Protein AF-A0A836D4Y5-F1 (afdb_monomer)

Mean predicted aligned error: 21.39 Å

Foldseek 3Di:
DDDDDDDDDDDDDDDPPPPDPVPPPVPPDPDPPDPVVPPPPPDDDDDDDDDDDDDDDDDDDDAEEDEQQDFQVVPPDQKGKHKYAADSLPVVQAWEAAQKTFSNGGPVLNCQQNVLDARHITMKMKGKDAWDQKGDWDGGNSHTYDIGGTHGIIMGIHHPPDDDDDDDDDDDDDDDDDDDDDDDDDDDDDDDDDDDDDDDDDDDDDDDDDDDDDDDDDDDDDDDDDDDDDDDDDDDDDDDDDDDPPPPPPDDADQWDLLAAAEEEEEAELAPPCDDVLLVLVLVLQLLLLVVRFAANNHYFYWYWYDAPAIDTLAARPPDGGSVVSNVSSVPDDRDHHFQAQLNHLLCCQPPRCDVVRPNPVPHQAEYEYEDEAAHPDQNLVSLLSNLLSRYAAAYEYECYDDPVCQVVHPDPPRRCSNGQHPPCLRYHYHNHSVCSNVCSVSVSVSSSPRVVSPSHDFLQWFAAEEEEAELAPVCDDPLLQLVLVLVLVLLVSHAFALRTYFYWYWYDAPHIGTLGESPGDGHNVVVSVSSNPDDRDYHHAAVLVSLVCCVPPHVVPPDPRGQAEYEYEDAEDHPDDNQVSLVVCVVVRYAYAYEYEQHYDQVSQCRNGDPPSVLRRYYDNHSNCSNVCSVSVSVSSRVVVPPDDSD

Secondary structure (DSSP, 8-state):
-----------------SSSSTTSSTTSSSSSSSGGGGSTTSS-------------PPPP--PPB--TT-BGGG---SEEEEEEPS-TT-TTS-EEEESEEETTSBHHHHHHHTTSS-TT-EEEEEEEEEPPSEE---EETTEEEE-EE--SEEEEEE-S--------------------------------------------------------------------------------PPP--------------TT---EEEEEEE-STTTHHHHHHHHHHHHHHHHHHHT--SSS-EEEEEEESSS-EEEE-TTT--SHHHHHHHHHHPPP--S---HHHHHHHIIIIISSGGGT--SSS-EEEEEEEES--SS--HHHHHHHHHHTEEEEEEEES---TTTGGG-SSTTHHHHHSS-TTTTSEEEESSGGGGGGGHHHHHHHHS-GGG-TTS--TTTSEEEEEEEE--TTTHHHHHHHHHHHHHHHHHHS-BSSSSBEEEEEEESSSEEEEE-TTT--SHHHHHHHHHHPPP------HHHHHHHIIIIIGGG--TTSEEEEEEEESS--SS--HHHHHHHHHTTEEEEEEEETT--HHHHHHHSPSSGGGTEEEESSGGGGGGTHHHHHHHHHHHHHHS---

Organism: Ovis aries (NCBI:txid9940)

Nearest PDB structures (foldseek):
  8d3d-assembly1_A  TM=9.058E-01  e=1.137E-12  Homo sapiens
  8d3c-assembly1_A  TM=9.084E-01  e=4.626E-12  Homo sapiens
  1ijb-assembly1_A  TM=9.094E-01  e=8.302E-12  Homo sapiens
  7zwh-assembly1_H  TM=9.115E-01  e=6.197E-12  Homo sapiens
  4c2b-assembly3_E  TM=9.103E-01  e=2.244E-11  Homo sapiens

Radius of gyration: 40.13 Å; Cα contacts (8 Å, |Δi|>4): 1132; chains: 1; bounding box: 109×110×126 Å

pLDDT: mean 77.37, std 25.91, range [22.25, 98.69]

Structure (mmCIF, N/CA/C/O backbone):
data_AF-A0A836D4Y5-F1
#
_entry.id   AF-A0A836D4Y5-F1
#
loop_
_atom_site.group_PDB
_atom_site.id
_atom_site.type_symbol
_atom_site.label_atom_id
_atom_site.label_alt_id
_atom_site.label_comp_id
_atom_site.label_asym_id
_atom_site.label_entity_id
_atom_site.label_seq_id
_atom_site.pdbx_PDB_ins_code
_atom_site.Cartn_x
_atom_site.Cartn_y
_atom_site.Cartn_z
_atom_site.occupancy
_atom_site.B_iso_or_equiv
_atom_site.auth_seq_id
_atom_site.auth_comp_id
_atom_site.auth_asym_id
_atom_site.auth_atom_id
_atom_site.pdbx_PDB_model_num
ATOM 1 N N . MET A 1 1 ? -29.805 15.931 -63.572 1.00 36.69 1 MET A N 1
ATOM 2 C CA . MET A 1 1 ? -29.921 16.588 -64.883 1.00 36.69 1 MET A CA 1
ATOM 3 C C . MET A 1 1 ? -29.365 17.998 -64.804 1.00 36.69 1 MET A C 1
ATOM 5 O O . MET A 1 1 ? -29.850 18.760 -63.984 1.00 36.69 1 MET A O 1
ATOM 9 N N . ASP A 1 2 ? -28.369 18.379 -65.598 1.00 37.59 2 ASP A N 1
ATOM 10 C CA . ASP A 1 2 ? -27.195 17.574 -65.951 1.00 37.59 2 ASP A CA 1
ATOM 11 C C . ASP A 1 2 ? -26.020 18.454 -66.399 1.00 37.59 2 ASP A C 1
ATOM 13 O O . ASP A 1 2 ? -26.158 19.647 -66.636 1.00 37.59 2 ASP A O 1
ATOM 17 N N . LYS A 1 3 ? -24.858 17.814 -66.461 1.00 35.12 3 LYS A N 1
ATOM 18 C CA . LYS A 1 3 ? -23.545 18.319 -66.875 1.00 35.12 3 LYS A CA 1
ATOM 19 C C . LYS A 1 3 ? -23.491 19.166 -68.166 1.00 35.12 3 LYS A C 1
ATOM 21 O O . LYS A 1 3 ? -24.110 18.810 -69.161 1.00 35.12 3 LYS A O 1
ATOM 26 N N . LYS A 1 4 ? -22.471 20.046 -68.173 1.00 37.91 4 LYS A N 1
ATOM 27 C CA . LYS A 1 4 ? -21.776 20.718 -69.305 1.00 37.91 4 LYS A CA 1
ATOM 28 C C . LYS A 1 4 ? -22.493 21.920 -69.955 1.00 37.91 4 LYS A C 1
ATOM 30 O O . LYS A 1 4 ? -23.702 21.894 -70.112 1.00 37.91 4 LYS A O 1
ATOM 35 N N . GLY A 1 5 ? -21.777 22.961 -70.399 1.00 34.06 5 GLY A N 1
ATOM 36 C CA . GLY A 1 5 ? -20.350 23.287 -70.188 1.00 34.06 5 GLY A CA 1
ATOM 37 C C . GLY A 1 5 ? -19.617 23.779 -71.440 1.00 34.06 5 GLY A C 1
ATOM 38 O O . GLY A 1 5 ? -19.926 23.322 -72.535 1.00 34.06 5 GLY A O 1
ATOM 39 N N . GLY A 1 6 ? -18.612 24.635 -71.223 1.00 31.86 6 GLY A N 1
ATOM 40 C CA . GLY A 1 6 ? -17.859 25.351 -72.261 1.00 31.86 6 GLY A CA 1
ATOM 41 C C . GLY A 1 6 ? -18.628 26.562 -72.812 1.00 31.86 6 GLY A C 1
ATOM 42 O O . GLY A 1 6 ? -19.857 26.542 -72.838 1.00 31.86 6 GLY A O 1
ATOM 43 N N . ASP A 1 7 ? -17.990 27.661 -73.209 1.00 32.09 7 ASP A N 1
ATOM 44 C CA . ASP A 1 7 ? -16.595 28.097 -73.023 1.00 32.09 7 ASP A CA 1
ATOM 45 C C . ASP A 1 7 ? -16.585 29.637 -72.972 1.00 32.09 7 ASP A C 1
ATOM 47 O O . ASP A 1 7 ? -17.503 30.256 -73.502 1.00 32.09 7 ASP A O 1
ATOM 51 N N . ASP A 1 8 ? -15.581 30.248 -72.332 1.00 32.91 8 ASP A N 1
ATOM 52 C CA . ASP A 1 8 ? -14.785 31.343 -72.922 1.00 32.91 8 ASP A CA 1
ATOM 53 C C . ASP A 1 8 ? -13.675 31.820 -71.965 1.00 32.91 8 ASP A C 1
ATOM 55 O O . ASP A 1 8 ? -13.704 31.552 -70.760 1.00 32.91 8 ASP A O 1
ATOM 59 N N . ILE A 1 9 ? -12.648 32.479 -72.515 1.00 37.06 9 ILE A N 1
ATOM 60 C CA . ILE A 1 9 ? -11.389 32.785 -71.816 1.00 37.06 9 ILE A CA 1
ATOM 61 C C . ILE A 1 9 ? -10.997 34.256 -72.006 1.00 37.06 9 ILE A C 1
ATOM 63 O O . ILE A 1 9 ? -10.555 34.612 -73.095 1.00 37.06 9 ILE A O 1
ATOM 67 N N . GLN A 1 10 ? -10.990 35.055 -70.927 1.00 29.80 10 GLN A N 1
ATOM 68 C CA . GLN A 1 10 ? -9.791 35.824 -70.541 1.00 29.80 10 GLN A CA 1
ATOM 69 C C . GLN A 1 10 ? -9.845 36.473 -69.143 1.00 29.80 10 GLN A C 1
ATOM 71 O O . GLN A 1 10 ? -10.898 36.836 -68.636 1.00 29.80 10 GLN A O 1
ATOM 76 N N . GLU A 1 11 ? -8.641 36.616 -68.576 1.00 35.91 11 GLU A N 1
ATOM 77 C CA . GLU A 1 11 ? -8.213 37.614 -67.582 1.00 35.91 11 GLU A CA 1
ATOM 78 C C . GLU A 1 11 ? -8.919 37.690 -66.208 1.00 35.91 11 GLU A C 1
ATOM 80 O O . GLU A 1 11 ? -9.664 38.619 -65.911 1.00 35.91 11 GLU A O 1
ATOM 85 N N . GLU A 1 12 ? -8.525 36.804 -65.280 1.00 33.56 12 GLU A N 1
ATOM 86 C CA . GLU A 1 12 ? -8.446 37.173 -63.856 1.00 33.56 12 GLU A CA 1
ATOM 87 C C . GLU A 1 12 ? -7.451 36.299 -63.058 1.00 33.56 12 GLU A C 1
ATOM 89 O O . GLU A 1 12 ? -7.277 35.117 -63.353 1.00 33.56 12 GLU A O 1
ATOM 94 N N . LYS A 1 13 ? -6.911 36.874 -61.970 1.00 31.75 13 LYS A N 1
ATOM 95 C CA . LYS A 1 13 ? -6.221 36.232 -60.822 1.00 31.75 13 LYS A CA 1
ATOM 96 C C . LYS A 1 13 ? -4.837 35.570 -61.057 1.00 31.75 13 LYS A C 1
ATOM 98 O O . LYS A 1 13 ? -4.543 34.996 -62.093 1.00 31.75 13 LYS A O 1
ATOM 103 N N . GLY A 1 14 ? -3.937 35.587 -60.064 1.00 29.92 14 GLY A N 1
ATOM 104 C CA . GLY A 1 14 ? -4.039 36.334 -58.804 1.00 29.92 14 GLY A CA 1
ATOM 105 C C . GLY A 1 14 ? -3.012 36.003 -57.713 1.00 29.92 14 GLY A C 1
ATOM 106 O O . GLY A 1 14 ? -2.310 34.997 -57.750 1.00 29.92 14 GLY A O 1
ATOM 107 N N . GLU A 1 15 ? -2.978 36.893 -56.721 1.00 44.75 15 GLU A N 1
ATOM 108 C CA . GLU A 1 15 ? -2.874 36.610 -55.281 1.00 44.75 15 GLU A CA 1
ATOM 109 C C . GLU A 1 15 ? -2.082 35.361 -54.825 1.00 44.75 15 GLU A C 1
ATOM 111 O O . GLU A 1 15 ? -2.621 34.430 -54.229 1.00 44.75 15 GLU A O 1
ATOM 116 N N . LYS A 1 16 ? -0.754 35.382 -55.003 1.00 36.19 16 LYS A N 1
ATOM 117 C CA . LYS A 1 16 ? 0.193 34.565 -54.210 1.00 36.19 16 LYS A CA 1
ATOM 118 C C . LYS A 1 16 ? 1.402 35.384 -53.742 1.00 36.19 16 LYS A C 1
ATOM 120 O O . LYS A 1 16 ? 2.548 35.016 -53.970 1.00 36.19 16 LYS A O 1
ATOM 125 N N . GLY A 1 17 ? 1.126 36.516 -53.086 1.00 36.44 17 GLY A N 1
ATOM 126 C CA . GLY A 1 17 ? 2.136 37.504 -52.672 1.00 36.44 17 GLY A CA 1
ATOM 127 C C . GLY A 1 17 ? 2.002 38.037 -51.239 1.00 36.44 17 GLY A C 1
ATOM 128 O O . GLY A 1 17 ? 2.507 39.118 -50.964 1.00 36.44 17 GLY A O 1
ATOM 129 N N . ALA A 1 18 ? 1.309 37.327 -50.336 1.00 42.00 18 ALA A N 1
ATOM 130 C CA . ALA A 1 18 ? 0.901 37.872 -49.028 1.00 42.00 18 ALA A CA 1
ATOM 131 C C . ALA A 1 18 ? 1.252 37.012 -47.788 1.00 42.00 18 ALA A C 1
ATOM 133 O O . ALA A 1 18 ? 0.811 37.331 -46.688 1.00 42.00 18 ALA A O 1
ATOM 134 N N . VAL A 1 19 ? 2.056 35.944 -47.918 1.00 39.91 19 VAL A N 1
ATOM 135 C CA . VAL A 1 19 ? 2.420 35.055 -46.782 1.00 39.91 19 VAL A CA 1
ATOM 136 C C . VAL A 1 19 ? 3.934 34.781 -46.708 1.00 39.91 19 VAL A C 1
ATOM 138 O O . VAL A 1 19 ? 4.362 33.661 -46.453 1.00 39.91 19 VAL A O 1
ATOM 141 N N . LEU A 1 20 ? 4.772 35.799 -46.953 1.00 38.53 20 LEU A N 1
ATOM 142 C CA . LEU A 1 20 ? 6.239 35.662 -46.834 1.00 38.53 20 LEU A CA 1
ATOM 143 C C . LEU A 1 20 ? 6.978 36.903 -46.285 1.00 38.53 20 LEU A C 1
ATOM 145 O O . LEU A 1 20 ? 8.174 37.055 -46.507 1.00 38.53 20 LEU A O 1
ATOM 149 N N . ILE A 1 21 ? 6.286 37.797 -45.567 1.00 40.94 21 ILE A N 1
ATOM 150 C CA . ILE A 1 21 ? 6.894 39.014 -44.974 1.00 40.94 21 ILE A CA 1
ATOM 151 C C . ILE A 1 21 ? 6.745 39.061 -43.435 1.00 40.94 21 ILE A C 1
ATOM 153 O O . ILE A 1 21 ? 7.559 39.672 -42.746 1.00 40.94 21 ILE A O 1
ATOM 157 N N . PHE A 1 22 ? 5.793 38.323 -42.850 1.00 36.09 22 PHE A N 1
ATOM 158 C CA . PHE A 1 22 ? 5.520 38.348 -41.401 1.00 36.09 22 PHE A CA 1
ATOM 159 C C . PHE A 1 22 ? 6.456 37.502 -40.509 1.00 36.09 22 PHE A C 1
ATOM 161 O O . PHE A 1 22 ? 6.238 37.422 -39.304 1.00 36.09 22 PHE A O 1
ATOM 168 N N . MET A 1 23 ? 7.530 36.918 -41.056 1.00 36.41 23 MET A N 1
ATOM 169 C CA . MET A 1 23 ? 8.544 36.178 -40.276 1.00 36.41 23 MET A CA 1
ATOM 170 C C . MET A 1 23 ? 9.833 36.977 -39.990 1.00 36.41 23 MET A C 1
ATOM 172 O O . MET A 1 23 ? 10.741 36.451 -39.355 1.00 36.41 23 MET A O 1
ATOM 176 N N . GLY A 1 24 ? 9.930 38.242 -40.423 1.00 39.84 24 GLY A N 1
ATOM 177 C CA . GLY A 1 24 ? 11.158 39.042 -40.279 1.00 39.84 24 GLY A CA 1
ATOM 178 C C . GLY A 1 24 ? 11.306 39.853 -38.982 1.00 39.84 24 GLY A C 1
ATOM 179 O O . GLY A 1 24 ? 12.422 40.219 -38.627 1.00 39.84 24 GLY A O 1
ATOM 180 N N . ILE A 1 25 ? 10.209 40.171 -38.280 1.00 37.72 25 ILE A N 1
ATOM 181 C CA . ILE A 1 25 ? 10.194 41.271 -37.287 1.00 37.72 25 ILE A CA 1
ATOM 182 C C . ILE A 1 25 ? 10.060 40.795 -35.824 1.00 37.72 25 ILE A C 1
ATOM 184 O O . ILE A 1 25 ? 10.450 41.514 -34.909 1.00 37.72 25 ILE A O 1
ATOM 188 N N . VAL A 1 26 ? 9.640 39.550 -35.567 1.00 32.06 26 VAL A N 1
ATOM 189 C CA . VAL A 1 26 ? 9.472 38.999 -34.195 1.00 32.06 26 VAL A CA 1
ATOM 190 C C . VAL A 1 26 ? 10.741 38.283 -33.680 1.00 32.06 26 VAL A C 1
ATOM 192 O O . VAL A 1 26 ? 10.680 37.364 -32.871 1.00 32.06 26 VAL A O 1
ATOM 195 N N . VAL A 1 27 ? 11.922 38.692 -34.160 1.00 36.91 27 VAL A N 1
ATOM 196 C CA . VAL A 1 27 ? 13.235 38.155 -33.727 1.00 36.91 27 VAL A CA 1
ATOM 197 C C . VAL A 1 27 ? 14.035 39.178 -32.899 1.00 36.91 27 VAL A C 1
ATOM 199 O O . VAL A 1 27 ? 14.903 38.795 -32.114 1.00 36.91 27 VAL A O 1
ATOM 202 N N . LEU A 1 28 ? 13.702 40.473 -32.984 1.00 37.22 28 LEU A N 1
ATOM 203 C CA . LEU A 1 28 ? 14.262 41.532 -32.135 1.00 37.22 28 LEU A CA 1
ATOM 204 C C . LEU A 1 28 ? 13.230 41.980 -31.089 1.00 37.22 28 LEU A C 1
ATOM 206 O O . LEU A 1 28 ? 12.404 42.841 -31.372 1.00 37.22 28 LEU A O 1
ATOM 210 N N . THR A 1 29 ? 13.289 41.410 -29.877 1.00 38.81 29 THR A N 1
ATOM 211 C CA . THR A 1 29 ? 12.824 42.064 -28.620 1.00 38.81 29 THR A CA 1
ATOM 212 C C . THR A 1 29 ? 13.114 41.255 -27.347 1.00 38.81 29 THR A C 1
ATOM 214 O O . THR A 1 29 ? 13.273 41.853 -26.290 1.00 38.81 29 THR A O 1
ATOM 217 N N . MET A 1 30 ? 13.231 39.920 -27.404 1.00 33.53 30 MET A N 1
ATOM 218 C CA . MET A 1 30 ? 13.331 39.066 -26.197 1.00 33.53 30 MET A CA 1
ATOM 219 C C . MET A 1 30 ? 14.703 38.395 -25.973 1.00 33.53 30 MET A C 1
ATOM 221 O O . MET A 1 30 ? 14.787 37.214 -25.643 1.00 33.53 30 MET A O 1
ATOM 225 N N . LYS A 1 31 ? 15.801 39.154 -26.111 1.00 43.81 31 LYS A N 1
ATOM 226 C CA . LYS A 1 31 ? 17.163 38.737 -25.700 1.00 43.81 31 LYS A CA 1
ATOM 227 C C . LYS A 1 31 ? 17.926 39.859 -24.973 1.00 43.81 31 LYS A C 1
ATOM 229 O O . LYS A 1 31 ? 19.020 40.230 -25.381 1.00 43.81 31 LYS A O 1
ATOM 234 N N . ALA A 1 32 ? 17.339 40.414 -23.907 1.00 41.19 32 ALA A N 1
ATOM 235 C CA . ALA A 1 32 ? 17.926 41.554 -23.187 1.00 41.19 32 ALA A CA 1
ATOM 236 C C . ALA A 1 32 ? 17.586 41.639 -21.676 1.00 41.19 32 ALA A C 1
ATOM 238 O O . ALA A 1 32 ? 17.410 42.739 -21.170 1.00 41.19 32 ALA A O 1
ATOM 239 N N . SER A 1 33 ? 17.461 40.520 -20.937 1.00 45.25 33 SER A N 1
ATOM 240 C CA . SER A 1 33 ? 17.220 40.594 -19.474 1.00 45.25 33 SER A CA 1
ATOM 241 C C . SER A 1 33 ? 17.580 39.329 -18.663 1.00 45.25 33 SER A C 1
ATOM 243 O O . SER A 1 33 ? 16.728 38.779 -17.970 1.00 45.25 33 SER A O 1
ATOM 245 N N . VAL A 1 34 ? 18.834 38.851 -18.736 1.00 40.38 34 VAL A N 1
ATOM 246 C CA . VAL A 1 34 ? 19.358 37.800 -17.814 1.00 40.38 34 VAL A CA 1
ATOM 247 C C . VAL A 1 34 ? 20.837 38.009 -17.430 1.00 40.38 34 VAL A C 1
ATOM 249 O O . VAL A 1 34 ? 21.232 37.706 -16.309 1.00 40.38 34 VAL A O 1
ATOM 252 N N . ILE A 1 35 ? 21.667 38.539 -18.338 1.00 40.59 35 ILE A N 1
ATOM 253 C CA . ILE A 1 35 ? 23.141 38.526 -18.203 1.00 40.59 35 ILE A CA 1
ATOM 254 C C . ILE A 1 35 ? 23.686 39.515 -17.146 1.00 40.59 35 ILE A C 1
ATOM 256 O O . ILE A 1 35 ? 24.722 39.244 -16.545 1.00 40.59 35 ILE A O 1
ATOM 260 N N . GLU A 1 36 ? 22.971 40.604 -16.846 1.00 38.50 36 GLU A N 1
ATOM 261 C CA . GLU A 1 36 ? 23.373 41.608 -15.838 1.00 38.50 36 GLU A CA 1
ATOM 262 C C . GLU A 1 36 ? 23.526 41.030 -14.415 1.00 38.50 36 GLU A C 1
ATOM 264 O O . GLU A 1 36 ? 24.376 41.475 -13.644 1.00 38.50 36 GLU A O 1
ATOM 269 N N . MET A 1 37 ? 22.747 40.003 -14.046 1.00 37.44 37 MET A N 1
ATOM 270 C CA . MET A 1 37 ? 22.671 39.537 -12.650 1.00 37.44 37 MET A CA 1
ATOM 271 C C . MET A 1 37 ? 23.842 38.637 -12.203 1.00 37.44 37 MET A C 1
ATOM 273 O O . MET A 1 37 ? 23.819 38.112 -11.092 1.00 37.44 37 MET A O 1
ATOM 277 N N . PHE A 1 38 ? 24.871 38.458 -13.041 1.00 37.31 38 PHE A N 1
ATOM 278 C CA . PHE A 1 38 ? 26.056 37.644 -12.729 1.00 37.31 38 PHE A CA 1
ATOM 279 C C . PHE A 1 38 ? 27.341 38.443 -12.451 1.00 37.31 38 PHE A C 1
ATOM 281 O O . PHE A 1 38 ? 28.316 37.856 -11.983 1.00 37.31 38 PHE A O 1
ATOM 288 N N . LEU A 1 39 ? 27.369 39.763 -12.679 1.00 32.81 39 LEU A N 1
ATOM 289 C CA . LEU A 1 39 ? 28.604 40.556 -12.533 1.00 32.81 39 LEU A CA 1
ATOM 290 C C . LEU A 1 39 ? 28.881 41.066 -11.103 1.00 32.81 39 LEU A C 1
ATOM 292 O O . LEU A 1 39 ? 29.994 41.489 -10.804 1.00 32.81 39 LEU A O 1
ATOM 296 N N . VAL A 1 40 ? 27.890 41.017 -10.206 1.00 34.56 40 VAL A N 1
ATOM 297 C CA . VAL A 1 40 ? 27.946 41.659 -8.873 1.00 34.56 40 VAL A CA 1
ATOM 298 C C . VAL A 1 40 ? 28.675 40.813 -7.812 1.00 34.56 40 VAL A C 1
ATOM 300 O O . VAL A 1 40 ? 29.119 41.345 -6.799 1.00 34.56 40 VAL A O 1
ATOM 303 N N . LEU A 1 41 ? 28.856 39.505 -8.037 1.00 32.28 41 LEU A N 1
ATOM 304 C CA . LEU A 1 41 ? 29.431 38.568 -7.052 1.00 32.28 41 LEU A CA 1
ATOM 305 C C . LEU A 1 41 ? 30.923 38.234 -7.255 1.00 32.28 41 LEU A C 1
ATOM 307 O O . LEU A 1 41 ? 31.440 37.339 -6.592 1.00 32.28 41 LEU A O 1
ATOM 311 N N . LEU A 1 42 ? 31.626 38.942 -8.149 1.00 31.73 42 LEU A N 1
ATOM 312 C CA . LEU A 1 42 ? 33.030 38.656 -8.493 1.00 31.73 42 LEU A CA 1
ATOM 313 C C . LEU A 1 42 ? 34.069 39.645 -7.934 1.00 31.73 42 LEU A C 1
ATOM 315 O O . LEU A 1 42 ? 35.261 39.451 -8.167 1.00 31.73 42 LEU A O 1
ATOM 319 N N . VAL A 1 43 ? 33.662 40.685 -7.192 1.00 36.41 43 VAL A N 1
ATOM 320 C CA . VAL A 1 43 ? 34.594 41.696 -6.648 1.00 36.41 43 VAL A CA 1
ATOM 321 C C . VAL A 1 43 ? 34.289 42.048 -5.188 1.00 36.41 43 VAL A C 1
ATOM 323 O O . VAL A 1 43 ? 33.673 43.068 -4.893 1.00 36.41 43 VAL A O 1
ATOM 326 N N . THR A 1 44 ? 34.752 41.216 -4.252 1.00 31.59 44 THR A N 1
ATOM 327 C CA . THR A 1 44 ? 35.188 41.606 -2.889 1.00 31.59 44 THR A CA 1
ATOM 328 C C . THR A 1 44 ? 35.779 40.394 -2.154 1.00 31.59 44 THR A C 1
ATOM 330 O O . THR A 1 44 ? 35.336 39.272 -2.368 1.00 31.59 44 THR A O 1
ATOM 333 N N . GLY A 1 45 ? 36.750 40.613 -1.255 1.00 26.64 45 GLY A N 1
ATOM 334 C CA . GLY A 1 45 ? 37.205 39.589 -0.296 1.00 26.64 45 GLY A CA 1
ATOM 335 C C . GLY A 1 45 ? 38.431 38.758 -0.704 1.00 26.64 45 GLY A C 1
ATOM 336 O O . GLY A 1 45 ? 38.323 37.561 -0.949 1.00 26.64 45 GLY A O 1
ATOM 337 N N . ILE A 1 46 ? 39.621 39.367 -0.698 1.00 36.94 46 ILE A N 1
ATOM 338 C CA . ILE A 1 46 ? 40.897 38.628 -0.707 1.00 36.94 46 ILE A CA 1
ATOM 339 C C . ILE A 1 46 ? 41.196 38.127 0.712 1.00 36.94 46 ILE A C 1
ATOM 341 O O . ILE A 1 46 ? 41.282 38.954 1.619 1.00 36.94 46 ILE A O 1
ATOM 345 N N . GLN A 1 47 ? 41.485 36.831 0.891 1.00 28.94 47 GLN A N 1
ATOM 346 C CA . GLN A 1 47 ? 42.480 36.399 1.883 1.00 28.94 47 GLN A CA 1
ATOM 347 C C . GLN A 1 47 ? 43.108 35.025 1.578 1.00 28.94 47 GLN A C 1
ATOM 349 O O . GLN A 1 47 ? 42.441 34.055 1.236 1.00 28.94 47 GLN A O 1
ATOM 354 N N . SER A 1 48 ? 44.432 35.019 1.690 1.00 33.34 48 SER A N 1
ATOM 355 C CA . SER A 1 48 ? 45.447 34.014 1.365 1.00 33.34 48 SER A CA 1
ATOM 356 C C . SER A 1 48 ? 45.179 32.548 1.739 1.00 33.34 48 SER A C 1
ATOM 358 O O . SER A 1 48 ? 44.805 32.257 2.872 1.00 33.34 48 SER A O 1
ATOM 360 N N . ASN A 1 49 ? 45.625 31.622 0.875 1.00 27.73 49 ASN A N 1
ATOM 361 C CA . ASN A 1 49 ? 46.712 30.706 1.261 1.00 27.73 49 ASN A CA 1
ATOM 362 C C . ASN A 1 49 ? 47.500 30.169 0.043 1.00 27.73 49 ASN A C 1
ATOM 364 O O . ASN A 1 49 ? 47.019 30.250 -1.087 1.00 27.73 49 ASN A O 1
ATOM 368 N N . GLU A 1 50 ? 48.714 29.661 0.271 1.00 32.84 50 GLU A N 1
ATOM 369 C CA . GLU A 1 50 ? 49.710 29.349 -0.773 1.00 32.84 50 GLU A CA 1
ATOM 370 C C . GLU A 1 50 ? 49.766 27.872 -1.239 1.00 32.84 50 GLU A C 1
ATOM 372 O O . GLU A 1 50 ? 49.173 26.978 -0.644 1.00 32.84 50 GLU A O 1
ATOM 377 N N . GLU A 1 51 ? 50.521 27.660 -2.328 1.00 32.56 51 GLU A N 1
ATOM 378 C CA . GLU A 1 51 ? 51.178 26.427 -2.811 1.00 32.56 51 GLU A CA 1
ATOM 379 C C . GLU A 1 51 ? 50.492 25.040 -2.706 1.00 32.56 51 GLU A C 1
ATOM 381 O O . GLU A 1 51 ? 50.371 24.426 -1.649 1.00 32.56 51 GLU A O 1
ATOM 386 N N . MET A 1 52 ? 50.334 24.379 -3.864 1.00 25.91 52 MET A N 1
ATOM 387 C CA . MET A 1 52 ? 51.340 23.398 -4.334 1.00 25.91 52 MET A CA 1
ATOM 388 C C . MET A 1 52 ? 50.917 22.732 -5.655 1.00 25.91 52 MET A C 1
ATOM 390 O O . MET A 1 52 ? 49.905 22.033 -5.724 1.00 25.91 52 MET A O 1
ATOM 394 N N . THR A 1 53 ? 51.770 22.787 -6.680 1.00 41.69 53 THR A N 1
ATOM 395 C CA . THR A 1 53 ? 51.644 21.903 -7.850 1.00 41.69 53 THR A CA 1
ATOM 396 C C . THR A 1 53 ? 52.075 20.476 -7.482 1.00 41.69 53 THR A C 1
ATOM 398 O O . THR A 1 53 ? 53.252 20.184 -7.270 1.00 41.69 53 THR A O 1
ATOM 401 N N . LYS A 1 54 ? 51.121 19.538 -7.393 1.00 30.45 54 LYS A N 1
ATOM 402 C CA . LYS A 1 54 ? 51.400 18.137 -7.024 1.00 30.45 54 LYS A CA 1
ATOM 403 C C . LYS A 1 54 ? 50.816 17.157 -8.039 1.00 30.45 54 LYS A C 1
ATOM 405 O O . LYS A 1 54 ? 49.604 17.017 -8.164 1.00 30.45 54 LYS A O 1
ATOM 410 N N . LYS A 1 55 ? 51.704 16.444 -8.745 1.00 31.48 55 LYS A N 1
ATOM 411 C CA . LYS A 1 55 ? 51.355 15.371 -9.695 1.00 31.48 55 LYS A CA 1
ATOM 412 C C . LYS A 1 55 ? 50.399 14.368 -9.035 1.00 31.48 55 LYS A C 1
ATOM 414 O O . LYS A 1 55 ? 50.733 13.815 -7.984 1.00 31.48 55 LYS A O 1
ATOM 419 N N . MET A 1 56 ? 49.259 14.093 -9.672 1.00 31.73 56 MET A N 1
ATOM 420 C CA . MET A 1 56 ? 48.292 13.088 -9.217 1.00 31.73 56 MET A CA 1
ATOM 421 C C . MET A 1 56 ? 48.950 11.703 -9.133 1.00 31.73 56 MET A C 1
ATOM 423 O O . MET A 1 56 ? 49.152 11.021 -10.137 1.00 31.73 56 MET A O 1
ATOM 427 N N . LYS A 1 57 ? 49.279 11.267 -7.912 1.00 36.25 57 LYS A N 1
ATOM 428 C CA . LYS A 1 57 ? 49.586 9.860 -7.638 1.00 36.25 57 LYS A CA 1
ATOM 429 C C . LYS A 1 57 ? 48.288 9.057 -7.737 1.00 36.25 57 LYS A C 1
ATOM 431 O O . LYS A 1 57 ? 47.246 9.526 -7.284 1.00 36.25 57 LYS A O 1
ATOM 436 N N . ARG A 1 58 ? 48.362 7.839 -8.291 1.00 30.88 58 ARG A N 1
ATOM 437 C CA . ARG A 1 58 ? 47.234 6.888 -8.311 1.00 30.88 58 ARG A CA 1
ATOM 438 C C . ARG A 1 58 ? 46.634 6.761 -6.897 1.00 30.88 58 ARG A C 1
ATOM 440 O O . ARG A 1 58 ? 47.417 6.683 -5.942 1.00 30.88 58 ARG A O 1
ATOM 447 N N . PRO A 1 59 ? 45.298 6.725 -6.742 1.00 32.09 59 PRO A N 1
ATOM 448 C CA . PRO A 1 59 ? 44.676 6.597 -5.429 1.00 32.09 59 PRO A CA 1
ATOM 449 C C . PRO A 1 59 ? 45.135 5.299 -4.757 1.00 32.09 59 PRO A C 1
ATOM 451 O O . PRO A 1 59 ? 45.074 4.221 -5.351 1.00 32.09 59 PRO A O 1
ATOM 454 N N . LYS A 1 60 ? 45.612 5.394 -3.510 1.00 38.56 60 LYS A N 1
ATOM 455 C CA . LYS A 1 60 ? 45.916 4.209 -2.702 1.00 38.56 60 LYS A CA 1
ATOM 456 C C . LYS A 1 60 ? 44.598 3.544 -2.314 1.00 38.56 60 LYS A C 1
ATOM 458 O O . LYS A 1 60 ? 43.797 4.143 -1.603 1.00 38.56 60 LYS A O 1
ATOM 463 N N . PHE A 1 61 ? 44.391 2.312 -2.766 1.00 46.22 61 PHE A N 1
ATOM 464 C CA . PHE A 1 61 ? 43.211 1.526 -2.420 1.00 46.22 61 PHE A CA 1
ATOM 465 C C . PHE A 1 61 ? 43.331 1.045 -0.963 1.00 46.22 61 PHE A C 1
ATOM 467 O O . PHE A 1 61 ? 44.097 0.131 -0.658 1.00 46.22 61 PHE A O 1
ATOM 474 N N . THR A 1 62 ? 42.635 1.710 -0.040 1.00 66.94 62 THR A N 1
ATOM 475 C CA . THR A 1 62 ? 42.692 1.386 1.393 1.00 66.94 62 THR A CA 1
ATOM 476 C C . THR A 1 62 ? 41.850 0.147 1.687 1.00 66.94 62 THR A C 1
ATOM 478 O O . THR A 1 62 ? 40.629 0.181 1.559 1.00 66.94 62 THR A O 1
ATOM 481 N N . VAL A 1 63 ? 42.496 -0.941 2.116 1.00 79.62 63 VAL A N 1
ATOM 482 C CA . VAL A 1 63 ? 41.809 -2.175 2.530 1.00 79.62 63 VAL A CA 1
ATOM 483 C C . VAL A 1 63 ? 40.960 -1.906 3.787 1.00 79.62 63 VAL A C 1
ATOM 485 O O . VAL A 1 63 ? 41.522 -1.493 4.811 1.00 79.62 63 VAL A O 1
ATOM 488 N N . PRO A 1 64 ? 39.634 -2.141 3.755 1.00 86.75 64 PRO A N 1
ATOM 489 C CA . PRO A 1 64 ? 38.759 -1.886 4.895 1.00 86.75 64 PRO A CA 1
ATOM 490 C C . PRO A 1 64 ? 39.093 -2.796 6.084 1.00 86.75 64 PRO A C 1
ATOM 492 O O . PRO A 1 64 ? 39.363 -3.989 5.921 1.00 86.75 64 PRO A O 1
ATOM 495 N N . GLN A 1 65 ? 39.051 -2.227 7.292 1.00 89.19 65 GLN A N 1
ATOM 496 C CA . GLN A 1 65 ? 39.016 -3.017 8.526 1.00 89.19 65 GLN A CA 1
ATOM 497 C C . GLN A 1 65 ? 37.578 -3.510 8.753 1.00 89.19 65 GLN A C 1
ATOM 499 O O . GLN A 1 65 ? 36.637 -2.761 8.492 1.00 89.19 65 GLN A O 1
ATOM 504 N N . ILE A 1 66 ? 37.402 -4.729 9.261 1.00 92.81 66 ILE A N 1
ATOM 505 C CA . ILE A 1 66 ? 36.089 -5.284 9.639 1.00 92.81 66 ILE A CA 1
ATOM 506 C C . ILE A 1 66 ? 36.125 -5.845 11.063 1.00 92.81 66 ILE A C 1
ATOM 508 O O . ILE A 1 66 ? 37.163 -6.321 11.505 1.00 92.81 66 ILE A O 1
ATOM 512 N N . SER A 1 67 ? 35.010 -5.812 11.792 1.00 93.75 67 SER A N 1
ATOM 513 C CA . SER A 1 67 ? 34.900 -6.436 13.118 1.00 93.75 67 SER A CA 1
ATOM 514 C C . SER A 1 67 ? 34.665 -7.952 13.024 1.00 93.75 67 SER A C 1
ATOM 516 O O . SER A 1 67 ? 34.165 -8.461 12.019 1.00 93.75 67 SER A O 1
ATOM 518 N N . CYS A 1 68 ? 34.995 -8.695 14.088 1.00 93.88 68 CYS A N 1
ATOM 519 C CA . CYS A 1 68 ? 34.866 -10.159 14.117 1.00 93.88 68 CYS A CA 1
ATOM 520 C C . CYS A 1 68 ? 33.417 -10.673 13.939 1.00 93.88 68 CYS A C 1
ATOM 522 O O . CYS A 1 68 ? 33.227 -11.839 13.597 1.00 93.88 68 CYS A O 1
ATOM 524 N N . ASP A 1 69 ? 32.385 -9.845 14.142 1.00 91.00 69 ASP A N 1
ATOM 525 C CA . ASP A 1 69 ? 30.977 -10.207 13.907 1.00 91.00 69 ASP A CA 1
ATOM 526 C C . ASP A 1 69 ? 30.540 -10.094 12.431 1.00 91.00 69 ASP A C 1
ATOM 528 O O . ASP A 1 69 ? 29.441 -10.534 12.077 1.00 91.00 69 ASP A O 1
ATOM 532 N N . VAL A 1 70 ? 31.368 -9.504 11.557 1.00 92.81 70 VAL A N 1
ATOM 533 C CA . VAL A 1 70 ? 31.020 -9.302 10.147 1.00 92.81 70 VAL A CA 1
ATOM 534 C C . VAL A 1 70 ? 30.906 -10.649 9.436 1.00 92.81 70 VAL A C 1
ATOM 536 O O . VAL A 1 70 ? 31.859 -11.423 9.343 1.00 92.81 70 VAL A O 1
ATOM 539 N N . ARG A 1 71 ? 29.704 -10.913 8.915 1.00 95.12 71 ARG A N 1
ATOM 540 C CA . ARG A 1 71 ? 29.354 -12.117 8.154 1.00 95.12 71 ARG A CA 1
ATOM 541 C C . ARG A 1 71 ? 29.510 -11.869 6.660 1.00 95.12 71 ARG A C 1
ATOM 543 O O . ARG A 1 71 ? 29.135 -10.795 6.194 1.00 95.12 71 ARG A O 1
ATOM 550 N N . ALA A 1 72 ? 29.981 -12.856 5.899 1.00 88.88 72 ALA A N 1
ATOM 551 C CA . ALA A 1 72 ? 30.234 -12.685 4.462 1.00 88.88 72 ALA A CA 1
ATOM 552 C C . ALA A 1 72 ? 28.972 -12.285 3.671 1.00 88.88 72 ALA A C 1
ATOM 554 O O . ALA A 1 72 ? 29.055 -11.510 2.723 1.00 88.88 72 ALA A O 1
ATOM 555 N N . GLY A 1 73 ? 27.790 -12.736 4.103 1.00 83.75 73 GLY A N 1
ATOM 556 C CA . GLY A 1 73 ? 26.502 -12.352 3.518 1.00 83.75 73 GLY A CA 1
ATOM 557 C C . GLY A 1 73 ? 26.118 -10.876 3.709 1.00 83.75 73 GLY A C 1
ATOM 558 O O . GLY A 1 73 ? 25.225 -10.404 3.016 1.00 83.75 73 GLY A O 1
ATOM 559 N N . LYS A 1 74 ? 26.787 -10.123 4.604 1.00 84.06 74 LYS A N 1
ATOM 560 C CA . LYS A 1 74 ? 26.624 -8.658 4.726 1.00 84.06 74 LYS A CA 1
ATOM 561 C C . LYS A 1 74 ? 27.441 -7.873 3.685 1.00 84.06 74 LYS A C 1
ATOM 563 O O . LYS A 1 74 ? 27.198 -6.684 3.515 1.00 84.06 74 LYS A O 1
ATOM 568 N N . ILE A 1 75 ? 28.423 -8.496 3.028 1.00 84.81 75 ILE A N 1
ATOM 569 C CA . ILE A 1 75 ? 29.302 -7.848 2.043 1.00 84.81 75 ILE A CA 1
ATOM 570 C C . ILE A 1 75 ? 28.806 -8.235 0.648 1.00 84.81 75 ILE A C 1
ATOM 572 O O . ILE A 1 75 ? 28.665 -9.418 0.359 1.00 84.81 75 ILE A O 1
ATOM 576 N N . THR A 1 76 ? 28.506 -7.269 -0.217 1.00 79.25 76 THR A N 1
ATOM 577 C CA . THR A 1 76 ? 27.892 -7.529 -1.534 1.00 79.25 76 THR A CA 1
ATOM 578 C C . THR A 1 76 ? 28.884 -8.037 -2.582 1.00 79.25 76 THR A C 1
ATOM 580 O O . THR A 1 76 ? 28.504 -8.840 -3.430 1.00 79.25 76 THR A O 1
ATOM 583 N N . ASN A 1 77 ? 30.151 -7.619 -2.514 1.00 83.44 77 ASN A N 1
ATOM 584 C CA . ASN A 1 77 ? 31.193 -7.993 -3.472 1.00 83.44 77 ASN A CA 1
ATOM 585 C C . ASN A 1 77 ? 31.406 -9.518 -3.559 1.00 83.44 77 ASN A C 1
ATOM 587 O O . ASN A 1 77 ? 31.480 -10.207 -2.541 1.00 83.44 77 ASN A O 1
ATOM 591 N N . VAL A 1 78 ? 31.586 -10.028 -4.783 1.00 83.81 78 VAL A N 1
ATOM 592 C CA . VAL A 1 78 ? 31.887 -11.450 -5.046 1.00 83.81 78 VAL A CA 1
ATOM 593 C C . VAL A 1 78 ? 33.320 -11.813 -4.642 1.00 83.81 78 VAL A C 1
ATOM 595 O O . VAL A 1 78 ? 33.559 -12.904 -4.137 1.00 83.81 78 VAL A O 1
ATOM 598 N N . GLU A 1 79 ? 34.270 -10.895 -4.805 1.00 91.94 79 GLU A N 1
ATOM 599 C CA . GLU A 1 79 ? 35.648 -11.037 -4.330 1.00 91.94 79 GLU A CA 1
ATOM 600 C C . GLU A 1 79 ? 36.103 -9.717 -3.694 1.00 91.94 79 GLU A C 1
ATOM 602 O O . GLU A 1 79 ? 35.824 -8.637 -4.223 1.00 91.94 79 GLU A O 1
ATOM 607 N N . PHE A 1 80 ? 36.741 -9.787 -2.523 1.00 91.69 80 PHE A N 1
ATOM 608 C CA . PHE A 1 80 ? 37.161 -8.607 -1.764 1.00 91.69 80 PHE A CA 1
ATOM 609 C C . PHE A 1 80 ? 38.322 -8.899 -0.807 1.00 91.69 80 PHE A C 1
ATOM 611 O O . PHE A 1 80 ? 38.441 -9.994 -0.260 1.00 91.69 80 PHE A O 1
ATOM 618 N N . ILE A 1 81 ? 39.157 -7.885 -0.564 1.00 92.19 81 ILE A N 1
ATOM 619 C CA . ILE A 1 81 ? 40.199 -7.914 0.471 1.00 92.19 81 ILE A CA 1
ATOM 620 C C . ILE A 1 81 ? 39.690 -7.140 1.688 1.00 92.19 81 ILE A C 1
ATOM 622 O O . ILE A 1 81 ? 39.207 -6.015 1.556 1.00 92.19 81 ILE A O 1
ATOM 626 N N . VAL A 1 82 ? 39.828 -7.727 2.872 1.00 94.31 82 VAL A N 1
ATOM 627 C CA . VAL A 1 82 ? 39.504 -7.120 4.174 1.00 94.31 82 VAL A CA 1
ATOM 628 C C . VAL A 1 82 ? 40.650 -7.354 5.150 1.00 94.31 82 VAL A C 1
ATOM 630 O O . VAL A 1 82 ? 41.428 -8.294 4.982 1.00 94.31 82 VAL A O 1
ATOM 633 N N . LYS A 1 83 ? 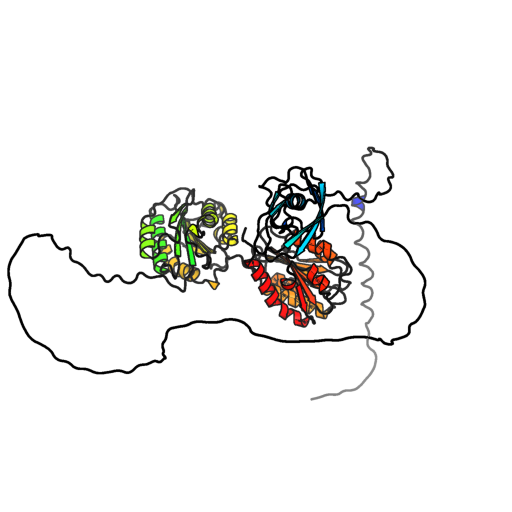40.757 -6.518 6.187 1.00 95.38 83 LYS A N 1
ATOM 634 C CA . LYS A 1 83 ? 41.650 -6.758 7.325 1.00 95.38 83 LYS A CA 1
ATOM 635 C C . LYS A 1 83 ? 40.852 -7.008 8.605 1.00 95.38 83 LYS A C 1
ATOM 637 O O . LYS A 1 83 ? 40.003 -6.206 8.990 1.00 95.38 83 LYS A O 1
ATOM 642 N N . CYS A 1 84 ? 41.174 -8.115 9.258 1.00 96.38 84 CYS A N 1
ATOM 643 C CA . CYS A 1 84 ? 40.621 -8.553 10.529 1.00 96.38 84 CYS A CA 1
ATOM 644 C C . CYS A 1 84 ? 41.484 -8.073 11.714 1.00 96.38 84 CYS A C 1
ATOM 646 O O . CYS A 1 84 ? 42.713 -8.033 11.586 1.00 96.38 84 CYS A O 1
ATOM 648 N N . PRO A 1 85 ? 40.877 -7.726 12.863 1.00 95.56 85 PRO A N 1
ATOM 649 C CA . PRO A 1 85 ? 41.572 -7.479 14.122 1.00 95.56 85 PRO A CA 1
ATOM 650 C C . PRO A 1 85 ? 42.010 -8.796 14.794 1.00 95.56 85 PRO A C 1
ATOM 652 O O . PRO A 1 85 ? 41.544 -9.869 14.398 1.00 95.56 85 PRO A O 1
ATOM 655 N N . PRO A 1 86 ? 42.867 -8.727 15.829 1.00 93.06 86 PRO A N 1
ATOM 656 C CA . PRO A 1 86 ? 43.106 -9.848 16.734 1.00 93.06 86 PRO A CA 1
ATOM 657 C C . PRO A 1 86 ? 41.841 -10.268 17.500 1.00 93.06 86 PRO A C 1
ATOM 659 O O . PRO A 1 86 ? 40.904 -9.484 17.666 1.00 93.06 86 PRO A O 1
ATOM 662 N N . GLY A 1 87 ? 41.849 -11.487 18.046 1.00 91.25 87 GLY A N 1
ATOM 663 C CA . GLY A 1 87 ? 40.863 -11.939 19.038 1.00 91.25 87 GLY A CA 1
ATOM 664 C C . GLY A 1 87 ? 39.568 -12.550 18.487 1.00 91.25 87 GLY A C 1
ATOM 665 O O . GLY A 1 87 ? 38.623 -12.757 19.248 1.00 91.25 87 GLY A O 1
ATOM 666 N N . CYS A 1 88 ? 39.490 -12.879 17.194 1.00 93.25 88 CYS A N 1
ATOM 667 C CA . CYS A 1 88 ? 38.268 -13.418 16.577 1.00 93.25 88 CYS A CA 1
ATOM 668 C C . CYS A 1 88 ? 37.975 -14.911 16.879 1.00 93.25 88 CYS A C 1
ATOM 670 O O . CYS A 1 88 ? 37.137 -15.506 16.204 1.00 93.25 88 CYS A O 1
ATOM 672 N N . GLN A 1 89 ? 38.623 -15.513 17.885 1.00 93.12 89 GLN A N 1
ATOM 673 C CA . GLN A 1 89 ? 38.378 -16.896 18.342 1.00 93.12 89 GLN A CA 1
ATOM 674 C C . GLN A 1 89 ? 37.189 -17.054 19.318 1.00 93.12 89 GLN A C 1
ATOM 676 O O . GLN A 1 89 ? 36.822 -18.180 19.652 1.00 93.12 89 GLN A O 1
ATOM 681 N N . ASP A 1 90 ? 36.580 -15.961 19.792 1.00 87.69 90 ASP A N 1
ATOM 682 C CA . ASP A 1 90 ? 35.450 -16.008 20.736 1.00 87.69 90 ASP A CA 1
ATOM 683 C C . ASP A 1 90 ? 34.250 -16.811 20.167 1.00 87.69 90 ASP A C 1
ATOM 685 O O . ASP A 1 90 ? 33.785 -16.492 19.067 1.00 87.69 90 ASP A O 1
ATOM 689 N N . PRO A 1 91 ? 33.687 -17.798 20.900 1.00 83.56 91 PRO A N 1
ATOM 690 C CA . PRO A 1 91 ? 32.557 -18.616 20.440 1.00 83.56 91 PRO A CA 1
ATOM 691 C C . PRO A 1 91 ? 31.297 -17.845 20.014 1.00 83.56 91 PRO A C 1
ATOM 693 O O . PRO A 1 91 ? 30.444 -18.399 19.319 1.00 83.56 91 PRO A O 1
ATOM 696 N N . ARG A 1 92 ? 31.155 -16.567 20.392 1.00 86.19 92 ARG A N 1
ATOM 697 C CA . ARG A 1 92 ? 30.078 -15.685 19.912 1.00 86.19 92 ARG A CA 1
ATOM 698 C C . ARG A 1 92 ? 30.194 -15.393 18.409 1.00 86.19 92 ARG A C 1
ATOM 700 O O . ARG A 1 92 ? 29.169 -15.177 17.753 1.00 86.19 92 ARG A O 1
ATOM 707 N N . TYR A 1 93 ? 31.393 -15.450 17.826 1.00 91.19 93 TYR A N 1
ATOM 708 C CA . TYR A 1 93 ? 31.636 -15.275 16.390 1.00 91.19 93 TYR A CA 1
ATOM 709 C C . TYR A 1 93 ? 31.429 -16.590 15.628 1.00 91.19 93 TYR A C 1
ATOM 711 O O . TYR A 1 93 ? 32.366 -17.248 15.187 1.00 91.19 93 TYR A O 1
ATOM 719 N N . HIS A 1 94 ? 30.162 -16.974 15.472 1.00 93.12 94 HIS A N 1
ATOM 720 C CA . HIS A 1 94 ? 29.764 -18.254 14.889 1.00 93.12 94 HIS A CA 1
ATOM 721 C C . HIS A 1 94 ? 30.348 -18.478 13.477 1.00 93.12 94 HIS A C 1
ATOM 723 O O . HIS A 1 94 ? 30.211 -17.630 12.588 1.00 93.12 94 HIS A O 1
ATOM 729 N N . VAL A 1 95 ? 30.932 -19.660 13.261 1.00 97.00 95 VAL A N 1
ATOM 730 C CA . VAL A 1 95 ? 31.451 -20.147 11.972 1.00 97.00 95 VAL A CA 1
ATOM 731 C C . VAL A 1 95 ? 30.702 -21.420 11.585 1.00 97.00 95 VAL A C 1
ATOM 733 O O . VAL A 1 95 ? 30.450 -22.264 12.443 1.00 97.00 95 VAL A O 1
ATOM 736 N N . TYR A 1 96 ? 30.348 -21.575 10.309 1.00 97.25 96 TYR A N 1
ATOM 737 C CA . TYR A 1 96 ? 29.585 -22.713 9.797 1.00 97.25 96 TYR A CA 1
ATOM 738 C C . TYR A 1 96 ? 30.258 -23.315 8.561 1.00 97.25 96 TYR A C 1
ATOM 740 O O . TYR A 1 96 ? 30.375 -22.650 7.530 1.00 97.25 96 TYR A O 1
ATOM 748 N N . GLY A 1 97 ? 30.655 -24.584 8.659 1.00 96.69 97 GLY A N 1
ATOM 749 C CA . GLY A 1 97 ? 31.443 -25.282 7.638 1.00 96.69 97 GLY A CA 1
ATOM 750 C C . GLY A 1 97 ? 32.950 -25.301 7.894 1.00 96.69 97 GLY A C 1
ATOM 751 O O . GLY A 1 97 ? 33.442 -24.732 8.864 1.00 96.69 97 GLY A O 1
ATOM 752 N N . THR A 1 98 ? 33.655 -25.994 7.004 1.00 95.81 98 THR A N 1
ATOM 753 C CA . THR A 1 98 ? 35.108 -26.212 7.004 1.00 95.81 98 THR A CA 1
ATOM 754 C C . THR A 1 98 ? 35.585 -26.010 5.568 1.00 95.81 98 THR A C 1
ATOM 756 O O . THR A 1 98 ? 34.942 -26.531 4.656 1.00 95.81 98 THR A O 1
ATOM 759 N N . ASP A 1 99 ? 36.660 -25.241 5.378 1.00 92.19 99 ASP A N 1
ATOM 760 C CA . ASP A 1 99 ? 37.256 -24.788 4.102 1.00 92.19 99 ASP A CA 1
ATOM 761 C C . ASP A 1 99 ? 36.339 -23.923 3.218 1.00 92.19 99 ASP A C 1
ATOM 763 O O . ASP A 1 99 ? 36.686 -22.792 2.872 1.00 92.19 99 ASP A O 1
ATOM 767 N N . VAL A 1 100 ? 35.138 -24.417 2.914 1.00 95.62 100 VAL A N 1
ATOM 768 C CA . VAL A 1 100 ? 34.025 -23.651 2.351 1.00 95.62 100 VAL A CA 1
ATOM 769 C C . VAL A 1 100 ? 33.035 -23.333 3.471 1.00 95.62 100 VAL A C 1
ATOM 771 O O . VAL A 1 100 ? 32.440 -24.224 4.081 1.00 95.62 100 VAL A O 1
ATOM 774 N N . TYR A 1 101 ? 32.834 -22.044 3.724 1.00 97.69 101 TYR A N 1
ATOM 775 C CA . TYR A 1 101 ? 32.029 -21.545 4.835 1.00 97.69 101 TYR A CA 1
ATOM 776 C C . TYR A 1 101 ? 30.693 -21.001 4.333 1.00 97.69 101 TYR A C 1
ATOM 778 O O . TYR A 1 101 ? 30.639 -20.296 3.324 1.00 97.69 101 TYR A O 1
ATOM 786 N N . ALA A 1 102 ? 29.594 -21.285 5.033 1.00 96.44 102 ALA A N 1
ATOM 787 C CA . ALA A 1 102 ? 28.301 -20.678 4.712 1.00 96.44 102 ALA A CA 1
ATOM 788 C C . ALA A 1 102 ? 28.376 -19.163 4.950 1.00 96.44 102 ALA A C 1
ATOM 790 O O . ALA A 1 102 ? 28.947 -18.738 5.956 1.00 96.44 102 ALA A O 1
ATOM 791 N N . SER A 1 103 ? 27.769 -18.330 4.096 1.00 95.31 103 SER A N 1
ATOM 792 C CA . SER A 1 103 ? 27.916 -16.864 4.191 1.00 95.31 103 SER A CA 1
ATOM 793 C C . SER A 1 103 ? 27.335 -16.222 5.461 1.00 95.31 103 SER A C 1
ATOM 795 O O . SER A 1 103 ? 27.608 -15.059 5.763 1.00 95.31 103 SER A O 1
ATOM 797 N N . TYR A 1 104 ? 26.596 -17.001 6.253 1.00 92.75 104 TYR A N 1
ATOM 798 C CA . TYR A 1 104 ? 26.155 -16.670 7.608 1.00 92.75 104 TYR A CA 1
ATOM 799 C C . TYR A 1 104 ? 27.290 -16.687 8.664 1.00 92.75 104 TYR A C 1
ATOM 801 O O . TYR A 1 104 ? 27.098 -16.207 9.780 1.00 92.75 104 TYR A O 1
ATOM 809 N N . SER A 1 105 ? 28.470 -17.215 8.326 1.00 96.19 105 SER A N 1
ATOM 810 C CA . SER A 1 105 ? 29.653 -17.293 9.199 1.00 96.19 105 SER A CA 1
ATOM 811 C C . SER A 1 105 ? 30.370 -15.954 9.355 1.00 96.19 105 SER A C 1
ATOM 813 O O . SER A 1 105 ? 30.410 -15.166 8.409 1.00 96.19 105 SER A O 1
ATOM 815 N N . SER A 1 106 ? 31.019 -15.743 10.505 1.00 97.06 106 SER A N 1
ATOM 816 C CA . SER A 1 106 ? 32.049 -14.707 10.673 1.00 97.06 106 SER A CA 1
ATOM 817 C C . SER A 1 106 ? 33.153 -14.861 9.621 1.00 97.06 106 SER A C 1
ATOM 819 O O . SER A 1 106 ? 33.714 -15.945 9.465 1.00 97.06 106 SER A O 1
ATOM 821 N N . VAL A 1 107 ? 33.491 -13.771 8.929 1.00 96.81 107 VAL A N 1
ATOM 822 C CA . VAL A 1 107 ? 34.588 -13.724 7.947 1.00 96.81 107 VAL A CA 1
ATOM 823 C C . VAL A 1 107 ? 35.937 -13.959 8.630 1.00 96.81 107 VAL A C 1
ATOM 825 O O . VAL A 1 107 ? 36.720 -14.798 8.191 1.00 96.81 107 VAL A O 1
ATOM 828 N N . CYS A 1 108 ? 36.191 -13.260 9.737 1.00 96.69 108 CYS A N 1
ATOM 829 C CA . CYS A 1 108 ? 37.453 -13.361 10.466 1.00 96.69 108 CYS A CA 1
ATOM 830 C C . CYS A 1 108 ? 37.563 -14.666 11.265 1.00 96.69 108 CYS A C 1
ATOM 832 O O . CYS A 1 108 ? 38.622 -15.286 11.267 1.00 96.69 108 CYS A O 1
ATOM 834 N N . GLY A 1 109 ? 36.468 -15.135 11.874 1.00 96.38 109 GLY A N 1
ATOM 835 C CA . GLY A 1 109 ? 36.434 -16.439 12.541 1.00 96.38 109 GLY A CA 1
ATOM 836 C C . GLY A 1 109 ? 36.695 -17.592 11.566 1.00 96.38 109 GLY A C 1
ATOM 837 O O . GLY A 1 109 ? 37.452 -18.504 11.889 1.00 96.38 109 GLY A O 1
ATOM 838 N N . ALA A 1 110 ? 36.141 -17.533 10.348 1.00 97.19 110 ALA A N 1
ATOM 839 C CA . ALA A 1 110 ? 36.419 -18.509 9.291 1.00 97.19 110 ALA A CA 1
ATOM 840 C C . ALA A 1 110 ? 37.881 -18.458 8.808 1.00 97.19 110 ALA A C 1
ATOM 842 O O . ALA A 1 110 ? 38.487 -19.502 8.571 1.00 97.19 110 ALA A O 1
ATOM 843 N N . ALA A 1 111 ? 38.471 -17.262 8.713 1.00 96.88 111 ALA A N 1
ATOM 844 C CA . ALA A 1 111 ? 39.880 -17.094 8.363 1.00 96.88 111 ALA A CA 1
ATOM 845 C C . ALA A 1 111 ? 40.827 -17.697 9.410 1.00 96.88 111 ALA A C 1
ATOM 847 O O . ALA A 1 111 ? 41.741 -18.430 9.032 1.00 96.88 111 ALA A O 1
ATOM 848 N N . VAL A 1 112 ? 40.561 -17.483 10.704 1.00 96.56 112 VAL A N 1
ATOM 849 C CA . VAL A 1 112 ? 41.318 -18.149 11.776 1.00 96.56 112 VAL A CA 1
ATOM 850 C C . VAL A 1 112 ? 41.093 -19.662 11.729 1.00 96.56 112 VAL A C 1
ATOM 852 O O . VAL A 1 112 ? 42.058 -20.415 11.673 1.00 96.56 112 VAL A O 1
ATOM 855 N N . HIS A 1 113 ? 39.841 -20.127 11.636 1.00 97.31 113 HIS A N 1
ATOM 856 C CA . HIS A 1 113 ? 39.507 -21.555 11.538 1.00 97.31 113 HIS A CA 1
ATOM 857 C C . HIS A 1 113 ? 40.262 -22.270 10.399 1.00 97.31 113 HIS A C 1
ATOM 859 O O . HIS A 1 113 ? 40.810 -23.354 10.600 1.00 97.31 113 HIS A O 1
ATOM 865 N N . SER A 1 114 ? 40.356 -21.641 9.222 1.00 96.25 114 SER A N 1
ATOM 866 C CA . SER A 1 114 ? 41.088 -22.166 8.058 1.00 96.25 114 SER A CA 1
ATOM 867 C C . SER A 1 114 ? 42.619 -22.148 8.178 1.00 96.25 114 SER A C 1
ATOM 869 O O . SER A 1 114 ? 43.289 -22.750 7.348 1.00 96.25 114 SER A O 1
ATOM 871 N N . GLY A 1 115 ? 43.190 -21.439 9.158 1.00 94.44 115 GLY A N 1
ATOM 872 C CA . GLY A 1 115 ? 44.643 -21.254 9.281 1.00 94.44 115 GLY A CA 1
ATOM 873 C C . GLY A 1 115 ? 45.242 -20.248 8.290 1.00 94.44 115 GLY A C 1
ATOM 874 O O . GLY A 1 115 ? 46.449 -20.033 8.293 1.00 94.44 115 GLY A O 1
ATOM 875 N N . VAL A 1 116 ? 44.411 -19.589 7.472 1.00 95.06 116 VAL A N 1
ATOM 876 C CA . VAL A 1 116 ? 44.801 -18.433 6.639 1.00 95.06 116 VAL A CA 1
ATOM 877 C C . VAL A 1 116 ? 45.169 -17.216 7.502 1.00 95.06 116 VAL A C 1
ATOM 879 O O . VAL A 1 116 ? 45.880 -16.321 7.047 1.00 95.06 116 VAL A O 1
ATOM 882 N N . LEU A 1 117 ? 44.685 -17.183 8.745 1.00 93.50 117 LEU A N 1
ATOM 883 C CA . LEU A 1 117 ? 44.967 -16.159 9.740 1.00 93.50 117 LEU A CA 1
ATOM 884 C C . LEU A 1 117 ? 45.307 -16.818 11.083 1.00 93.50 117 LEU A C 1
ATOM 886 O O . LEU A 1 117 ? 44.728 -17.847 11.427 1.00 93.50 117 LEU A O 1
ATOM 890 N N . ASP A 1 118 ? 46.183 -16.197 11.869 1.00 90.75 118 ASP A N 1
ATOM 891 C CA . ASP A 1 118 ? 46.309 -16.496 13.296 1.00 90.75 118 ASP A CA 1
ATOM 892 C C . ASP A 1 118 ? 45.400 -15.565 14.130 1.00 90.75 118 ASP A C 1
ATOM 894 O O . ASP A 1 118 ? 44.624 -14.764 13.600 1.00 90.75 118 ASP A O 1
ATOM 898 N N . ASN A 1 119 ? 45.475 -15.648 15.460 1.00 90.12 119 ASN A N 1
ATOM 899 C CA . ASN A 1 119 ? 44.661 -14.797 16.334 1.00 90.12 119 ASN A CA 1
ATOM 900 C C . ASN A 1 119 ? 45.204 -13.354 16.499 1.00 90.12 119 ASN A C 1
ATOM 902 O O . ASN A 1 119 ? 44.632 -12.588 17.276 1.00 90.12 119 ASN A O 1
ATOM 906 N N . SER A 1 120 ? 46.281 -12.964 15.798 1.00 90.50 120 SER A N 1
ATOM 907 C CA . SER A 1 120 ? 46.849 -11.602 15.832 1.00 90.50 120 SER A CA 1
ATOM 908 C C . SER A 1 120 ? 46.145 -10.623 14.878 1.00 90.50 120 SER A C 1
ATOM 910 O O . SER A 1 120 ? 46.261 -9.403 15.029 1.00 90.50 120 SER A O 1
ATOM 912 N N . GLY A 1 121 ? 45.345 -11.143 13.942 1.00 89.31 121 GLY A N 1
ATOM 913 C CA . GLY A 1 121 ? 44.687 -10.351 12.907 1.00 89.31 121 GLY A CA 1
ATOM 914 C C . GLY A 1 121 ? 45.565 -10.158 11.667 1.00 89.31 121 GLY A C 1
ATOM 915 O O . GLY A 1 121 ? 46.717 -10.567 11.609 1.00 89.31 121 GLY A O 1
ATOM 916 N N . GLY A 1 122 ? 45.017 -9.536 10.624 1.00 92.50 122 GLY A N 1
ATOM 917 C CA . GLY A 1 122 ? 45.703 -9.430 9.334 1.00 92.50 122 GLY A CA 1
ATOM 918 C C . GLY A 1 122 ? 44.753 -9.361 8.146 1.00 92.50 122 GLY A C 1
ATOM 919 O O . GLY A 1 122 ? 43.532 -9.330 8.307 1.00 92.50 122 GLY A O 1
ATOM 920 N N . LYS A 1 123 ? 45.319 -9.260 6.942 1.00 94.19 123 LYS A N 1
ATOM 921 C CA . LYS A 1 123 ? 44.552 -9.168 5.695 1.00 94.19 123 LYS A CA 1
ATOM 922 C C . LYS A 1 123 ? 44.246 -10.546 5.121 1.00 94.19 123 LYS A C 1
ATOM 924 O O . LYS A 1 123 ? 45.106 -11.419 5.136 1.00 94.19 123 LYS A O 1
ATOM 929 N N . ILE A 1 124 ? 43.075 -10.671 4.509 1.00 95.19 124 ILE A N 1
ATOM 930 C CA . ILE A 1 124 ? 42.639 -11.862 3.779 1.00 95.19 124 ILE A CA 1
ATOM 931 C C . ILE A 1 124 ? 41.917 -11.471 2.490 1.00 95.19 124 ILE A C 1
ATOM 933 O O . ILE A 1 124 ? 41.226 -10.450 2.436 1.00 95.19 124 ILE A O 1
ATOM 937 N N . LEU A 1 125 ? 42.052 -12.315 1.470 1.00 94.94 125 LEU A N 1
ATOM 938 C CA . LEU A 1 125 ? 41.233 -12.310 0.266 1.00 94.94 125 LEU A CA 1
ATOM 939 C C . LEU A 1 125 ? 40.060 -13.278 0.470 1.00 94.94 125 LEU A C 1
ATOM 941 O O . LEU A 1 125 ? 40.258 -14.469 0.724 1.00 94.94 125 LEU A O 1
ATOM 945 N N . VAL A 1 126 ? 38.842 -12.758 0.355 1.00 95.50 126 VAL A N 1
ATOM 946 C CA . VAL A 1 126 ? 37.589 -13.507 0.487 1.00 95.50 126 VAL A CA 1
ATOM 947 C C . VAL A 1 126 ? 36.932 -13.607 -0.883 1.00 95.50 126 VAL A C 1
ATOM 949 O O . VAL A 1 126 ? 36.752 -12.592 -1.556 1.00 95.50 126 VAL A O 1
ATOM 952 N N . ARG A 1 127 ? 36.530 -14.818 -1.279 1.00 95.88 127 ARG A N 1
ATOM 953 C CA . ARG A 1 127 ? 35.787 -15.068 -2.521 1.00 95.88 127 ARG A CA 1
ATOM 954 C C . ARG A 1 127 ? 34.488 -15.802 -2.218 1.00 95.88 127 ARG A C 1
ATOM 956 O O . ARG A 1 127 ? 34.504 -16.896 -1.654 1.00 95.88 127 ARG A O 1
ATOM 963 N N . LYS A 1 128 ? 33.361 -15.215 -2.612 1.00 93.44 128 LYS A N 1
ATOM 964 C CA . LYS A 1 128 ? 32.043 -15.850 -2.581 1.00 93.44 128 LYS A CA 1
ATOM 965 C C . LYS A 1 128 ? 31.930 -16.916 -3.666 1.00 93.44 128 LYS A C 1
ATOM 967 O O . LYS A 1 128 ? 32.416 -16.742 -4.780 1.00 93.44 128 LYS A O 1
ATOM 972 N N . VAL A 1 129 ? 31.260 -18.013 -3.332 1.00 94.25 129 VAL A N 1
ATOM 973 C CA . VAL A 1 129 ? 30.980 -19.151 -4.219 1.00 94.25 129 VAL A CA 1
ATOM 974 C C . VAL A 1 129 ? 29.570 -19.691 -3.939 1.00 94.25 129 VAL A C 1
ATOM 976 O O . VAL A 1 129 ? 28.905 -19.264 -2.993 1.00 94.25 129 VAL A O 1
ATOM 979 N N . ALA A 1 130 ? 29.075 -20.613 -4.767 1.00 91.69 130 ALA A N 1
ATOM 980 C CA . ALA A 1 130 ? 27.713 -21.137 -4.645 1.00 91.69 130 ALA A CA 1
ATOM 981 C C . ALA A 1 130 ? 27.417 -21.769 -3.265 1.00 91.69 130 ALA A C 1
ATOM 983 O O . ALA A 1 130 ? 28.301 -22.320 -2.601 1.00 91.69 130 ALA A O 1
ATOM 984 N N . GLY A 1 131 ? 26.156 -21.699 -2.830 1.00 91.81 131 GLY A N 1
ATOM 985 C CA . GLY A 1 131 ? 25.676 -22.362 -1.614 1.00 91.81 131 GLY A CA 1
ATOM 986 C C . GLY A 1 131 ? 25.736 -23.890 -1.699 1.00 91.81 131 GLY A C 1
ATOM 987 O O . GLY A 1 131 ? 25.390 -24.470 -2.729 1.00 91.81 131 GLY A O 1
ATOM 988 N N . GLN A 1 132 ? 26.143 -24.549 -0.612 1.00 90.19 132 GLN A N 1
ATOM 989 C CA . GLN A 1 132 ? 26.209 -26.010 -0.524 1.00 90.19 132 GLN A CA 1
ATOM 990 C C . GLN A 1 132 ? 24.917 -26.615 0.052 1.00 90.19 132 GLN A C 1
ATOM 992 O O . GLN A 1 132 ? 24.148 -25.960 0.761 1.00 90.19 132 GLN A O 1
ATOM 997 N N . SER A 1 133 ? 24.683 -27.899 -0.239 1.00 88.62 133 SER A N 1
ATOM 998 C CA . SER A 1 133 ? 23.562 -28.698 0.290 1.00 88.62 133 SER A CA 1
ATOM 999 C C . SER A 1 133 ? 23.661 -28.985 1.794 1.00 88.62 133 SER A C 1
ATOM 1001 O O . SER A 1 133 ? 22.646 -29.281 2.421 1.00 88.62 133 SER A O 1
ATOM 1003 N N . GLY A 1 134 ? 24.851 -28.848 2.375 1.00 87.56 134 GLY A N 1
ATOM 1004 C CA . GLY A 1 134 ? 25.115 -28.903 3.806 1.00 87.56 134 GLY A CA 1
ATOM 1005 C C . GLY A 1 134 ? 26.594 -28.639 4.080 1.00 87.56 134 GLY A C 1
ATOM 1006 O O . GLY A 1 134 ? 27.431 -28.831 3.203 1.00 87.56 134 GLY A O 1
ATOM 1007 N N . TYR A 1 135 ? 26.903 -28.198 5.294 1.00 96.44 135 TYR A N 1
ATOM 1008 C CA . TYR A 1 135 ? 28.234 -27.799 5.738 1.00 96.44 135 TYR A CA 1
ATOM 1009 C C . TYR A 1 135 ? 28.616 -28.628 6.962 1.00 96.44 135 TYR A C 1
ATOM 1011 O O . TYR A 1 135 ? 27.826 -28.742 7.903 1.00 96.44 135 TYR A O 1
ATOM 1019 N N . LYS A 1 136 ? 29.828 -29.190 6.972 1.00 94.50 136 LYS A N 1
ATOM 1020 C CA . LYS A 1 136 ? 30.355 -29.979 8.093 1.00 94.50 136 LYS A CA 1
ATOM 1021 C C . LYS A 1 136 ? 31.162 -29.080 9.033 1.00 94.50 136 LYS A C 1
ATOM 1023 O O . LYS A 1 136 ? 32.154 -28.487 8.611 1.00 94.50 136 LYS A O 1
ATOM 1028 N N . GLY A 1 137 ? 30.739 -28.989 10.292 1.00 94.50 137 GLY A N 1
ATOM 1029 C CA . GLY A 1 137 ? 31.515 -28.346 11.351 1.00 94.50 137 GLY A CA 1
ATOM 1030 C C . GLY A 1 137 ? 32.686 -29.213 11.818 1.00 94.50 137 GLY A C 1
ATOM 1031 O O . GLY A 1 137 ? 32.643 -30.443 11.735 1.00 94.50 137 GLY A O 1
ATOM 1032 N N . SER A 1 138 ? 33.723 -28.559 12.321 1.00 97.12 138 SER A N 1
ATOM 1033 C CA . SER A 1 138 ? 34.948 -29.146 12.861 1.00 97.12 138 SER A CA 1
ATOM 1034 C C . SER A 1 138 ? 35.536 -28.239 13.959 1.00 97.12 138 SER A C 1
ATOM 1036 O O . SER A 1 138 ? 34.915 -27.263 14.389 1.00 97.12 138 SER A O 1
ATOM 1038 N N . TYR A 1 139 ? 36.711 -28.590 14.479 1.00 96.19 139 TYR A N 1
ATOM 1039 C CA . TYR A 1 139 ? 37.472 -27.744 15.396 1.00 96.19 139 TYR A CA 1
ATOM 1040 C C . TYR A 1 139 ? 38.890 -27.599 14.853 1.00 96.19 139 TYR A C 1
ATOM 1042 O O . TYR A 1 139 ? 39.566 -28.604 14.640 1.00 96.19 139 TYR A O 1
ATOM 1050 N N . SER A 1 140 ? 39.310 -26.362 14.601 1.00 94.69 140 SER A N 1
ATOM 1051 C CA . SER A 1 140 ? 40.567 -26.044 13.926 1.00 94.69 140 SER A CA 1
ATOM 1052 C C . SER A 1 140 ? 41.074 -24.678 14.380 1.00 94.69 140 SER A C 1
ATOM 1054 O O . SER A 1 140 ? 40.285 -23.747 14.541 1.00 94.69 140 SER A O 1
ATOM 1056 N N . ASN A 1 141 ? 42.387 -24.550 14.602 1.00 93.75 141 ASN A N 1
ATOM 1057 C CA . ASN A 1 141 ? 43.060 -23.281 14.920 1.00 93.75 141 ASN A CA 1
ATOM 1058 C C . ASN A 1 141 ? 42.403 -22.473 16.066 1.00 93.75 141 ASN A C 1
ATOM 1060 O O . ASN A 1 141 ? 42.295 -21.248 16.020 1.00 93.75 141 ASN A O 1
ATOM 1064 N N . GLY A 1 142 ? 41.926 -23.175 17.101 1.00 90.81 142 GLY A N 1
ATOM 1065 C CA . GLY A 1 142 ? 41.246 -22.593 18.267 1.00 90.81 142 GLY A CA 1
ATOM 1066 C C . GLY A 1 142 ? 39.768 -22.233 18.058 1.00 90.81 142 GLY A C 1
ATOM 1067 O O . GLY A 1 142 ? 39.095 -21.869 19.018 1.00 90.81 142 GLY A O 1
ATOM 1068 N N . VAL A 1 143 ? 39.236 -22.355 16.839 1.00 95.38 143 VAL A N 1
ATOM 1069 C CA . VAL A 1 143 ? 37.844 -22.030 16.497 1.00 95.38 143 VAL A CA 1
ATOM 1070 C C . VAL A 1 143 ? 37.018 -23.309 16.359 1.00 95.38 143 VAL A C 1
ATOM 1072 O O . VAL A 1 143 ? 37.447 -24.283 15.741 1.00 95.38 143 VAL A O 1
ATOM 1075 N N . ARG A 1 144 ? 35.788 -23.300 16.887 1.00 96.44 144 ARG A N 1
ATOM 1076 C CA . ARG A 1 144 ? 34.803 -24.372 16.679 1.00 96.44 144 ARG A CA 1
ATOM 1077 C C . ARG A 1 144 ? 33.779 -23.954 15.631 1.00 96.44 144 ARG A C 1
ATOM 1079 O O . ARG A 1 144 ? 32.910 -23.134 15.919 1.00 96.44 144 ARG A O 1
ATOM 1086 N N . SER A 1 145 ? 33.854 -24.535 14.438 1.00 97.12 145 SER A N 1
ATOM 1087 C CA . SER A 1 145 ? 32.795 -24.381 13.443 1.00 97.12 145 SER A CA 1
ATOM 1088 C C . SER A 1 145 ? 31.638 -25.347 13.716 1.00 97.12 145 SER A C 1
ATOM 1090 O O . SER A 1 145 ? 31.785 -26.414 14.319 1.00 97.12 145 SER A O 1
ATOM 1092 N N . LEU A 1 146 ? 30.444 -24.953 13.290 1.00 95.75 146 LEU A N 1
ATOM 1093 C CA . LEU A 1 146 ? 29.210 -25.712 13.444 1.00 95.75 146 LEU A CA 1
ATOM 1094 C C . LEU A 1 146 ? 28.776 -26.300 12.099 1.00 95.75 146 LEU A C 1
ATOM 1096 O O . LEU A 1 146 ? 29.025 -25.728 11.036 1.00 95.75 146 LEU A O 1
ATOM 1100 N N . SER A 1 147 ? 28.096 -27.444 12.141 1.00 95.38 147 SER A N 1
ATOM 1101 C CA . SER A 1 147 ? 27.421 -27.971 10.955 1.00 95.38 147 SER A CA 1
ATOM 1102 C C . SER A 1 147 ? 26.175 -27.140 10.643 1.00 95.38 147 SER A C 1
ATOM 1104 O O . SER A 1 147 ? 25.493 -26.672 11.555 1.00 95.38 147 SER A O 1
ATOM 1106 N N . LEU A 1 148 ? 25.859 -26.981 9.358 1.00 92.31 148 LEU A N 1
ATOM 1107 C CA . LEU A 1 148 ? 24.679 -26.251 8.886 1.00 92.31 148 LEU A CA 1
ATOM 1108 C C . LEU A 1 148 ? 23.993 -27.045 7.760 1.00 92.31 148 LEU A C 1
ATOM 1110 O O . LEU A 1 148 ? 24.694 -27.594 6.909 1.00 92.31 148 LEU A O 1
ATOM 1114 N N . PRO A 1 149 ? 22.650 -27.107 7.704 1.00 86.38 149 PRO A N 1
ATOM 1115 C CA . PRO A 1 149 ? 21.926 -27.580 6.523 1.00 86.38 149 PRO A CA 1
ATOM 1116 C C . PRO A 1 149 ? 22.173 -26.698 5.284 1.00 86.38 149 PRO A C 1
ATOM 1118 O O . PRO A 1 149 ? 22.937 -25.733 5.329 1.00 86.38 149 PRO A O 1
ATOM 1121 N N . ARG A 1 150 ? 21.497 -27.012 4.170 1.00 90.81 150 ARG A N 1
ATOM 1122 C CA . ARG A 1 150 ? 21.580 -26.256 2.909 1.00 90.81 150 ARG A CA 1
ATOM 1123 C C . ARG A 1 150 ? 21.488 -24.743 3.128 1.00 90.81 150 ARG A C 1
ATOM 1125 O O . ARG A 1 150 ? 20.478 -24.244 3.624 1.00 90.81 150 ARG A O 1
ATOM 1132 N N . TRP A 1 151 ? 22.492 -24.016 2.648 1.00 93.06 151 TRP A N 1
ATOM 1133 C CA . TRP A 1 151 ? 22.518 -22.552 2.633 1.00 93.06 151 TRP A CA 1
ATOM 1134 C C . TRP A 1 151 ? 22.684 -22.045 1.194 1.00 93.06 151 TRP A C 1
ATOM 1136 O O . TRP A 1 151 ? 23.023 -22.809 0.292 1.00 93.06 151 TRP A O 1
ATOM 1146 N N . ARG A 1 152 ? 22.352 -20.774 0.939 1.00 88.62 152 ARG A N 1
ATOM 1147 C CA . ARG A 1 152 ? 22.202 -20.252 -0.438 1.00 88.62 152 ARG A CA 1
ATOM 1148 C C . ARG A 1 152 ? 23.500 -19.727 -1.061 1.00 88.62 152 ARG A C 1
ATOM 1150 O O . ARG A 1 152 ? 23.591 -19.652 -2.280 1.00 88.62 152 ARG A O 1
ATOM 1157 N N . GLU A 1 153 ? 24.492 -19.400 -0.241 1.00 92.06 153 GLU A N 1
ATOM 1158 C CA . GLU A 1 153 ? 25.724 -18.709 -0.636 1.00 92.06 153 GLU A CA 1
ATOM 1159 C C . GLU A 1 153 ? 26.878 -19.138 0.283 1.00 92.06 153 GLU A C 1
ATOM 1161 O O . GLU A 1 153 ? 26.706 -19.214 1.499 1.00 92.06 153 GLU A O 1
ATOM 1166 N N . SER A 1 154 ? 28.061 -19.396 -0.264 1.00 97.06 154 SER A N 1
ATOM 1167 C CA . SER A 1 154 ? 29.251 -19.743 0.522 1.00 97.06 154 SER A CA 1
ATOM 1168 C C . SER A 1 154 ? 30.386 -18.753 0.272 1.00 97.06 154 SER A C 1
ATOM 1170 O O . SER A 1 154 ? 30.309 -17.912 -0.623 1.00 97.06 154 SER A O 1
ATOM 1172 N N . PHE A 1 155 ? 31.473 -18.875 1.024 1.00 97.69 155 PHE A N 1
ATOM 1173 C CA . PHE A 1 155 ? 32.740 -18.224 0.716 1.00 97.69 155 PHE A CA 1
ATOM 1174 C C . PHE A 1 155 ? 33.933 -19.116 1.055 1.00 97.69 155 PHE A C 1
ATOM 1176 O O . PHE A 1 155 ? 33.840 -20.026 1.880 1.00 97.69 155 PHE A O 1
ATOM 1183 N N . VAL A 1 156 ? 35.055 -18.811 0.413 1.00 97.31 156 VAL A N 1
ATOM 1184 C CA . VAL A 1 156 ? 36.393 -19.307 0.740 1.00 97.31 156 VAL A CA 1
ATOM 1185 C C . VAL A 1 156 ? 37.293 -18.127 1.109 1.00 97.31 156 VAL A C 1
ATOM 1187 O O . VAL A 1 156 ? 37.022 -16.978 0.744 1.00 97.31 156 VAL A O 1
ATOM 1190 N N . VAL A 1 157 ? 38.356 -18.416 1.852 1.00 96.31 157 VAL A N 1
ATOM 1191 C CA . VAL A 1 157 ? 39.328 -17.447 2.376 1.00 96.31 157 VAL A CA 1
ATOM 1192 C C . VAL A 1 157 ? 40.736 -17.833 1.932 1.00 96.31 157 VAL A C 1
ATOM 1194 O O . VAL A 1 157 ? 41.042 -19.012 1.786 1.00 96.31 157 VAL A O 1
ATOM 1197 N N . SER A 1 158 ? 41.587 -16.839 1.686 1.00 94.12 158 SER A N 1
ATOM 1198 C CA . SER A 1 158 ? 42.958 -17.028 1.194 1.00 94.12 158 SER A CA 1
ATOM 1199 C C . SER A 1 158 ? 43.873 -15.874 1.620 1.00 94.12 158 SER A C 1
ATOM 1201 O O . SER A 1 158 ? 43.398 -14.772 1.905 1.00 94.12 158 SER A O 1
ATOM 1203 N N . GLY A 1 159 ? 45.181 -16.130 1.709 1.00 85.81 159 GLY A N 1
ATOM 1204 C CA . GLY A 1 159 ? 46.180 -15.116 2.068 1.00 85.81 159 GLY A CA 1
ATOM 1205 C C . GLY A 1 159 ? 46.465 -14.134 0.924 1.00 85.81 159 GLY A C 1
ATOM 1206 O O . GLY A 1 159 ? 46.171 -14.414 -0.235 1.00 85.81 159 GLY A O 1
ATOM 1207 N N . GLU A 1 160 ? 47.071 -12.982 1.231 1.00 66.62 160 GLU A N 1
ATOM 1208 C CA . GLU A 1 160 ? 47.382 -11.947 0.222 1.00 66.62 160 GLU A CA 1
ATOM 1209 C C . GLU A 1 160 ? 48.512 -12.364 -0.759 1.00 66.62 160 GLU A C 1
ATOM 1211 O O . GLU A 1 160 ? 48.694 -11.744 -1.805 1.00 66.62 160 GLU A O 1
ATOM 1216 N N . THR A 1 161 ? 49.251 -13.443 -0.471 1.00 50.41 161 THR A N 1
ATOM 1217 C CA . THR A 1 161 ? 50.402 -13.928 -1.255 1.00 50.41 161 THR A CA 1
ATOM 1218 C C . THR A 1 161 ? 50.047 -15.094 -2.189 1.00 50.41 161 THR A C 1
ATOM 1220 O O . THR A 1 161 ? 50.375 -16.244 -1.903 1.00 50.41 161 THR A O 1
ATOM 1223 N N . ALA A 1 162 ? 49.391 -14.802 -3.320 1.00 37.19 162 ALA A N 1
ATOM 1224 C CA . ALA A 1 162 ? 49.094 -15.797 -4.366 1.00 37.19 162 ALA A CA 1
ATOM 1225 C C . ALA A 1 162 ? 49.028 -15.219 -5.806 1.00 37.19 162 ALA A C 1
ATOM 1227 O O . ALA A 1 162 ? 48.178 -15.622 -6.601 1.00 37.19 162 ALA A O 1
ATOM 1228 N N . ARG A 1 163 ? 49.901 -14.258 -6.162 1.00 36.91 163 ARG A N 1
ATOM 1229 C CA . ARG A 1 163 ? 50.085 -13.767 -7.551 1.00 36.91 163 ARG A CA 1
ATOM 1230 C C . ARG A 1 163 ? 51.543 -13.384 -7.868 1.00 36.91 163 ARG A C 1
ATOM 1232 O O . ARG A 1 163 ? 51.880 -12.206 -7.898 1.00 36.91 163 ARG A O 1
ATOM 1239 N N . ALA A 1 164 ? 52.357 -14.409 -8.106 1.00 27.20 164 ALA A N 1
ATOM 1240 C CA . ALA A 1 164 ? 53.686 -14.417 -8.734 1.00 27.20 164 ALA A CA 1
ATOM 1241 C C . ALA A 1 164 ? 54.036 -15.911 -8.957 1.00 27.20 164 ALA A C 1
ATOM 1243 O O . ALA A 1 164 ? 53.744 -16.708 -8.067 1.00 27.20 164 ALA A O 1
ATOM 1244 N N . ASP A 1 165 ? 54.553 -16.406 -10.084 1.00 27.86 165 ASP A N 1
ATOM 1245 C CA . ASP A 1 165 ? 54.893 -15.790 -11.376 1.00 27.86 165 ASP A CA 1
ATOM 1246 C C . ASP A 1 165 ? 54.605 -16.773 -12.527 1.00 27.86 165 ASP A C 1
ATOM 1248 O O . ASP A 1 165 ? 54.725 -17.982 -12.335 1.00 27.86 165 ASP A O 1
ATOM 1252 N N . GLN A 1 166 ? 54.323 -16.262 -13.737 1.00 27.16 166 GLN A N 1
ATOM 1253 C CA . GLN A 1 166 ? 54.915 -16.804 -14.975 1.00 27.16 166 GLN A CA 1
ATOM 1254 C C . GLN A 1 166 ? 54.721 -15.880 -16.194 1.00 27.16 166 GLN A C 1
ATOM 1256 O O . GLN A 1 166 ? 53.615 -15.642 -16.680 1.00 27.16 166 GLN A O 1
ATOM 1261 N N . SER A 1 167 ? 55.842 -15.355 -16.687 1.00 27.33 167 SER A N 1
ATOM 1262 C CA . SER A 1 167 ? 56.041 -14.658 -17.967 1.00 27.33 167 SER A CA 1
ATOM 1263 C C . SER A 1 167 ? 57.536 -14.322 -18.102 1.00 27.33 167 SER A C 1
ATOM 1265 O O . SER A 1 167 ? 58.219 -14.329 -17.076 1.00 27.33 167 SER A O 1
ATOM 1267 N N . PRO A 1 168 ? 58.058 -13.951 -19.290 1.00 45.72 168 PRO A N 1
ATOM 1268 C CA . PRO A 1 168 ? 57.414 -13.885 -20.609 1.00 45.72 168 PRO A CA 1
ATOM 1269 C C . PRO A 1 168 ? 58.185 -14.672 -21.700 1.00 45.72 168 PRO A C 1
ATOM 1271 O O . PRO A 1 168 ? 59.263 -15.197 -21.438 1.00 45.72 168 PRO A O 1
ATOM 1274 N N . SER A 1 169 ? 57.670 -14.677 -22.940 1.00 25.48 169 SER A N 1
ATOM 1275 C CA . SER A 1 169 ? 58.398 -14.434 -24.218 1.00 25.48 169 SER A CA 1
ATOM 1276 C C . SER A 1 169 ? 57.827 -15.208 -25.421 1.00 25.48 169 SER A C 1
ATOM 1278 O O . SER A 1 169 ? 57.223 -16.268 -25.290 1.00 25.48 169 SER A O 1
ATOM 1280 N N . GLY A 1 170 ? 58.036 -14.629 -26.604 1.00 26.22 170 GLY A N 1
ATOM 1281 C CA . GLY A 1 170 ? 58.062 -15.266 -27.927 1.00 26.22 170 GLY A CA 1
ATOM 1282 C C . GLY A 1 170 ? 59.233 -14.641 -28.720 1.00 26.22 170 GLY A C 1
ATOM 1283 O O . GLY A 1 170 ? 59.978 -13.872 -28.099 1.00 26.22 170 GLY A O 1
ATOM 1284 N N . PRO A 1 171 ? 59.394 -14.863 -30.044 1.00 43.78 171 PRO A N 1
ATOM 1285 C CA . PRO A 1 171 ? 58.385 -15.329 -31.008 1.00 43.78 171 PRO A CA 1
ATOM 1286 C C . PRO A 1 171 ? 58.888 -16.450 -31.972 1.00 43.78 171 PRO A C 1
ATOM 1288 O O . PRO A 1 171 ? 59.853 -17.140 -31.678 1.00 43.78 171 PRO A O 1
ATOM 1291 N N . GLU A 1 172 ? 58.213 -16.582 -33.125 1.00 24.50 172 GLU A N 1
ATOM 1292 C CA . GLU A 1 172 ? 58.633 -17.224 -34.397 1.00 24.50 172 GLU A CA 1
ATOM 1293 C C . GLU A 1 172 ? 58.527 -18.760 -34.613 1.00 24.50 172 GLU A C 1
ATOM 1295 O O . GLU A 1 172 ? 59.471 -19.526 -34.483 1.00 24.50 172 GLU A O 1
ATOM 1300 N N . THR A 1 173 ? 57.330 -19.165 -35.068 1.00 25.62 173 THR A N 1
ATOM 1301 C CA . THR A 1 173 ? 57.028 -19.650 -36.443 1.00 25.62 173 THR A CA 1
ATOM 1302 C C . THR A 1 173 ? 57.750 -20.870 -37.082 1.00 25.62 173 THR A C 1
ATOM 1304 O O . THR A 1 173 ? 58.950 -20.874 -37.307 1.00 25.62 173 THR A O 1
ATOM 1307 N N . ALA A 1 174 ? 56.906 -21.782 -37.605 1.00 26.64 174 ALA A N 1
ATOM 1308 C CA . ALA A 1 174 ? 57.091 -22.738 -38.725 1.00 26.64 174 ALA A CA 1
ATOM 1309 C C . ALA A 1 174 ? 57.868 -24.071 -38.555 1.00 26.64 174 ALA A C 1
ATOM 1311 O O . ALA A 1 174 ? 59.076 -24.152 -38.749 1.00 26.64 174 ALA A O 1
ATOM 1312 N N . ALA A 1 175 ? 57.091 -25.163 -38.468 1.00 25.69 175 ALA A N 1
ATOM 1313 C CA . ALA A 1 175 ? 57.268 -26.399 -39.254 1.00 25.69 175 ALA A CA 1
ATOM 1314 C C . ALA A 1 175 ? 55.898 -27.115 -39.422 1.00 25.69 175 ALA A C 1
ATOM 1316 O O . ALA A 1 175 ? 54.953 -26.794 -38.700 1.00 25.69 175 ALA A O 1
ATOM 1317 N N . GLN A 1 176 ? 55.763 -28.048 -40.377 1.00 25.97 176 GLN A N 1
ATOM 1318 C CA . GLN A 1 176 ? 54.506 -28.757 -40.717 1.00 25.97 176 GLN A CA 1
ATOM 1319 C C . GLN A 1 176 ? 54.594 -30.300 -40.506 1.00 25.97 176 GLN A C 1
ATOM 1321 O O . GLN A 1 176 ? 55.682 -30.791 -40.205 1.00 25.97 176 GLN A O 1
ATOM 1326 N N . PRO A 1 177 ? 53.474 -31.065 -40.565 1.00 53.19 177 PRO A N 1
ATOM 1327 C CA . PRO A 1 177 ? 53.349 -32.391 -39.925 1.00 53.19 177 PRO A CA 1
ATOM 1328 C C . PRO A 1 177 ? 53.467 -33.618 -40.861 1.00 53.19 177 PRO A C 1
ATOM 1330 O O . PRO A 1 177 ? 53.330 -33.482 -42.071 1.00 53.19 177 PRO A O 1
ATOM 1333 N N . VAL A 1 178 ? 53.610 -34.821 -40.270 1.00 23.11 178 VAL A N 1
ATOM 1334 C CA . VAL A 1 178 ? 53.356 -36.186 -40.824 1.00 23.11 178 VAL A CA 1
ATOM 1335 C C . VAL A 1 178 ? 53.322 -37.163 -39.614 1.00 23.11 178 VAL A C 1
ATOM 1337 O O . VAL A 1 178 ? 54.192 -37.068 -38.757 1.00 23.11 178 VAL A O 1
ATOM 1340 N N . THR A 1 179 ? 52.221 -37.850 -39.271 1.00 22.77 179 THR A N 1
ATOM 1341 C CA . THR A 1 179 ? 51.646 -39.138 -39.760 1.00 22.77 179 THR A CA 1
ATOM 1342 C C . THR A 1 179 ? 52.181 -40.429 -39.085 1.00 22.77 179 THR A C 1
ATOM 1344 O O . THR A 1 179 ? 53.351 -40.766 -39.185 1.00 22.77 179 THR A O 1
ATOM 1347 N N . VAL A 1 180 ? 51.246 -41.147 -38.436 1.00 24.95 180 VAL A N 1
ATOM 1348 C CA . VAL A 1 180 ? 51.111 -42.592 -38.082 1.00 24.95 180 VAL A CA 1
ATOM 1349 C C . VAL A 1 180 ? 52.209 -43.596 -38.524 1.00 24.95 180 VAL A C 1
ATOM 1351 O O . VAL A 1 180 ? 52.535 -43.609 -39.707 1.00 24.95 180 VAL A O 1
ATOM 1354 N N . THR A 1 181 ? 52.614 -44.555 -37.647 1.00 22.33 181 THR A N 1
ATOM 1355 C CA . THR A 1 181 ? 52.543 -46.049 -37.859 1.00 22.33 181 THR A CA 1
ATOM 1356 C C . THR A 1 181 ? 53.188 -46.937 -36.746 1.00 22.33 181 THR A C 1
ATOM 1358 O O . THR A 1 181 ? 54.370 -46.823 -36.463 1.00 22.33 181 THR A O 1
ATOM 1361 N N . GLN A 1 182 ? 52.368 -47.855 -36.194 1.00 23.17 182 GLN A N 1
ATOM 1362 C CA . GLN A 1 182 ? 52.568 -49.220 -35.614 1.00 23.17 182 GLN A CA 1
ATOM 1363 C C . GLN A 1 182 ? 53.591 -49.655 -34.514 1.00 23.17 182 GLN A C 1
ATOM 1365 O O . GLN A 1 182 ? 54.762 -49.307 -34.468 1.00 23.17 182 GLN A O 1
ATOM 1370 N N . VAL A 1 183 ? 53.028 -50.572 -33.701 1.00 28.02 183 VAL A N 1
ATOM 1371 C CA . VAL A 1 183 ? 53.505 -51.590 -32.721 1.00 28.02 183 VAL A CA 1
ATOM 1372 C C . VAL A 1 183 ? 54.495 -52.639 -33.304 1.00 28.02 183 VAL A C 1
ATOM 1374 O O . VAL A 1 183 ? 54.588 -52.719 -34.529 1.00 28.02 183 VAL A O 1
ATOM 1377 N N . PRO A 1 184 ? 55.229 -53.459 -32.497 1.00 35.62 184 PRO A N 1
ATOM 1378 C CA . PRO A 1 184 ? 54.726 -54.640 -31.725 1.00 35.62 184 PRO A CA 1
ATOM 1379 C C . PRO A 1 184 ? 54.979 -54.520 -30.197 1.00 35.62 184 PRO A C 1
ATOM 1381 O O . PRO A 1 184 ? 55.711 -53.632 -29.786 1.00 35.62 184 PRO A O 1
ATOM 1384 N N . GLY A 1 185 ? 54.373 -55.271 -29.261 1.00 26.00 185 GLY A N 1
ATOM 1385 C CA . GLY A 1 185 ? 54.116 -56.726 -29.154 1.00 26.00 185 GLY A CA 1
ATOM 1386 C C . GLY A 1 185 ? 54.999 -57.282 -28.007 1.00 26.00 185 GLY A C 1
ATOM 1387 O O . GLY A 1 185 ? 56.136 -56.847 -27.887 1.00 26.00 185 GLY A O 1
ATOM 1388 N N . THR A 1 186 ? 54.607 -58.185 -27.097 1.00 26.53 186 THR A N 1
ATOM 1389 C CA . THR A 1 186 ? 53.457 -59.121 -26.959 1.00 26.53 186 THR A CA 1
ATOM 1390 C C . THR A 1 186 ? 52.776 -58.910 -25.564 1.00 26.53 186 THR A C 1
ATOM 1392 O O . THR A 1 186 ? 52.854 -57.781 -25.091 1.00 26.53 186 THR A O 1
ATOM 1395 N N . THR A 1 187 ? 52.023 -59.771 -24.846 1.00 27.17 187 THR A N 1
ATOM 1396 C CA . THR A 1 187 ? 51.735 -61.236 -24.840 1.00 27.17 187 THR A CA 1
ATOM 1397 C C . THR A 1 187 ? 50.386 -61.527 -24.122 1.00 27.17 187 THR A C 1
ATOM 1399 O O . THR A 1 187 ? 49.706 -60.600 -23.690 1.00 27.17 187 THR A O 1
ATOM 1402 N N . ALA A 1 188 ? 50.007 -62.806 -23.971 1.00 25.83 188 ALA A N 1
ATOM 1403 C CA . ALA A 1 188 ? 48.934 -63.321 -23.089 1.00 25.83 188 ALA A CA 1
ATOM 1404 C C . ALA A 1 188 ? 49.554 -64.218 -21.973 1.00 25.83 188 ALA A C 1
ATOM 1406 O O . ALA A 1 188 ? 50.781 -64.308 -21.928 1.00 25.83 188 ALA A O 1
ATOM 1407 N N . VAL A 1 189 ? 48.867 -64.893 -21.033 1.00 29.31 189 VAL A N 1
ATOM 1408 C CA . VAL A 1 189 ? 47.461 -65.372 -20.851 1.00 29.31 189 VAL A CA 1
ATOM 1409 C C . VAL A 1 189 ? 47.094 -65.285 -19.326 1.00 29.31 189 VAL A C 1
ATOM 1411 O O . VAL A 1 189 ? 47.847 -64.649 -18.596 1.00 29.31 189 VAL A O 1
ATOM 1414 N N . GLU A 1 190 ? 46.006 -65.783 -18.702 1.00 24.38 190 GLU A N 1
ATOM 1415 C CA . GLU A 1 190 ? 44.962 -66.780 -19.045 1.00 24.38 190 GLU A CA 1
ATOM 1416 C C . GLU A 1 190 ? 43.555 -66.422 -18.460 1.00 24.38 190 GLU A C 1
ATOM 1418 O O . GLU A 1 190 ? 43.027 -65.353 -18.762 1.00 24.38 190 GLU A O 1
ATOM 1423 N N . ALA A 1 191 ? 42.921 -67.302 -17.659 1.00 25.98 191 ALA A N 1
ATOM 1424 C CA . ALA A 1 191 ? 41.548 -67.217 -17.115 1.00 25.98 191 ALA A CA 1
ATOM 1425 C C . ALA A 1 191 ? 41.492 -67.737 -15.635 1.00 25.98 191 ALA A C 1
ATOM 1427 O O . ALA A 1 191 ? 42.548 -67.968 -15.057 1.00 25.98 191 ALA A O 1
ATOM 1428 N N . THR A 1 192 ? 40.381 -67.933 -14.892 1.00 26.02 192 THR A N 1
ATOM 1429 C CA . THR A 1 192 ? 38.962 -68.232 -15.229 1.00 26.02 192 THR A CA 1
ATOM 1430 C C . THR A 1 192 ? 38.025 -68.057 -14.001 1.00 26.02 192 THR A C 1
ATOM 1432 O O . THR A 1 192 ? 38.467 -68.365 -12.903 1.00 26.02 192 THR A O 1
ATOM 1435 N N . HIS A 1 193 ? 36.733 -67.717 -14.214 1.00 28.94 193 HIS A N 1
ATOM 1436 C CA . HIS A 1 193 ? 35.534 -67.918 -13.332 1.00 28.94 193 HIS A CA 1
ATOM 1437 C C . HIS A 1 193 ? 35.554 -67.393 -11.852 1.00 28.94 193 HIS A C 1
ATOM 1439 O O . HIS A 1 193 ? 36.602 -67.081 -11.309 1.00 28.94 193 HIS A O 1
ATOM 1445 N N . THR A 1 194 ? 34.444 -67.174 -11.114 1.00 24.59 194 THR A N 1
ATOM 1446 C CA . THR A 1 194 ? 32.982 -67.377 -11.325 1.00 24.59 194 THR A CA 1
ATOM 1447 C C . THR A 1 194 ? 32.157 -66.236 -10.673 1.00 24.59 194 THR A C 1
ATOM 1449 O O . THR A 1 194 ? 32.658 -65.493 -9.833 1.00 24.59 194 THR A O 1
ATOM 1452 N N . THR A 1 195 ? 30.871 -66.108 -11.020 1.00 28.30 195 THR A N 1
ATOM 1453 C CA . THR A 1 195 ? 29.874 -65.174 -10.442 1.00 28.30 195 THR A CA 1
ATOM 1454 C C . THR A 1 195 ? 29.122 -65.728 -9.216 1.00 28.30 195 THR A C 1
ATOM 1456 O O . THR A 1 195 ? 29.013 -66.940 -9.076 1.00 28.30 195 THR A O 1
ATOM 1459 N N . LEU A 1 196 ? 28.519 -64.852 -8.384 1.00 30.41 196 LEU A N 1
ATOM 1460 C CA . LEU A 1 196 ? 27.059 -64.786 -8.095 1.00 30.41 196 LEU A CA 1
ATOM 1461 C C . LEU A 1 196 ? 26.697 -63.546 -7.204 1.00 30.41 196 LEU A C 1
ATOM 1463 O O . LEU A 1 196 ? 27.617 -62.914 -6.684 1.00 30.41 196 LEU A O 1
ATOM 1467 N N . PRO A 1 197 ? 25.407 -63.132 -7.057 1.00 36.53 197 PRO A N 1
ATOM 1468 C CA . PRO A 1 197 ? 25.038 -61.808 -6.516 1.00 36.53 197 PRO A CA 1
ATOM 1469 C C . PRO A 1 197 ? 24.033 -61.775 -5.326 1.00 36.53 197 PRO A C 1
ATOM 1471 O O . PRO A 1 197 ? 23.439 -62.778 -4.954 1.00 36.53 197 PRO A O 1
ATOM 1474 N N . LYS A 1 198 ? 23.805 -60.553 -4.804 1.00 32.28 198 LYS A N 1
ATOM 1475 C CA . LYS A 1 198 ? 22.582 -59.964 -4.180 1.00 32.28 198 LYS A CA 1
ATOM 1476 C C . LYS A 1 198 ? 21.556 -60.877 -3.440 1.00 32.28 198 LYS A C 1
ATOM 1478 O O . LYS A 1 198 ? 20.838 -61.624 -4.100 1.00 32.28 198 LYS A O 1
ATOM 1483 N N . PRO A 1 199 ? 21.292 -60.649 -2.130 1.00 30.05 199 PRO A N 1
ATOM 1484 C CA . PRO A 1 199 ? 20.191 -61.280 -1.382 1.00 30.05 199 PRO A CA 1
ATOM 1485 C C . PRO A 1 199 ? 18.884 -60.451 -1.297 1.00 30.05 199 PRO A C 1
ATOM 1487 O O . PRO A 1 199 ? 18.894 -59.222 -1.394 1.00 30.05 199 PRO A O 1
ATOM 1490 N N . SER A 1 200 ? 17.755 -61.145 -1.088 1.00 31.97 200 SER A N 1
ATOM 1491 C CA . SER A 1 200 ? 16.369 -60.713 -0.748 1.00 31.97 200 SER A CA 1
ATOM 1492 C C . SER A 1 200 ? 15.513 -62.001 -0.559 1.00 31.97 200 SER A C 1
ATOM 1494 O O . SER A 1 200 ? 15.982 -63.045 -1.011 1.00 31.97 200 SER A O 1
ATOM 1496 N N . PRO A 1 201 ? 14.233 -61.984 -0.122 1.00 53.72 201 PRO A N 1
ATOM 1497 C CA . PRO A 1 201 ? 13.600 -61.390 1.070 1.00 53.72 201 PRO A CA 1
ATOM 1498 C C . PRO A 1 201 ? 12.791 -62.450 1.898 1.00 53.72 201 PRO A C 1
ATOM 1500 O O . PRO A 1 201 ? 12.848 -63.642 1.609 1.00 53.72 201 PRO A O 1
ATOM 1503 N N . SER A 1 202 ? 11.967 -62.020 2.865 1.00 30.47 202 SER A N 1
ATOM 1504 C CA . SER A 1 202 ? 10.828 -62.765 3.471 1.00 30.47 202 SER A CA 1
ATOM 1505 C C . SER A 1 202 ? 9.757 -61.741 3.929 1.00 30.47 202 SER A C 1
ATOM 1507 O O . SER A 1 202 ? 10.136 -60.631 4.298 1.00 30.47 202 SER A O 1
ATOM 1509 N N . ALA A 1 203 ? 8.432 -61.891 3.754 1.00 36.53 203 ALA A N 1
ATOM 1510 C CA . ALA A 1 203 ? 7.468 -62.992 3.985 1.00 36.53 203 ALA A CA 1
ATOM 1511 C C . ALA A 1 203 ? 7.052 -63.113 5.480 1.00 36.53 203 ALA A C 1
ATOM 1513 O O . ALA A 1 203 ? 7.930 -63.131 6.337 1.00 36.53 203 ALA A O 1
ATOM 1514 N N . ASP A 1 204 ? 5.766 -63.179 5.872 1.00 31.62 204 ASP A N 1
ATOM 1515 C CA . ASP A 1 204 ? 4.532 -63.346 5.069 1.00 31.62 204 ASP A CA 1
ATOM 1516 C C . ASP A 1 204 ? 3.235 -62.876 5.790 1.00 31.62 204 ASP A C 1
ATOM 1518 O O . ASP A 1 204 ? 3.234 -62.759 7.017 1.00 31.62 204 ASP A O 1
ATOM 1522 N N . SER A 1 205 ? 2.134 -62.639 5.049 1.00 30.06 205 SER A N 1
ATOM 1523 C CA . SER A 1 205 ? 0.707 -62.860 5.443 1.00 30.06 205 SER A CA 1
ATOM 1524 C C . SER A 1 205 ? -0.324 -62.229 4.472 1.00 30.06 205 SER A C 1
ATOM 1526 O O . SER A 1 205 ? -0.083 -61.203 3.839 1.00 30.06 205 SER A O 1
ATOM 1528 N N . THR A 1 206 ? -1.497 -62.868 4.349 1.00 31.56 206 THR A N 1
ATOM 1529 C CA . THR A 1 206 ? -2.595 -62.586 3.387 1.00 31.56 206 THR A CA 1
ATOM 1530 C C . THR A 1 206 ? -3.874 -62.082 4.119 1.00 31.56 206 THR A C 1
ATOM 1532 O O . THR A 1 206 ? -3.865 -62.016 5.344 1.00 31.56 206 THR A O 1
ATOM 1535 N N . ALA A 1 207 ? -5.003 -61.662 3.513 1.00 30.31 207 ALA A N 1
ATOM 1536 C CA . ALA A 1 207 ? -5.546 -61.859 2.157 1.00 30.31 207 ALA A CA 1
ATOM 1537 C C . ALA A 1 207 ? -6.553 -60.753 1.692 1.00 30.31 207 ALA A C 1
ATOM 1539 O O . ALA A 1 207 ? -6.780 -59.763 2.379 1.00 30.31 207 ALA A O 1
ATOM 1540 N N . SER A 1 208 ? -7.144 -60.974 0.505 1.00 32.53 208 SER A N 1
ATOM 1541 C CA . SER A 1 208 ? -8.180 -60.241 -0.275 1.00 32.53 208 SER A CA 1
ATOM 1542 C C . SER A 1 208 ? -9.444 -59.740 0.483 1.00 32.53 208 SER A C 1
ATOM 1544 O O . SER A 1 208 ? -9.704 -60.175 1.596 1.00 32.53 208 SER A O 1
ATOM 1546 N N . GLY A 1 209 ? -10.336 -58.890 -0.072 1.00 29.61 209 GLY A N 1
ATOM 1547 C CA . GLY A 1 209 ? -10.566 -58.522 -1.488 1.00 29.61 209 GLY A CA 1
ATOM 1548 C C . GLY A 1 209 ? -11.465 -57.280 -1.748 1.00 29.61 209 GLY A C 1
ATOM 1549 O O . GLY A 1 209 ? -11.359 -56.281 -1.046 1.00 29.61 209 GLY A O 1
ATOM 1550 N N . LEU A 1 210 ? -12.278 -57.293 -2.822 1.00 30.88 210 LEU A N 1
ATOM 1551 C CA . LEU A 1 210 ? -12.737 -56.093 -3.571 1.00 30.88 210 LEU A CA 1
ATOM 1552 C C . LEU A 1 210 ? -14.226 -55.655 -3.407 1.00 30.88 210 LEU A C 1
ATOM 1554 O O . LEU A 1 210 ? -15.087 -56.442 -3.036 1.00 30.88 210 LEU A O 1
ATOM 1558 N N . ARG A 1 211 ? -14.467 -54.373 -3.771 1.00 32.25 211 ARG A N 1
ATOM 1559 C CA . ARG A 1 211 ? -15.681 -53.623 -4.253 1.00 32.25 211 ARG A CA 1
ATOM 1560 C C . ARG A 1 211 ? -16.881 -54.431 -4.846 1.00 32.25 211 ARG A C 1
ATOM 1562 O O . ARG A 1 211 ? -16.615 -55.528 -5.326 1.00 32.25 211 ARG A O 1
ATOM 1569 N N . PRO A 1 212 ? -18.112 -53.853 -5.054 1.00 42.03 212 PRO A N 1
ATOM 1570 C CA . PRO A 1 212 ? -18.592 -52.456 -4.861 1.00 42.03 212 PRO A CA 1
ATOM 1571 C C . PRO A 1 212 ? -20.041 -52.277 -4.262 1.00 42.03 212 PRO A C 1
ATOM 1573 O O . PRO A 1 212 ? -20.618 -53.187 -3.686 1.00 42.03 212 PRO A O 1
ATOM 1576 N N . GLN A 1 213 ? -20.603 -51.059 -4.395 1.00 31.72 213 GLN A N 1
ATOM 1577 C CA . GLN A 1 213 ? -21.978 -50.546 -4.109 1.00 31.72 213 GLN A CA 1
ATOM 1578 C C . GLN A 1 213 ? -23.054 -50.922 -5.185 1.00 31.72 213 GLN A C 1
ATOM 1580 O O . GLN A 1 213 ? -22.621 -51.431 -6.221 1.00 31.72 213 GLN A O 1
ATOM 1585 N N . PRO A 1 214 ? -24.371 -50.525 -5.117 1.00 53.94 214 PRO A N 1
ATOM 1586 C CA . PRO A 1 214 ? -25.276 -50.111 -3.997 1.00 53.94 214 PRO A CA 1
ATOM 1587 C C . PRO A 1 214 ? -26.777 -50.608 -4.062 1.00 53.94 214 PRO A C 1
ATOM 1589 O O . PRO A 1 214 ? -27.230 -51.110 -5.081 1.00 53.94 214 PRO A O 1
ATOM 1592 N N . ALA A 1 215 ? -27.576 -50.270 -3.020 1.00 29.67 215 ALA A N 1
ATOM 1593 C CA . ALA A 1 215 ? -29.042 -49.957 -2.996 1.00 29.67 215 ALA A CA 1
ATOM 1594 C C . ALA A 1 215 ? -30.155 -51.035 -3.231 1.00 29.67 215 ALA A C 1
ATOM 1596 O O . ALA A 1 215 ? -30.019 -51.902 -4.081 1.00 29.67 215 ALA A O 1
ATOM 1597 N N . GLY A 1 216 ? -31.331 -50.892 -2.558 1.00 28.50 216 GLY A N 1
ATOM 1598 C CA . GLY A 1 216 ? -32.612 -51.509 -3.019 1.00 28.50 216 GLY A CA 1
ATOM 1599 C C . GLY A 1 216 ? -33.730 -51.961 -2.026 1.00 28.50 216 GLY A C 1
ATOM 1600 O O . GLY A 1 216 ? -33.982 -53.148 -1.942 1.00 28.50 216 GLY A O 1
ATOM 1601 N N . GLN A 1 217 ? -34.450 -51.036 -1.361 1.00 29.36 217 GLN A N 1
ATOM 1602 C CA . GLN A 1 217 ? -35.873 -51.077 -0.871 1.00 29.36 217 GLN A CA 1
ATOM 1603 C C . GLN A 1 217 ? -36.624 -52.353 -0.330 1.00 29.36 217 GLN A C 1
ATOM 1605 O O . GLN A 1 217 ? -36.729 -53.360 -1.015 1.00 29.36 217 GLN A O 1
ATOM 1610 N N . ARG A 1 218 ? -37.472 -52.119 0.714 1.00 28.14 218 ARG A N 1
ATOM 1611 C CA . ARG A 1 218 ? -38.828 -52.727 1.003 1.00 28.14 218 ARG A CA 1
ATOM 1612 C C . ARG A 1 218 ? -38.906 -54.209 1.497 1.00 28.14 218 ARG A C 1
ATOM 1614 O O . ARG A 1 218 ? -38.029 -54.987 1.177 1.00 28.14 218 ARG A O 1
ATOM 1621 N N . SER A 1 219 ? -39.900 -54.703 2.278 1.00 29.59 219 SER A N 1
ATOM 1622 C CA . SER A 1 219 ? -41.172 -54.173 2.864 1.00 29.59 219 SER A CA 1
ATOM 1623 C C . SER A 1 219 ? -41.626 -54.878 4.181 1.00 29.59 219 SER A C 1
ATOM 1625 O O . SER A 1 219 ? -41.445 -56.078 4.303 1.00 29.59 219 SER A O 1
ATOM 1627 N N . LYS A 1 220 ? -42.358 -54.139 5.048 1.00 30.31 220 LYS A N 1
ATOM 1628 C CA . LYS A 1 220 ? -43.540 -54.476 5.916 1.00 30.31 220 LYS A CA 1
ATOM 1629 C C . LYS A 1 220 ? -43.708 -55.811 6.706 1.00 30.31 220 LYS A C 1
ATOM 1631 O O . LYS A 1 220 ? -43.680 -56.890 6.134 1.00 30.31 220 LYS A O 1
ATOM 1636 N N . GLY A 1 221 ? -44.218 -55.659 7.946 1.00 27.03 221 GLY A N 1
ATOM 1637 C CA . GLY A 1 221 ? -44.992 -56.639 8.756 1.00 27.03 221 GLY A CA 1
ATOM 1638 C C . GLY A 1 221 ? -44.663 -56.497 10.260 1.00 27.03 221 GLY A C 1
ATOM 1639 O O . GLY A 1 221 ? -43.541 -56.820 10.618 1.00 27.03 221 GLY A O 1
ATOM 1640 N N . LEU A 1 222 ? -45.422 -55.863 11.175 1.00 28.50 222 LEU A N 1
ATOM 1641 C CA . LEU A 1 222 ? -46.862 -55.810 11.539 1.00 28.50 222 LEU A CA 1
ATOM 1642 C C . LEU A 1 222 ? -47.294 -56.932 12.520 1.00 28.50 222 LEU A C 1
ATOM 1644 O O . LEU A 1 222 ? -47.427 -58.074 12.097 1.00 28.50 222 LEU A O 1
ATOM 1648 N N . GLY A 1 223 ? -47.577 -56.586 13.791 1.00 26.67 223 GLY A N 1
ATOM 1649 C CA . GLY A 1 223 ? -48.171 -57.491 14.800 1.00 26.67 223 GLY A CA 1
ATOM 1650 C C . GLY A 1 223 ? -47.957 -57.074 16.274 1.00 26.67 223 GLY A C 1
ATOM 1651 O O . GLY A 1 223 ? -46.858 -57.208 16.796 1.00 26.67 223 GLY A O 1
ATOM 1652 N N . GLU A 1 224 ? -49.018 -56.605 16.939 1.00 25.39 224 GLU A N 1
ATOM 1653 C CA . GLU A 1 224 ? -49.159 -56.338 18.396 1.00 25.39 224 GLU A CA 1
ATOM 1654 C C . GLU A 1 224 ? -50.059 -57.433 19.056 1.00 25.39 224 GLU A C 1
ATOM 1656 O O . GLU A 1 224 ? -50.568 -58.277 18.316 1.00 25.39 224 GLU A O 1
ATOM 1661 N N . PRO A 1 225 ? -50.452 -57.380 20.356 1.00 60.31 225 PRO A N 1
ATOM 1662 C CA . PRO A 1 225 ? -49.683 -57.227 21.614 1.00 60.31 225 PRO A CA 1
ATOM 1663 C C . PRO A 1 225 ? -50.152 -58.229 22.728 1.00 60.31 225 PRO A C 1
ATOM 1665 O O . PRO A 1 225 ? -51.142 -58.923 22.525 1.00 60.31 225 PRO A O 1
ATOM 1668 N N . ALA A 1 226 ? -49.508 -58.276 23.920 1.00 27.45 226 ALA A N 1
ATOM 1669 C CA . ALA A 1 226 ? -50.014 -58.803 25.233 1.00 27.45 226 ALA A CA 1
ATOM 1670 C C . ALA A 1 226 ? -48.848 -59.079 26.233 1.00 27.45 226 ALA A C 1
ATOM 1672 O O . ALA A 1 226 ? -47.725 -59.258 25.778 1.00 27.45 226 ALA A O 1
ATOM 1673 N N . LEU A 1 227 ? -48.989 -59.233 27.569 1.00 25.97 227 LEU A N 1
ATOM 1674 C CA . LEU A 1 227 ? -49.934 -58.721 28.592 1.00 25.97 227 LEU A CA 1
ATOM 1675 C C . LEU A 1 227 ? -49.408 -59.100 30.021 1.00 25.97 227 LEU A C 1
ATOM 1677 O O . LEU A 1 227 ? -49.353 -60.281 30.318 1.00 25.97 227 LEU A O 1
ATOM 1681 N N . TRP A 1 228 ? -49.095 -58.115 30.891 1.00 22.25 228 TRP A N 1
ATOM 1682 C CA . TRP A 1 228 ? -49.119 -58.123 32.393 1.00 22.25 228 TRP A CA 1
ATOM 1683 C C . TRP A 1 228 ? -48.324 -59.222 33.179 1.00 22.25 228 TRP A C 1
ATOM 1685 O O . TRP A 1 228 ? -48.578 -60.403 33.025 1.00 22.25 228 TRP A O 1
ATOM 1695 N N . LYS A 1 229 ? -47.296 -58.874 33.991 1.00 24.58 229 LYS A N 1
ATOM 1696 C CA . LYS A 1 229 ? -47.306 -58.543 35.462 1.00 24.58 229 LYS A CA 1
ATOM 1697 C C . LYS A 1 229 ? -47.554 -59.744 36.425 1.00 24.58 229 LYS A C 1
ATOM 1699 O O . LYS A 1 229 ? -48.291 -60.641 36.044 1.00 24.58 229 LYS A O 1
ATOM 1704 N N . PRO A 1 230 ? -47.204 -59.655 37.734 1.00 48.62 230 PRO A N 1
ATOM 1705 C CA . PRO A 1 230 ? -45.996 -59.088 38.378 1.00 48.62 230 PRO A CA 1
ATOM 1706 C C . PRO A 1 230 ? -45.472 -59.964 39.559 1.00 48.62 230 PRO A C 1
ATOM 1708 O O . PRO A 1 230 ? -46.152 -60.894 39.972 1.00 48.62 230 PRO A O 1
ATOM 1711 N N . GLU A 1 231 ? -44.368 -59.587 40.225 1.00 25.91 231 GLU A N 1
ATOM 1712 C CA . GLU A 1 231 ? -44.209 -59.860 41.674 1.00 25.91 231 GLU A CA 1
ATOM 1713 C C . GLU A 1 231 ? -43.289 -58.828 42.369 1.00 25.91 231 GLU A C 1
ATOM 1715 O O . GLU A 1 231 ? -42.632 -58.031 41.695 1.00 25.91 231 GLU A O 1
ATOM 1720 N N . SER A 1 232 ? -43.324 -58.764 43.707 1.00 28.52 232 SER A N 1
ATOM 1721 C CA . SER A 1 232 ? -42.644 -57.764 44.561 1.00 28.52 232 SER A CA 1
ATOM 1722 C C . SER A 1 232 ? -41.448 -58.369 45.331 1.00 28.52 232 SER A C 1
ATOM 1724 O O . SER A 1 232 ? -41.137 -59.540 45.160 1.00 28.52 232 SER A O 1
ATOM 1726 N N . VAL A 1 233 ? -40.649 -57.606 46.092 1.00 29.34 233 VAL A N 1
ATOM 1727 C CA . VAL A 1 233 ? -40.838 -57.357 47.545 1.00 29.34 233 VAL A CA 1
ATOM 1728 C C . VAL A 1 233 ? -39.723 -56.404 48.049 1.00 29.34 233 VAL A C 1
ATOM 1730 O O . VAL A 1 233 ? -38.590 -56.572 47.624 1.00 29.34 233 VAL A O 1
ATOM 1733 N N . LEU A 1 234 ? -40.084 -55.434 48.918 1.00 29.66 234 LEU A N 1
ATOM 1734 C CA . LEU A 1 234 ? -39.354 -54.722 50.018 1.00 29.66 234 LEU A CA 1
ATOM 1735 C C . LEU A 1 234 ? -37.797 -54.608 50.013 1.00 29.66 234 LEU A C 1
ATOM 1737 O O . LEU A 1 234 ? -37.107 -55.538 49.631 1.00 29.66 234 LEU A O 1
ATOM 1741 N N . LEU A 1 235 ? -37.113 -53.619 50.613 1.00 29.67 235 LEU A N 1
ATOM 1742 C CA . LEU A 1 235 ? -37.351 -52.257 51.147 1.00 29.67 235 LEU A CA 1
ATOM 1743 C C . LEU A 1 235 ? -35.964 -51.737 51.607 1.00 29.67 235 LEU A C 1
ATOM 1745 O O . LEU A 1 235 ? -35.271 -52.491 52.281 1.00 29.67 235 LEU A O 1
ATOM 1749 N N . ASP A 1 236 ? -35.618 -50.465 51.375 1.00 29.05 236 ASP A N 1
ATOM 1750 C CA . ASP A 1 236 ? -35.098 -49.567 52.434 1.00 29.05 236 ASP A CA 1
ATOM 1751 C C . ASP A 1 236 ? -35.198 -48.089 51.984 1.00 29.05 236 ASP A C 1
ATOM 1753 O O . ASP A 1 236 ? -35.498 -47.808 50.819 1.00 29.05 236 ASP A O 1
ATOM 1757 N N . ALA A 1 237 ? -35.022 -47.138 52.904 1.00 31.81 237 ALA A N 1
ATOM 1758 C CA . ALA A 1 237 ? -35.352 -45.725 52.725 1.00 31.81 237 ALA A CA 1
ATOM 1759 C C . ALA A 1 237 ? -34.149 -44.815 52.393 1.00 31.81 237 ALA A C 1
ATOM 1761 O O . ALA A 1 237 ? -33.053 -44.954 52.927 1.00 31.81 237 ALA A O 1
ATOM 1762 N N . GLY A 1 238 ? -34.392 -43.799 51.555 1.00 28.94 238 GLY A N 1
ATOM 1763 C CA . GLY A 1 238 ? -33.391 -42.797 51.165 1.00 28.94 238 GLY A CA 1
ATOM 1764 C C . GLY A 1 238 ? -33.979 -41.711 50.262 1.00 28.94 238 GLY A C 1
ATOM 1765 O O . GLY A 1 238 ? -33.709 -41.676 49.065 1.00 28.94 238 GLY A O 1
ATOM 1766 N N . PHE A 1 239 ? -34.851 -40.859 50.809 1.00 29.11 239 PHE A N 1
ATOM 1767 C CA . PHE A 1 239 ? -35.623 -39.892 50.022 1.00 29.11 239 PHE A CA 1
ATOM 1768 C C . PHE A 1 239 ? -34.818 -38.615 49.721 1.00 29.11 239 PHE A C 1
ATOM 1770 O O . PHE A 1 239 ? -34.539 -37.826 50.620 1.00 29.11 239 PHE A O 1
ATOM 1777 N N . VAL A 1 240 ? -34.507 -38.381 48.443 1.00 35.19 240 VAL A N 1
ATOM 1778 C CA . VAL A 1 240 ? -33.988 -37.104 47.923 1.00 35.19 240 VAL A CA 1
ATOM 1779 C C . VAL A 1 240 ? -34.920 -36.643 46.793 1.00 35.19 240 VAL A C 1
ATOM 1781 O O . VAL A 1 240 ? -35.212 -37.453 45.908 1.00 35.19 240 VAL A O 1
ATOM 1784 N N . PRO A 1 241 ? -35.425 -35.393 46.795 1.00 35.66 241 PRO A N 1
ATOM 1785 C CA . PRO A 1 241 ? -36.320 -34.918 45.742 1.00 35.66 241 PRO A CA 1
ATOM 1786 C C . PRO A 1 241 ? -35.654 -34.935 44.361 1.00 35.66 241 PRO A C 1
ATOM 1788 O O . PRO A 1 241 ? -34.512 -34.505 44.207 1.00 35.66 241 PRO A O 1
ATOM 1791 N N . LYS A 1 242 ? -36.390 -35.392 43.343 1.00 30.28 242 LYS A N 1
ATOM 1792 C CA . LYS A 1 242 ? -35.993 -35.214 41.942 1.00 30.28 242 LYS A CA 1
ATOM 1793 C C . LYS A 1 242 ? -36.217 -33.761 41.533 1.00 30.28 242 LYS A C 1
ATOM 1795 O O . LYS A 1 242 ? -37.351 -33.293 41.595 1.00 30.28 242 LYS A O 1
ATOM 1800 N N . GLU A 1 243 ? -35.183 -33.104 41.019 1.00 35.34 243 GLU A N 1
ATOM 1801 C CA . GLU A 1 243 ? -35.402 -32.049 40.028 1.00 35.34 243 GLU A CA 1
ATOM 1802 C C . GLU A 1 243 ? -35.913 -32.681 38.724 1.00 35.34 243 GLU A C 1
ATOM 1804 O O . GLU A 1 243 ? -35.568 -33.818 38.379 1.00 35.34 243 GLU A O 1
ATOM 1809 N N . GLU A 1 244 ? -36.766 -31.960 38.000 1.00 31.38 244 GLU A N 1
ATOM 1810 C CA . GLU A 1 244 ? -37.308 -32.430 36.729 1.00 31.38 244 GLU A CA 1
ATOM 1811 C C . GLU A 1 244 ? -36.230 -32.354 35.644 1.00 31.38 244 GLU A C 1
ATOM 1813 O O . GLU A 1 244 ? -35.826 -31.270 35.221 1.00 31.38 244 GLU A O 1
ATOM 1818 N N . LEU A 1 245 ? -35.770 -33.517 35.167 1.00 30.62 245 LEU A N 1
ATOM 1819 C CA . LEU A 1 245 ? -34.813 -33.609 34.065 1.00 30.62 245 LEU A CA 1
ATOM 1820 C C . LEU A 1 245 ? -35.491 -33.228 32.740 1.00 30.62 245 LEU A C 1
ATOM 1822 O O . LEU A 1 245 ? -35.862 -34.082 31.935 1.00 30.62 245 LEU A O 1
ATOM 1826 N N . SER A 1 246 ? -35.649 -31.924 32.526 1.00 30.36 246 SER A N 1
ATOM 1827 C CA . SER A 1 246 ? -36.069 -31.342 31.257 1.00 30.36 246 SER A CA 1
ATOM 1828 C C . SER A 1 246 ? -35.019 -31.657 30.193 1.00 30.36 246 SER A C 1
ATOM 1830 O O . SER A 1 246 ? -33.978 -31.004 30.108 1.00 30.36 246 SER A O 1
ATOM 1832 N N . THR A 1 247 ? -35.273 -32.681 29.377 1.00 32.06 247 THR A N 1
ATOM 1833 C CA . THR A 1 247 ? -34.422 -33.039 28.237 1.00 32.06 247 THR A CA 1
ATOM 1834 C C . THR A 1 247 ? -34.622 -32.054 27.088 1.00 32.06 247 THR A C 1
ATOM 1836 O O . THR A 1 247 ? -35.145 -32.404 26.030 1.00 32.06 247 THR A O 1
ATOM 1839 N N . GLN A 1 248 ? -34.185 -30.810 27.292 1.00 37.69 248 GLN A N 1
ATOM 1840 C CA . GLN A 1 248 ? -33.876 -29.910 26.190 1.00 37.69 248 GLN A CA 1
ATOM 1841 C C . GLN A 1 248 ? -32.750 -30.541 25.370 1.00 37.69 248 GLN A C 1
ATOM 1843 O O . GLN A 1 248 ? -31.620 -30.686 25.838 1.00 37.69 248 GLN A O 1
ATOM 1848 N N . SER A 1 249 ? -33.066 -30.941 24.141 1.00 36.03 249 SER A N 1
ATOM 1849 C CA . SER A 1 249 ? -32.061 -31.344 23.167 1.00 36.03 249 SER A CA 1
ATOM 1850 C C . SER A 1 249 ? -31.150 -30.153 22.888 1.00 36.03 249 SER A C 1
ATOM 1852 O O . SER A 1 249 ? -31.603 -29.154 22.329 1.00 36.03 249 SER A O 1
ATOM 1854 N N . LEU A 1 250 ? -29.877 -30.262 23.270 1.00 45.53 250 LEU A N 1
ATOM 1855 C CA . LEU A 1 250 ? -28.851 -29.300 22.886 1.00 45.53 250 LEU A CA 1
ATOM 1856 C C . LEU A 1 250 ? -28.748 -29.284 21.357 1.00 45.53 250 LEU A C 1
ATOM 1858 O O . LEU A 1 250 ? -28.196 -30.211 20.761 1.00 45.53 250 LEU A O 1
ATOM 1862 N N . GLU A 1 251 ? -29.284 -28.240 20.722 1.00 50.44 251 GLU A N 1
ATOM 1863 C CA . GLU A 1 251 ? -28.990 -27.977 19.317 1.00 50.44 251 GLU A CA 1
ATOM 1864 C C . GLU A 1 251 ? -27.471 -27.800 19.154 1.00 50.44 251 GLU A C 1
ATOM 1866 O O . GLU A 1 251 ? -26.826 -27.190 20.017 1.00 50.44 251 GLU A O 1
ATOM 1871 N N . PRO A 1 252 ? -26.863 -28.334 18.080 1.00 58.84 252 PRO A N 1
ATOM 1872 C CA . PRO A 1 252 ? -25.437 -28.165 17.849 1.00 58.84 252 PRO A CA 1
ATOM 1873 C C . PRO A 1 252 ? -25.137 -26.676 17.659 1.00 58.84 252 PRO A C 1
ATOM 1875 O O . PRO A 1 252 ? -25.546 -26.078 16.664 1.00 58.84 252 PRO A O 1
ATOM 1878 N N . ALA A 1 253 ? -24.432 -26.080 18.626 1.00 64.69 253 ALA A N 1
ATOM 1879 C CA . ALA A 1 253 ? -24.102 -24.659 18.616 1.00 64.69 253 ALA A CA 1
ATOM 1880 C C . ALA A 1 253 ? -23.463 -24.264 17.277 1.00 64.69 253 ALA A C 1
ATOM 1882 O O . ALA A 1 253 ? -22.521 -24.925 16.818 1.00 64.69 253 ALA A O 1
ATOM 1883 N N . SER A 1 254 ? -23.985 -23.203 16.649 1.00 76.62 254 SER A N 1
ATOM 1884 C CA . SER A 1 254 ? -23.561 -22.837 15.299 1.00 76.62 254 SER A CA 1
ATOM 1885 C C . SER A 1 254 ? -22.053 -22.609 15.228 1.00 76.62 254 SER A C 1
ATOM 1887 O O . SER A 1 254 ? -21.433 -22.054 16.135 1.00 76.62 254 SER A O 1
ATOM 1889 N N . GLN A 1 255 ? -21.464 -23.057 14.122 1.00 81.38 255 GLN A N 1
ATOM 1890 C CA . GLN A 1 255 ? -20.045 -22.874 13.831 1.00 81.38 255 GLN A CA 1
ATOM 1891 C C . GLN A 1 255 ? -19.767 -21.545 13.102 1.00 81.38 255 GLN A C 1
ATOM 1893 O O . GLN A 1 255 ? -18.609 -21.254 12.786 1.00 81.38 255 GLN A O 1
ATOM 1898 N N . GLY A 1 256 ? -20.809 -20.738 12.882 1.00 80.69 256 GLY A N 1
ATOM 1899 C CA . GLY A 1 256 ? -20.783 -19.449 12.197 1.00 80.69 256 GLY A CA 1
ATOM 1900 C C . GLY A 1 256 ? -20.795 -19.562 10.674 1.00 80.69 256 GLY A C 1
ATOM 1901 O O . GLY A 1 256 ? -20.313 -20.554 10.123 1.00 80.69 256 GLY A O 1
ATOM 1902 N N . ASP A 1 257 ? -21.323 -18.538 9.996 1.00 86.19 257 ASP A N 1
ATOM 1903 C CA . ASP A 1 257 ? -21.507 -18.514 8.535 1.00 86.19 257 ASP A CA 1
ATOM 1904 C C . ASP A 1 257 ? -20.168 -18.684 7.782 1.00 86.19 257 ASP A C 1
ATOM 1906 O O . ASP A 1 257 ? -19.359 -17.748 7.754 1.00 86.19 257 ASP A O 1
ATOM 1910 N N . PRO A 1 258 ? -19.919 -19.833 7.115 1.00 83.94 258 PRO A N 1
ATOM 1911 C CA . PRO A 1 258 ? -18.656 -20.087 6.425 1.00 83.94 258 PRO A CA 1
ATOM 1912 C C . PRO A 1 258 ? -18.385 -19.145 5.244 1.00 83.94 258 PRO A C 1
ATOM 1914 O O . PRO A 1 258 ? -17.242 -19.078 4.788 1.00 83.94 258 PRO A O 1
ATOM 1917 N N . SER A 1 259 ? -19.401 -18.433 4.739 1.00 84.38 259 SER A N 1
ATOM 1918 C CA . SER A 1 259 ? -19.239 -17.433 3.681 1.00 84.38 259 SER A CA 1
ATOM 1919 C C . SER A 1 259 ? -18.650 -16.114 4.203 1.00 84.38 259 SER A C 1
ATOM 1921 O O . SER A 1 259 ? -17.882 -15.466 3.494 1.00 84.38 259 SER A O 1
ATOM 1923 N N . CYS A 1 260 ? -18.898 -15.755 5.469 1.00 88.31 260 CYS A N 1
ATOM 1924 C CA . CYS A 1 260 ? -18.432 -14.510 6.089 1.00 88.31 260 CYS A CA 1
ATOM 1925 C C . CYS A 1 260 ? -17.152 -14.703 6.929 1.00 88.31 260 CYS A C 1
ATOM 1927 O O . CYS A 1 260 ? -17.081 -14.365 8.113 1.00 88.31 260 CYS A O 1
ATOM 1929 N N . LYS A 1 261 ? -16.094 -15.270 6.339 1.00 89.12 261 LYS A N 1
ATOM 1930 C CA . LYS A 1 261 ? -14.874 -15.634 7.082 1.00 89.12 261 LYS A CA 1
ATOM 1931 C C . LYS A 1 261 ? -13.917 -14.455 7.324 1.00 89.12 261 LYS A C 1
ATOM 1933 O O . LYS A 1 261 ? -12.872 -14.345 6.683 1.00 89.12 261 LYS A O 1
ATOM 1938 N N . VAL A 1 262 ? -14.250 -13.601 8.293 1.00 91.88 262 VAL A N 1
ATOM 1939 C CA . VAL A 1 262 ? -13.467 -12.410 8.695 1.00 91.88 262 VAL A CA 1
ATOM 1940 C C . VAL A 1 262 ? -13.052 -12.421 10.172 1.00 91.88 262 VAL A C 1
ATOM 1942 O O . VAL A 1 262 ? -13.671 -13.090 10.999 1.00 91.88 262 VAL A O 1
ATOM 1945 N N . ASP A 1 263 ? -12.009 -11.661 10.511 1.00 93.94 263 ASP A N 1
ATOM 1946 C CA . ASP A 1 263 ? -11.530 -11.472 11.886 1.00 93.94 263 ASP A CA 1
ATOM 1947 C C . ASP A 1 263 ? -11.806 -10.024 12.335 1.00 93.94 263 ASP A C 1
ATOM 1949 O O . ASP A 1 263 ? -11.188 -9.076 11.842 1.00 93.94 263 ASP A O 1
ATOM 1953 N N . LEU A 1 264 ? -12.743 -9.847 13.271 1.00 95.81 264 LEU A N 1
ATOM 1954 C CA . LEU A 1 264 ? -13.317 -8.556 13.664 1.00 95.81 264 LEU A CA 1
ATOM 1955 C C . LEU A 1 264 ? -12.823 -8.053 15.025 1.00 95.81 264 LEU A C 1
ATOM 1957 O O . LEU A 1 264 ? -12.944 -8.730 16.047 1.00 95.81 264 LEU A O 1
ATOM 1961 N N . SER A 1 265 ? -12.369 -6.802 15.053 1.00 97.56 265 SER A N 1
ATOM 1962 C CA . SER A 1 265 ? -12.141 -6.023 16.272 1.00 97.56 265 SER A CA 1
ATOM 1963 C C . SER A 1 265 ? -13.136 -4.868 16.330 1.00 97.56 265 SER A C 1
ATOM 1965 O O . SER A 1 265 ? -13.050 -3.949 15.517 1.00 97.56 265 SER A O 1
ATOM 1967 N N . PHE A 1 266 ? -14.038 -4.861 17.310 1.00 98.25 266 PHE A N 1
ATOM 1968 C CA . PHE A 1 266 ? -14.881 -3.695 17.592 1.00 98.25 266 PHE A CA 1
ATOM 1969 C C . PHE A 1 266 ? -14.163 -2.754 18.560 1.00 98.25 266 PHE A C 1
ATOM 1971 O O . PHE A 1 266 ? -13.861 -3.140 19.688 1.00 98.25 266 PHE A O 1
ATOM 1978 N N . LEU A 1 267 ? -13.879 -1.531 18.111 1.00 98.12 267 LEU A N 1
ATOM 1979 C CA . LEU A 1 267 ? -13.330 -0.447 18.920 1.00 98.12 267 LEU A CA 1
ATOM 1980 C C . LEU A 1 267 ? -14.506 0.410 19.387 1.00 98.12 267 LEU A C 1
ATOM 1982 O O . LEU A 1 267 ? -15.005 1.243 18.630 1.00 98.12 267 LEU A O 1
ATOM 1986 N N . ILE A 1 268 ? -14.961 0.162 20.614 1.00 97.38 268 ILE A N 1
ATOM 1987 C CA . ILE A 1 268 ? -16.107 0.856 21.206 1.00 97.38 268 ILE A CA 1
ATOM 1988 C C . ILE A 1 268 ? -15.664 2.035 22.064 1.00 97.38 268 ILE A C 1
ATOM 1990 O O . ILE A 1 268 ? -14.750 1.907 22.888 1.00 97.38 268 ILE A O 1
ATOM 1994 N N . ASP A 1 269 ? -16.355 3.160 21.904 1.00 96.12 269 ASP A N 1
ATOM 1995 C CA . ASP A 1 269 ? -16.129 4.345 22.717 1.00 96.12 269 ASP A CA 1
ATOM 1996 C C . ASP A 1 269 ? -16.596 4.069 24.157 1.00 96.12 269 ASP A C 1
ATOM 1998 O O . ASP A 1 269 ? -17.742 3.685 24.402 1.00 96.12 269 ASP A O 1
ATOM 2002 N N . GLY A 1 270 ? -15.691 4.186 25.121 1.00 95.69 270 GLY A N 1
ATOM 2003 C CA . GLY A 1 270 ? -15.961 4.070 26.553 1.00 95.69 270 GLY A CA 1
ATOM 2004 C C . GLY A 1 270 ? -15.827 5.394 27.301 1.00 95.69 270 GLY A C 1
ATOM 2005 O O . GLY A 1 270 ? -15.929 5.384 28.528 1.00 95.69 270 GLY A O 1
ATOM 2006 N N . SER A 1 271 ? -15.588 6.502 26.590 1.00 95.88 271 SER A N 1
ATOM 2007 C CA . SER A 1 271 ? -15.345 7.843 27.129 1.00 95.88 271 SER A CA 1
ATOM 2008 C C . SER A 1 271 ? -16.511 8.379 27.966 1.00 95.88 271 SER A C 1
ATOM 2010 O O . SER A 1 271 ? -17.607 7.812 28.019 1.00 95.88 271 SER A O 1
ATOM 2012 N N . SER A 1 272 ? -16.279 9.482 28.677 1.00 93.44 272 SER A N 1
ATOM 2013 C CA . SER A 1 272 ? -17.276 10.067 29.578 1.00 93.44 272 SER A CA 1
ATOM 2014 C C . SER A 1 272 ? -18.424 10.783 28.850 1.00 93.44 272 SER A C 1
ATOM 2016 O O . SER A 1 272 ? -19.515 10.863 29.414 1.00 93.44 272 SER A O 1
ATOM 2018 N N . SER A 1 273 ? -18.215 11.279 27.623 1.00 90.75 273 SER A N 1
ATOM 2019 C CA . SER A 1 273 ? -19.191 12.095 26.869 1.00 90.75 273 SER A CA 1
ATOM 2020 C C . SER A 1 273 ? -20.490 11.345 26.567 1.00 90.75 273 SER A C 1
ATOM 2022 O O . SER A 1 273 ? -21.579 11.894 26.725 1.00 90.75 273 SER A O 1
ATOM 2024 N N . ILE A 1 274 ? -20.384 10.065 26.207 1.00 92.88 274 ILE A N 1
ATOM 2025 C CA . ILE A 1 274 ? -21.525 9.229 25.813 1.00 92.88 274 ILE A CA 1
ATOM 2026 C C . ILE A 1 274 ? -22.454 8.928 27.013 1.00 92.88 274 ILE A C 1
ATOM 2028 O O . ILE A 1 274 ? -23.672 8.778 26.892 1.00 92.88 274 ILE A O 1
ATOM 2032 N N . GLY A 1 275 ? -21.882 8.816 28.215 1.00 93.50 275 GLY A N 1
ATOM 2033 C CA . GLY A 1 275 ? -22.598 8.409 29.422 1.00 93.50 275 GLY A CA 1
ATOM 2034 C C . GLY A 1 275 ? -23.272 7.021 29.363 1.00 93.50 275 GLY A C 1
ATOM 2035 O O . GLY A 1 275 ? -23.376 6.342 28.337 1.00 93.50 275 GLY A O 1
ATOM 2036 N N . LYS A 1 276 ? -23.787 6.583 30.517 1.00 94.25 276 LYS A N 1
ATOM 2037 C CA . LYS A 1 276 ? -24.242 5.194 30.728 1.00 94.25 276 LYS A CA 1
ATOM 2038 C C . LYS A 1 276 ? -25.392 4.758 29.804 1.00 94.25 276 LYS A C 1
ATOM 2040 O O . LYS A 1 276 ? -25.483 3.582 29.452 1.00 94.25 276 LYS A O 1
ATOM 2045 N N . ARG A 1 277 ? -26.273 5.684 29.389 1.00 94.94 277 ARG A N 1
ATOM 2046 C CA . ARG A 1 277 ? -27.422 5.372 28.512 1.00 94.94 277 ARG A CA 1
ATOM 2047 C C . ARG A 1 277 ? -26.992 5.095 27.069 1.00 94.94 277 ARG A C 1
ATOM 2049 O O . ARG A 1 277 ? -27.468 4.111 26.505 1.00 94.94 277 ARG A O 1
ATOM 2056 N N . ARG A 1 278 ? -26.104 5.915 26.488 1.00 95.62 278 ARG A N 1
ATOM 2057 C CA . ARG A 1 278 ? -25.584 5.700 25.124 1.00 95.62 278 ARG A CA 1
ATOM 2058 C C . ARG A 1 278 ? -24.677 4.477 25.081 1.00 95.62 278 ARG A C 1
ATOM 2060 O O . ARG A 1 278 ? -24.879 3.614 24.234 1.00 95.62 278 ARG A O 1
ATOM 2067 N N . PHE A 1 279 ? -23.818 4.299 26.090 1.00 96.31 279 PHE A N 1
ATOM 2068 C CA . PHE A 1 279 ? -23.003 3.089 26.218 1.00 96.31 279 PHE A CA 1
ATOM 2069 C C . PHE A 1 279 ? -23.848 1.801 26.225 1.00 96.31 279 PHE A C 1
ATOM 2071 O O . PHE A 1 279 ? -23.501 0.843 25.541 1.00 96.31 279 PHE A O 1
ATOM 2078 N N . ARG A 1 280 ? -25.011 1.768 26.902 1.00 96.38 280 ARG A N 1
ATOM 2079 C CA . ARG A 1 280 ? -25.917 0.602 26.830 1.00 96.38 280 ARG A CA 1
ATOM 2080 C C . ARG A 1 280 ? -26.465 0.355 25.415 1.00 96.38 280 ARG A C 1
ATOM 2082 O O . ARG A 1 280 ? -26.583 -0.800 25.024 1.00 96.38 280 ARG A O 1
ATOM 2089 N N . MET A 1 281 ? -26.765 1.405 24.648 1.00 96.56 281 MET A N 1
ATOM 2090 C CA . MET A 1 281 ? -27.212 1.278 23.250 1.00 96.56 281 MET A CA 1
ATOM 2091 C C . MET A 1 281 ? -26.077 0.806 22.325 1.00 96.56 281 MET A C 1
ATOM 2093 O O . MET A 1 281 ? -26.316 -0.032 21.461 1.00 96.56 281 MET A O 1
ATOM 2097 N N . GLN A 1 282 ? -24.833 1.237 22.566 1.00 95.69 282 GLN A N 1
ATOM 2098 C CA . GLN A 1 282 ? -23.646 0.700 21.889 1.00 95.69 282 GLN A CA 1
ATOM 2099 C C . GLN A 1 282 ? -23.469 -0.803 22.147 1.00 95.69 282 GLN A C 1
ATOM 2101 O O . GLN A 1 282 ? -23.228 -1.567 21.217 1.00 95.69 282 GLN A O 1
ATOM 2106 N N . LYS A 1 283 ? -23.623 -1.245 23.403 1.00 97.06 283 LYS A N 1
ATOM 2107 C CA . LYS A 1 283 ? -23.535 -2.671 23.749 1.00 97.06 283 LYS A CA 1
ATOM 2108 C C . LYS A 1 283 ? -24.644 -3.499 23.097 1.00 97.06 283 LYS A C 1
ATOM 2110 O O . LYS A 1 283 ? -24.356 -4.588 22.619 1.00 97.06 283 LYS A O 1
ATOM 2115 N N . GLN A 1 284 ? -25.870 -2.973 23.019 1.00 97.25 284 GLN A N 1
ATOM 2116 C CA . GLN A 1 284 ? -26.950 -3.638 22.285 1.00 97.25 284 GLN A CA 1
ATOM 2117 C C . GLN A 1 284 ? -26.597 -3.797 20.801 1.00 97.25 284 GLN A C 1
ATOM 2119 O O . GLN A 1 284 ? -26.670 -4.904 20.289 1.00 97.25 284 GLN A O 1
ATOM 2124 N N . PHE A 1 285 ? -26.107 -2.741 20.144 1.00 97.69 285 PHE A N 1
ATOM 2125 C CA . PHE A 1 285 ? -25.679 -2.806 18.743 1.00 97.69 285 PHE A CA 1
ATOM 2126 C C . PHE A 1 285 ? -24.585 -3.860 18.495 1.00 97.69 285 PHE A C 1
ATOM 2128 O O . PHE A 1 285 ? -24.659 -4.591 17.511 1.00 97.69 285 PHE A O 1
ATOM 2135 N N . LEU A 1 286 ? -23.600 -3.995 19.393 1.00 97.81 286 LEU A N 1
ATOM 2136 C CA . LEU A 1 286 ? -22.600 -5.069 19.305 1.00 97.81 286 LEU A CA 1
ATOM 2137 C C . LEU A 1 286 ? -23.234 -6.465 19.417 1.00 97.81 286 LEU A C 1
ATOM 2139 O O . LEU A 1 286 ? -22.865 -7.354 18.652 1.00 97.81 286 LEU A O 1
ATOM 2143 N N . THR A 1 287 ? -24.189 -6.655 20.332 1.00 97.50 287 THR A N 1
ATOM 2144 C CA . THR A 1 287 ? -24.956 -7.905 20.457 1.00 97.50 287 THR A CA 1
ATOM 2145 C C . THR A 1 287 ? -25.751 -8.201 19.184 1.00 97.50 287 THR A C 1
ATOM 2147 O O . THR A 1 287 ? -25.651 -9.306 18.655 1.00 97.50 287 THR A O 1
ATOM 2150 N N . ASP A 1 288 ? -26.477 -7.215 18.651 1.00 97.44 288 ASP A N 1
ATOM 2151 C CA . ASP A 1 288 ? -27.288 -7.354 17.437 1.00 97.44 288 ASP A CA 1
ATOM 2152 C C . ASP A 1 288 ? -26.411 -7.736 16.228 1.00 97.44 288 ASP A C 1
ATOM 2154 O O . ASP A 1 288 ? -26.764 -8.621 15.447 1.00 97.44 288 ASP A O 1
ATOM 2158 N N . VAL A 1 289 ? -25.231 -7.116 16.091 1.00 97.38 289 VAL A N 1
ATOM 2159 C CA . VAL A 1 289 ? -24.252 -7.440 15.041 1.00 97.38 289 VAL A CA 1
ATOM 2160 C C . VAL A 1 289 ? -23.645 -8.831 15.240 1.00 97.38 289 VAL A C 1
ATOM 2162 O O . VAL A 1 289 ? -23.539 -9.571 14.266 1.00 97.38 289 VAL A O 1
ATOM 2165 N N . ALA A 1 290 ? -23.285 -9.222 16.466 1.00 95.94 290 ALA A N 1
ATOM 2166 C CA . ALA A 1 290 ? -22.751 -10.557 16.747 1.00 95.94 290 ALA A CA 1
ATOM 2167 C C . ALA A 1 290 ? -23.763 -11.664 16.411 1.00 95.94 290 ALA A C 1
ATOM 2169 O O . ALA A 1 290 ? -23.400 -12.658 15.790 1.00 95.94 290 ALA A O 1
ATOM 2170 N N . GLN A 1 291 ? -25.038 -11.467 16.758 1.00 94.94 291 GLN A N 1
ATOM 2171 C CA . GLN A 1 291 ? -26.110 -12.399 16.404 1.00 94.94 291 GLN A CA 1
ATOM 2172 C C . GLN A 1 291 ? -26.397 -12.418 14.894 1.00 94.94 291 GLN A C 1
ATOM 2174 O O . GLN A 1 291 ? -26.674 -13.480 14.350 1.00 94.94 291 GLN A O 1
ATOM 2179 N N . THR A 1 292 ? -26.299 -11.274 14.206 1.00 95.38 292 THR A N 1
ATOM 2180 C CA . THR A 1 292 ? -26.548 -11.179 12.752 1.00 95.38 292 THR A CA 1
ATOM 2181 C C . THR A 1 292 ? -25.402 -11.751 11.905 1.00 95.38 292 THR A C 1
ATOM 2183 O O . THR A 1 292 ? -25.648 -12.234 10.806 1.00 95.38 292 THR A O 1
ATOM 2186 N N . LEU A 1 293 ? -24.159 -11.695 12.395 1.00 93.31 293 LEU A N 1
ATOM 2187 C CA . LEU A 1 293 ? -22.987 -12.304 11.747 1.00 93.31 293 LEU A CA 1
ATOM 2188 C C . LEU A 1 293 ? -22.917 -13.826 11.910 1.00 93.31 293 LEU A C 1
ATOM 2190 O O . LEU A 1 293 ? -22.183 -14.469 11.169 1.00 93.31 293 LEU A O 1
ATOM 2194 N N . ASP A 1 294 ? -23.606 -14.357 12.920 1.00 94.19 294 ASP A N 1
ATOM 2195 C CA . ASP A 1 294 ? -23.394 -15.688 13.480 1.00 94.19 294 ASP A CA 1
ATOM 2196 C C . ASP A 1 294 ? -21.903 -15.979 13.754 1.00 94.19 294 ASP A C 1
ATOM 2198 O O . ASP A 1 294 ? -21.194 -16.605 12.964 1.00 94.19 294 ASP A O 1
ATOM 2202 N N . ILE A 1 295 ? -21.392 -15.458 14.874 1.00 94.94 295 ILE A N 1
ATOM 2203 C CA . ILE A 1 295 ? -19.985 -15.624 15.261 1.00 94.94 295 ILE A CA 1
ATOM 2204 C C . ILE A 1 295 ? -19.671 -17.098 15.510 1.00 94.94 295 ILE A C 1
ATOM 2206 O O . ILE A 1 295 ? -20.333 -17.738 16.323 1.00 94.94 295 ILE A O 1
ATOM 2210 N N . GLY A 1 29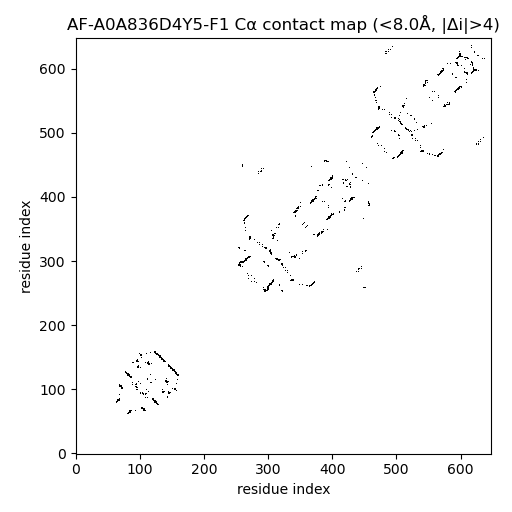6 ? -18.601 -17.605 14.892 1.00 92.31 296 GLY A N 1
ATOM 2211 C CA . GLY A 1 296 ? -18.129 -18.967 15.111 1.00 92.31 296 GLY A CA 1
ATOM 2212 C C . GLY A 1 296 ? -16.814 -19.312 14.395 1.00 92.31 296 GLY A C 1
ATOM 2213 O O . GLY A 1 296 ? -16.321 -18.547 13.562 1.00 92.31 296 GLY A O 1
ATOM 2214 N N . PRO A 1 297 ? -16.196 -20.462 14.725 1.00 89.44 297 PRO A N 1
ATOM 2215 C CA . PRO A 1 297 ? -14.855 -20.828 14.258 1.00 89.44 297 PRO A CA 1
ATOM 2216 C C . PRO A 1 297 ? -14.744 -21.052 12.741 1.00 89.44 297 PRO A C 1
ATOM 2218 O O . PRO A 1 297 ? -13.668 -20.818 12.173 1.00 89.44 297 PRO A O 1
ATOM 2221 N N . ALA A 1 298 ? -15.822 -21.486 12.077 1.00 87.75 298 ALA A N 1
ATOM 2222 C CA . ALA A 1 298 ? -15.864 -21.653 10.625 1.00 87.75 298 ALA A CA 1
ATOM 2223 C C . ALA A 1 298 ? -16.061 -20.306 9.908 1.00 87.75 298 ALA A C 1
ATOM 2225 O O . ALA A 1 298 ? -15.360 -20.037 8.927 1.00 87.75 298 ALA A O 1
ATOM 2226 N N . GLY A 1 299 ? -16.957 -19.470 10.440 1.00 90.50 299 GLY A N 1
ATOM 2227 C CA . GLY A 1 299 ? -17.338 -18.163 9.904 1.00 90.50 299 GLY A CA 1
ATOM 2228 C C . GLY A 1 299 ? -16.585 -16.968 10.512 1.00 90.50 299 GLY A C 1
ATOM 2229 O O . GLY A 1 299 ? -15.348 -17.002 10.592 1.00 90.50 299 GLY A O 1
ATOM 2230 N N . PRO A 1 300 ? -17.271 -15.875 10.893 1.00 94.62 300 PRO A N 1
ATOM 2231 C CA . PRO A 1 300 ? -16.637 -14.686 11.460 1.00 94.62 300 PRO A CA 1
ATOM 2232 C C . PRO A 1 300 ? -16.228 -14.884 12.927 1.00 94.62 300 PRO A C 1
ATOM 2234 O O . PRO A 1 300 ? -16.968 -15.462 13.718 1.00 94.62 300 PRO A O 1
ATOM 2237 N N . LEU A 1 301 ? -15.073 -14.336 13.317 1.00 95.12 301 LEU A N 1
ATOM 2238 C CA . LEU A 1 301 ? -14.643 -14.232 14.720 1.00 95.12 301 LEU A CA 1
ATOM 2239 C C . LEU A 1 301 ? -14.699 -12.774 15.179 1.00 95.12 301 LEU A C 1
ATOM 2241 O O . LEU A 1 301 ? -14.260 -11.894 14.445 1.00 95.12 301 LEU A O 1
ATOM 2245 N N . MET A 1 302 ? -15.178 -12.515 16.400 1.00 96.69 302 MET A N 1
ATOM 2246 C CA . MET A 1 302 ? -15.287 -11.166 16.975 1.00 96.69 302 MET A CA 1
ATOM 2247 C C . MET A 1 302 ? -14.550 -11.064 18.315 1.00 96.69 302 MET A C 1
ATOM 2249 O O . MET A 1 302 ? -14.700 -11.914 19.188 1.00 96.69 302 MET A O 1
ATOM 2253 N N . GLY A 1 303 ? -13.819 -9.966 18.514 1.00 97.62 303 GLY A N 1
ATOM 2254 C CA . GLY A 1 303 ? -13.430 -9.482 19.837 1.00 97.62 303 GLY A CA 1
ATOM 2255 C C . GLY A 1 303 ? -13.657 -7.977 19.987 1.00 97.62 303 GLY A C 1
ATOM 2256 O O . GLY A 1 303 ? -13.935 -7.268 19.017 1.00 97.62 303 GLY A O 1
ATOM 2257 N N . VAL A 1 304 ? -13.559 -7.488 21.223 1.00 98.44 304 VAL A N 1
ATOM 2258 C CA . VAL A 1 304 ? -13.933 -6.115 21.591 1.00 98.44 304 VAL A CA 1
ATOM 2259 C C . VAL A 1 304 ? -12.790 -5.430 22.330 1.00 98.44 304 VAL A C 1
ATOM 2261 O O . VAL A 1 304 ? -12.249 -5.954 23.306 1.00 98.44 304 VAL A O 1
ATOM 2264 N N . VAL A 1 305 ? -12.462 -4.216 21.898 1.00 98.25 305 VAL A N 1
ATOM 2265 C CA . VAL A 1 305 ? -11.553 -3.283 22.562 1.00 98.25 305 VAL A CA 1
ATOM 2266 C C . VAL A 1 305 ? -12.360 -2.057 22.962 1.00 98.25 305 VAL A C 1
ATOM 2268 O O . VAL A 1 305 ? -12.940 -1.384 22.117 1.00 98.25 305 VAL A O 1
ATOM 2271 N N . GLN A 1 306 ? -12.390 -1.750 24.255 1.00 97.69 306 GLN A N 1
ATOM 2272 C CA . GLN A 1 306 ? -12.953 -0.489 24.728 1.00 97.69 306 GLN A CA 1
ATOM 2273 C C . GLN A 1 306 ? -11.846 0.556 24.767 1.00 97.69 306 GLN A C 1
ATOM 2275 O O . GLN A 1 306 ? -10.744 0.252 25.229 1.00 97.69 306 GLN A O 1
ATOM 2280 N N . TYR A 1 307 ? -12.129 1.774 24.319 1.00 96.50 307 TYR A N 1
ATOM 2281 C CA . TYR A 1 307 ? -11.206 2.894 24.461 1.00 96.50 307 TYR A CA 1
ATOM 2282 C C . TYR A 1 307 ? -11.798 4.049 25.268 1.00 96.50 307 TYR A C 1
ATOM 2284 O O . TYR A 1 307 ? -12.949 4.024 25.685 1.00 96.50 307 TYR A O 1
ATOM 2292 N N . GLY A 1 308 ? -10.935 4.999 25.587 1.00 93.75 308 GLY A N 1
ATOM 2293 C CA . GLY A 1 308 ? -11.158 6.102 26.509 1.00 93.75 308 GLY A CA 1
ATOM 2294 C C . GLY A 1 308 ? -9.879 6.935 26.480 1.00 93.75 308 GLY A C 1
ATOM 2295 O O . GLY A 1 308 ? -9.279 7.093 25.413 1.00 93.75 308 GLY A O 1
ATOM 2296 N N . ASP A 1 309 ? -9.342 7.305 27.643 1.00 92.38 309 ASP A N 1
ATOM 2297 C CA . ASP A 1 309 ? -7.972 7.839 27.713 1.00 92.38 309 ASP A CA 1
ATOM 2298 C C . ASP A 1 309 ? -6.938 6.839 27.170 1.00 92.38 309 ASP A C 1
ATOM 2300 O O . ASP A 1 309 ? -6.018 7.217 26.440 1.00 92.38 309 ASP A O 1
ATOM 2304 N N . ASN A 1 310 ? -7.120 5.551 27.494 1.00 93.69 310 ASN A N 1
ATOM 2305 C CA . ASN A 1 310 ? -6.284 4.440 27.043 1.00 93.69 310 ASN A CA 1
ATOM 2306 C C . ASN A 1 310 ? -7.143 3.231 26.611 1.00 93.69 310 ASN A C 1
ATOM 2308 O O . ASN A 1 310 ? -8.076 2.866 27.332 1.00 93.69 310 ASN A O 1
ATOM 2312 N N . PRO A 1 311 ? -6.828 2.584 25.473 1.00 96.50 311 PRO A N 1
ATOM 2313 C CA . PRO A 1 311 ? -7.537 1.403 24.981 1.00 96.50 311 PRO A CA 1
ATOM 2314 C C . PRO A 1 311 ? -7.204 0.132 25.771 1.00 96.50 311 PRO A C 1
ATOM 2316 O O . PRO A 1 311 ? -6.073 -0.061 26.215 1.00 96.50 311 PRO A O 1
ATOM 2319 N N . ALA A 1 312 ? -8.188 -0.759 25.908 1.00 96.19 312 ALA A N 1
ATOM 2320 C CA . ALA A 1 312 ? -8.045 -2.054 26.563 1.00 96.19 312 ALA A CA 1
ATOM 2321 C C . ALA A 1 312 ? -8.967 -3.120 25.946 1.00 96.19 312 ALA A C 1
ATOM 2323 O O . ALA A 1 312 ? -10.194 -2.964 25.900 1.00 96.19 312 ALA A O 1
ATOM 2324 N N . THR A 1 313 ? -8.376 -4.242 25.532 1.00 97.25 313 THR A N 1
ATOM 2325 C CA . THR A 1 313 ? -9.100 -5.452 25.121 1.00 97.25 313 THR A CA 1
ATOM 2326 C C . THR A 1 313 ? -10.015 -5.935 26.245 1.00 97.25 313 THR A C 1
ATOM 2328 O O . THR A 1 313 ? -9.561 -6.131 27.368 1.00 97.25 313 THR A O 1
ATOM 2331 N N . GLN A 1 314 ? -11.297 -6.118 25.935 1.00 97.50 314 GLN A N 1
ATOM 2332 C CA . GLN A 1 314 ? -12.285 -6.737 26.822 1.00 97.50 314 GLN A CA 1
ATOM 2333 C C . GLN A 1 314 ? -12.273 -8.257 26.631 1.00 97.50 314 GLN A C 1
ATOM 2335 O O . GLN A 1 314 ? -12.199 -9.005 27.598 1.00 97.50 314 GLN A O 1
ATOM 2340 N N . PHE A 1 315 ? -12.264 -8.698 25.370 1.00 97.62 315 PHE A N 1
ATOM 2341 C CA . PHE A 1 315 ? -12.014 -10.080 24.960 1.00 97.62 315 PHE A CA 1
ATOM 2342 C C . PHE A 1 315 ? -11.448 -10.119 23.531 1.00 97.62 315 PHE A C 1
ATOM 2344 O O . PHE A 1 315 ? -11.639 -9.180 22.755 1.00 97.62 315 PHE A O 1
ATOM 2351 N N . ASN A 1 316 ? -10.712 -11.179 23.192 1.00 96.62 316 ASN A N 1
ATOM 2352 C CA . ASN A 1 316 ? -10.048 -11.352 21.892 1.00 96.62 316 ASN A CA 1
ATOM 2353 C C . ASN A 1 316 ? -10.740 -12.417 21.018 1.00 96.62 316 ASN A C 1
ATOM 2355 O O . ASN A 1 316 ? -11.635 -13.122 21.482 1.00 96.62 316 ASN A O 1
ATOM 2359 N N . LEU A 1 317 ? -10.280 -12.555 19.768 1.00 94.62 317 LEU A N 1
ATOM 2360 C CA . LEU A 1 317 ? -10.847 -13.439 18.734 1.00 94.62 317 LEU A CA 1
ATOM 2361 C C . LEU A 1 317 ? -10.924 -14.925 19.132 1.00 94.62 317 LEU A C 1
ATOM 2363 O O . LEU A 1 317 ? -11.654 -15.674 18.495 1.00 94.62 317 LEU A O 1
ATOM 2367 N N . LYS A 1 318 ? -10.177 -15.367 20.156 1.00 93.06 318 LYS A N 1
ATOM 2368 C CA . LYS A 1 318 ? -10.220 -16.747 20.680 1.00 93.06 318 LYS A CA 1
ATOM 2369 C C . LYS A 1 318 ? -10.937 -16.906 22.027 1.00 93.06 318 LYS A C 1
ATOM 2371 O O . LYS A 1 318 ? -10.888 -17.995 22.590 1.00 93.06 318 LYS A O 1
ATOM 2376 N N . THR A 1 319 ? -11.514 -15.845 22.598 1.00 94.25 319 THR A N 1
ATOM 2377 C CA . THR A 1 319 ? -12.124 -15.918 23.944 1.00 94.25 319 THR A CA 1
ATOM 2378 C C . THR A 1 319 ? -13.528 -16.528 23.906 1.00 94.25 319 THR A C 1
ATOM 2380 O O . THR A 1 319 ? -13.883 -17.287 24.801 1.00 94.25 319 THR A O 1
ATOM 2383 N N . HIS A 1 320 ? -14.310 -16.224 22.866 1.00 94.44 320 HIS A N 1
ATOM 2384 C CA . HIS A 1 320 ? -15.687 -16.689 22.693 1.00 94.44 320 HIS A CA 1
ATOM 2385 C C . HIS A 1 320 ? -15.881 -17.172 21.253 1.00 94.44 320 HIS A C 1
ATOM 2387 O O . HIS A 1 320 ? -15.438 -16.506 20.321 1.00 94.44 320 HIS A O 1
ATOM 2393 N N . MET A 1 321 ? -16.510 -18.338 21.085 1.00 90.69 321 MET A N 1
ATOM 2394 C CA . MET A 1 321 ? -16.581 -19.066 19.805 1.00 90.69 321 MET A CA 1
ATOM 2395 C C . MET A 1 321 ? -18.018 -19.279 19.304 1.00 90.69 321 MET A C 1
ATOM 2397 O O . MET A 1 321 ? -18.236 -20.089 18.411 1.00 90.69 321 MET A O 1
ATOM 2401 N N . ASN A 1 322 ? -18.995 -18.590 19.896 1.00 93.69 322 ASN A N 1
ATOM 2402 C CA . ASN A 1 322 ? -20.388 -18.578 19.457 1.00 93.69 322 ASN A CA 1
ATOM 2403 C C . ASN A 1 322 ? -21.050 -17.228 19.800 1.00 93.69 322 ASN A C 1
ATOM 2405 O O . ASN A 1 322 ? -20.620 -16.517 20.715 1.00 93.69 322 ASN A O 1
ATOM 2409 N N . SER A 1 323 ? -22.131 -16.900 19.095 1.00 94.06 323 SER A N 1
ATOM 2410 C CA . SER A 1 323 ? -22.900 -15.658 19.261 1.00 94.06 323 SER A CA 1
ATOM 2411 C C . SER A 1 323 ? -23.492 -15.444 20.669 1.00 94.06 323 SER A C 1
ATOM 2413 O O . SER A 1 323 ? -23.688 -14.297 21.080 1.00 94.06 323 SER A O 1
ATOM 2415 N N . GLN A 1 324 ? -23.776 -16.511 21.429 1.00 93.88 324 GLN A N 1
ATOM 2416 C CA . GLN A 1 324 ? -24.383 -16.417 22.767 1.00 93.88 324 GLN A CA 1
ATOM 2417 C C . GLN A 1 324 ? -23.353 -16.015 23.834 1.00 93.88 324 GLN A C 1
ATOM 2419 O O . GLN A 1 324 ? -23.602 -15.092 24.612 1.00 93.88 324 GLN A O 1
ATOM 2424 N N . ASP A 1 325 ? -22.171 -16.634 23.820 1.00 95.19 325 ASP A N 1
ATOM 2425 C CA . ASP A 1 325 ? -21.049 -16.274 24.690 1.00 95.19 325 ASP A CA 1
ATOM 2426 C C . ASP A 1 325 ? -20.566 -14.846 24.421 1.00 95.19 325 ASP A C 1
ATOM 2428 O O . ASP A 1 325 ? -20.329 -14.083 25.358 1.00 95.19 325 ASP A O 1
ATOM 2432 N N . VAL A 1 326 ? -20.477 -14.452 23.143 1.00 96.25 326 VAL A N 1
ATOM 2433 C CA . VAL A 1 326 ? -20.124 -13.081 22.743 1.00 96.25 326 VAL A CA 1
ATOM 2434 C C . VAL A 1 326 ? -21.122 -12.075 23.322 1.00 96.25 326 VAL A C 1
ATOM 2436 O O . VAL A 1 326 ? -20.700 -11.104 23.952 1.00 96.25 326 VAL A O 1
ATOM 2439 N N . LYS A 1 327 ? -22.434 -12.329 23.209 1.00 96.44 327 LYS A N 1
ATOM 2440 C CA . LYS A 1 327 ? -23.479 -11.516 23.857 1.00 96.44 327 LYS A CA 1
ATOM 2441 C C . LYS A 1 327 ? -23.278 -11.437 25.377 1.00 96.44 327 LYS A C 1
ATOM 2443 O O . LYS A 1 327 ? -23.222 -10.339 25.932 1.00 96.44 327 LYS A O 1
ATOM 2448 N N . ALA A 1 328 ? -23.127 -12.579 26.050 1.00 96.81 328 ALA A N 1
ATOM 2449 C CA . ALA A 1 328 ? -22.970 -12.642 27.504 1.00 96.81 328 ALA A CA 1
ATOM 2450 C C . ALA A 1 328 ? -21.674 -11.967 28.002 1.00 96.81 328 ALA A C 1
ATOM 2452 O O . ALA A 1 328 ? -21.613 -11.498 29.142 1.00 96.81 328 ALA A O 1
ATOM 2453 N N . ALA A 1 329 ? -20.638 -11.897 27.163 1.00 97.12 329 ALA A N 1
ATOM 2454 C CA . ALA A 1 329 ? -19.415 -11.146 27.418 1.00 97.12 329 ALA A CA 1
ATOM 2455 C C . ALA A 1 329 ? -19.617 -9.635 27.222 1.00 97.12 329 ALA A C 1
ATOM 2457 O O . ALA A 1 329 ? -19.253 -8.855 28.104 1.00 97.12 329 ALA A O 1
ATOM 2458 N N . ILE A 1 330 ? -20.256 -9.216 26.121 1.00 97.94 330 ILE A N 1
ATOM 2459 C CA . ILE A 1 330 ? -20.606 -7.811 25.850 1.00 97.94 330 ILE A CA 1
ATOM 2460 C C . ILE A 1 330 ? -21.446 -7.237 26.997 1.00 97.94 330 ILE A C 1
ATOM 2462 O O . ILE A 1 330 ? -21.137 -6.170 27.531 1.00 97.94 330 ILE A O 1
ATOM 2466 N N . GLU A 1 331 ? -22.478 -7.951 27.446 1.00 96.19 331 GLU A N 1
ATOM 2467 C CA . GLU A 1 331 ? -23.360 -7.504 28.529 1.00 96.19 331 GLU A CA 1
ATOM 2468 C C . GLU A 1 331 ? -22.601 -7.184 29.830 1.00 96.19 331 GLU A C 1
ATOM 2470 O O . GLU A 1 331 ? -22.953 -6.214 30.507 1.00 96.19 331 GLU A O 1
ATOM 2475 N N . LYS A 1 332 ? -21.493 -7.880 30.116 1.00 96.69 332 LYS A N 1
ATOM 2476 C CA . LYS A 1 332 ? -20.641 -7.666 31.302 1.00 96.69 332 LYS A CA 1
ATOM 2477 C C . LYS A 1 332 ? -19.681 -6.472 31.192 1.00 96.69 332 LYS A C 1
ATOM 2479 O O . LYS A 1 332 ? -19.187 -6.014 32.219 1.00 96.69 332 LYS A O 1
ATOM 2484 N N . ILE A 1 333 ? -19.431 -5.925 29.996 1.00 97.06 333 ILE A N 1
ATOM 2485 C CA . ILE A 1 333 ? -18.501 -4.794 29.808 1.00 97.06 333 ILE A CA 1
ATOM 2486 C C . ILE A 1 333 ? -18.999 -3.548 30.566 1.00 97.06 333 ILE A C 1
ATOM 2488 O O . ILE A 1 333 ? -20.109 -3.062 30.323 1.00 97.06 333 ILE A O 1
ATOM 2492 N N . SER A 1 334 ? -18.167 -2.985 31.442 1.00 95.88 334 SER A N 1
ATOM 2493 C CA . SER A 1 334 ? -18.408 -1.718 32.146 1.00 95.88 334 SER A CA 1
ATOM 2494 C C . SER A 1 334 ? -17.758 -0.533 31.419 1.00 95.88 334 SER A C 1
ATOM 2496 O O . SER A 1 334 ? -16.718 -0.683 30.783 1.00 95.88 334 SER A O 1
ATOM 2498 N N . GLN A 1 335 ? -18.370 0.652 31.495 1.00 96.12 335 GLN A N 1
ATOM 2499 C CA . GLN A 1 335 ? -17.836 1.887 30.902 1.00 96.12 335 GLN A CA 1
ATOM 2500 C C . GLN A 1 335 ? -16.657 2.411 31.738 1.00 96.12 335 GLN A C 1
ATOM 2502 O O . GLN A 1 335 ? -16.794 2.547 32.954 1.00 96.12 335 GLN A O 1
ATOM 2507 N N . ARG A 1 336 ? -15.520 2.713 31.100 1.00 93.38 336 ARG A N 1
ATOM 2508 C CA . ARG A 1 336 ? -14.282 3.158 31.770 1.00 93.38 336 ARG A CA 1
ATOM 2509 C C . ARG A 1 336 ? -14.170 4.674 31.956 1.00 93.38 336 ARG A C 1
ATOM 2511 O O . ARG A 1 336 ? -13.497 5.100 32.889 1.00 93.38 336 ARG A O 1
ATOM 2518 N N . GLY A 1 337 ? -14.824 5.469 31.111 1.00 92.56 337 GLY A N 1
ATOM 2519 C CA . GLY A 1 337 ? -14.699 6.928 31.090 1.00 92.56 337 GLY A CA 1
ATOM 2520 C C . GLY A 1 337 ? -13.414 7.426 30.416 1.00 92.56 337 GLY A C 1
ATOM 2521 O O . GLY A 1 337 ? -12.654 6.656 29.822 1.00 92.56 337 GLY A O 1
ATOM 2522 N N . GLY A 1 338 ? -13.195 8.738 30.513 1.00 93.06 338 GLY A N 1
ATOM 2523 C CA . GLY A 1 338 ? -12.052 9.448 29.926 1.00 93.06 338 GLY A CA 1
ATOM 2524 C C . GLY A 1 338 ? -12.413 10.239 28.667 1.00 93.06 338 GLY A C 1
ATOM 2525 O O . GLY A 1 338 ? -13.590 10.498 28.406 1.00 93.06 338 GLY A O 1
ATOM 2526 N N . LEU A 1 339 ? -11.396 10.620 27.894 1.00 92.81 339 LEU A N 1
ATOM 2527 C CA . LEU A 1 339 ? -11.497 11.225 26.558 1.00 92.81 339 LEU A CA 1
ATOM 2528 C C . LEU A 1 339 ? -11.807 10.170 25.470 1.00 92.81 339 LEU A C 1
ATOM 2530 O O . LEU A 1 339 ? -11.809 8.980 25.762 1.00 92.81 339 LEU A O 1
ATOM 2534 N N . SER A 1 340 ? -12.045 10.568 24.214 1.00 93.62 340 SER A N 1
ATOM 2535 C CA . SER A 1 340 ? -12.305 9.647 23.084 1.00 93.62 340 SER A CA 1
ATOM 2536 C C . SER A 1 340 ? -11.074 9.523 22.163 1.00 93.62 340 SER A C 1
ATOM 2538 O O . SER A 1 340 ? -11.079 9.929 20.993 1.00 93.62 340 SER A O 1
ATOM 2540 N N . ASN A 1 341 ? -9.977 8.971 22.705 1.00 96.19 341 ASN A N 1
ATOM 2541 C CA . ASN A 1 341 ? -8.692 8.830 21.999 1.00 96.19 341 ASN A CA 1
ATOM 2542 C C . ASN A 1 341 ? -8.729 7.670 20.984 1.00 96.19 341 ASN A C 1
ATOM 2544 O O . ASN A 1 341 ? -8.228 6.563 21.214 1.00 96.19 341 ASN A O 1
ATOM 2548 N N . THR A 1 342 ? -9.370 7.941 19.853 1.00 96.62 342 THR A N 1
ATOM 2549 C CA . THR A 1 342 ? -9.681 6.991 18.784 1.00 96.62 342 THR A CA 1
ATOM 2550 C C . THR A 1 342 ? -8.432 6.595 17.989 1.00 96.62 342 THR A C 1
ATOM 2552 O O . THR A 1 342 ? -8.249 5.423 17.657 1.00 96.62 342 THR A O 1
ATOM 2555 N N . GLY A 1 343 ? -7.516 7.532 17.731 1.00 96.12 343 GLY A N 1
ATOM 2556 C CA . GLY A 1 343 ? -6.238 7.268 17.063 1.00 96.12 343 GLY A CA 1
ATOM 2557 C C . GLY A 1 343 ? -5.355 6.333 17.890 1.00 96.12 343 GLY A C 1
ATOM 2558 O O . GLY A 1 343 ? -4.842 5.329 17.386 1.00 96.12 343 GLY A O 1
ATOM 2559 N N . ARG A 1 344 ? -5.260 6.580 19.201 1.00 96.62 344 ARG A N 1
ATOM 2560 C CA . ARG A 1 344 ? -4.609 5.680 20.165 1.00 96.62 344 ARG A CA 1
ATOM 2561 C C . ARG A 1 344 ? -5.232 4.280 20.149 1.00 96.62 344 ARG A C 1
ATOM 2563 O O . ARG A 1 344 ? -4.491 3.296 20.178 1.00 96.62 344 ARG A O 1
ATOM 2570 N N . ALA A 1 345 ? -6.559 4.176 20.060 1.00 97.25 345 ALA A N 1
ATOM 2571 C CA . ALA A 1 345 ? -7.269 2.899 19.990 1.00 97.25 345 ALA A CA 1
ATOM 2572 C C . ALA A 1 345 ? -6.944 2.102 18.713 1.00 97.25 345 ALA A C 1
ATOM 2574 O O . ALA A 1 345 ? -6.612 0.917 18.792 1.00 97.25 345 ALA A O 1
ATOM 2575 N N . ILE A 1 346 ? -6.946 2.761 17.551 1.00 96.69 346 ILE A N 1
ATOM 2576 C CA . ILE A 1 346 ? -6.577 2.162 16.257 1.00 96.69 346 ILE A CA 1
ATOM 2577 C C . ILE A 1 346 ? -5.108 1.697 16.268 1.00 96.69 346 ILE A C 1
ATOM 2579 O O . ILE A 1 346 ? -4.799 0.576 15.850 1.00 96.69 346 ILE A O 1
ATOM 2583 N N . SER A 1 347 ? -4.200 2.507 16.826 1.00 95.06 347 SER A N 1
ATOM 2584 C CA . SER A 1 347 ? -2.782 2.150 16.995 1.00 95.06 347 SER A CA 1
ATOM 2585 C C . SER A 1 347 ? -2.601 0.927 17.909 1.00 95.06 347 SER A C 1
ATOM 2587 O O . SER A 1 347 ? -1.832 0.018 17.592 1.00 95.06 347 SER A O 1
ATOM 2589 N N . PHE A 1 348 ? -3.352 0.852 19.015 1.00 96.56 348 PHE A N 1
ATOM 2590 C CA . PHE A 1 348 ? -3.335 -0.291 19.931 1.00 96.56 348 PHE A CA 1
ATOM 2591 C C . PHE A 1 348 ? -3.836 -1.581 19.273 1.00 96.56 348 PHE A C 1
ATOM 2593 O O . PHE A 1 348 ? -3.175 -2.614 19.400 1.00 96.56 348 PHE A O 1
ATOM 2600 N N . VAL A 1 349 ? -4.961 -1.533 18.551 1.00 95.31 349 VAL A N 1
ATOM 2601 C CA . VAL A 1 349 ? -5.517 -2.704 17.851 1.00 95.31 349 VAL A CA 1
ATOM 2602 C C . VAL A 1 349 ? -4.548 -3.229 16.797 1.00 95.31 349 VAL A C 1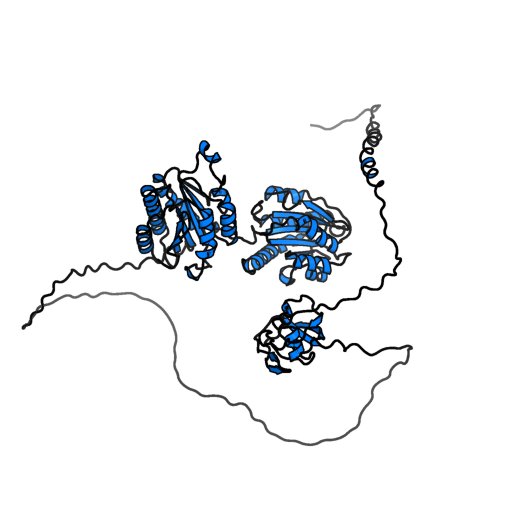
ATOM 2604 O O . VAL A 1 349 ? -4.303 -4.434 16.743 1.00 95.31 349 VAL A O 1
ATOM 2607 N N . THR A 1 350 ? -3.925 -2.326 16.039 1.00 90.56 350 THR A N 1
ATOM 2608 C CA . THR A 1 350 ? -2.925 -2.681 15.023 1.00 90.56 350 THR A CA 1
ATOM 2609 C C . THR A 1 350 ? -1.710 -3.385 15.625 1.00 90.56 350 THR A C 1
ATOM 2611 O O . THR A 1 350 ? -1.251 -4.385 15.085 1.00 90.56 350 THR A O 1
ATOM 2614 N N . LYS A 1 351 ? -1.197 -2.891 16.759 1.00 88.50 351 LYS A N 1
ATOM 2615 C CA . LYS A 1 351 ? 0.039 -3.407 17.375 1.00 88.50 351 LYS A CA 1
ATOM 2616 C C . LYS A 1 351 ? -0.161 -4.646 18.252 1.00 88.50 351 LYS A C 1
ATOM 2618 O O . LYS A 1 351 ? 0.771 -5.427 18.398 1.00 88.50 351 LYS A O 1
ATOM 2623 N N . ASN A 1 352 ? -1.338 -4.817 18.861 1.00 88.81 352 ASN A N 1
ATOM 2624 C CA . ASN A 1 352 ? -1.549 -5.814 19.920 1.00 88.81 352 ASN A CA 1
ATOM 2625 C C . ASN A 1 352 ? -2.672 -6.816 19.609 1.00 88.81 352 ASN A C 1
ATOM 2627 O O . ASN A 1 352 ? -2.542 -8.004 19.915 1.00 88.81 352 ASN A O 1
ATOM 2631 N N . PHE A 1 353 ? -3.792 -6.358 19.040 1.00 93.19 353 PHE A N 1
ATOM 2632 C CA . PHE A 1 353 ? -5.011 -7.168 18.956 1.00 93.19 353 PHE A CA 1
ATOM 2633 C C . PHE A 1 353 ? -4.937 -8.220 17.842 1.00 93.19 353 PHE A C 1
ATOM 2635 O O . PHE A 1 353 ? -5.123 -9.402 18.126 1.00 93.19 353 PHE A O 1
ATOM 2642 N N . PHE A 1 354 ? -4.610 -7.823 16.607 1.00 89.12 354 PHE A N 1
ATOM 2643 C CA . PHE A 1 354 ? -4.515 -8.734 15.456 1.00 89.12 354 PHE A CA 1
ATOM 2644 C C . PHE A 1 354 ? -3.213 -9.551 15.462 1.00 89.12 354 PHE A C 1
ATOM 2646 O O . PHE A 1 354 ? -2.346 -9.402 14.607 1.00 89.12 354 PHE A O 1
ATOM 2653 N N . SER A 1 355 ? -3.072 -10.431 16.453 1.00 84.56 355 SER A N 1
ATOM 2654 C CA . SER A 1 355 ? -1.942 -11.350 16.593 1.00 84.56 355 SER A CA 1
ATOM 2655 C C . SER A 1 355 ? -2.413 -12.799 16.715 1.00 84.56 355 SER A C 1
ATOM 2657 O O . SER A 1 355 ? -3.482 -13.085 17.262 1.00 84.56 355 SER A O 1
ATOM 2659 N N . LYS A 1 356 ? -1.586 -13.748 16.253 1.00 80.12 356 LYS A N 1
ATOM 2660 C CA . LYS A 1 356 ? -1.869 -15.192 16.360 1.00 80.12 356 LYS A CA 1
ATOM 2661 C C . LYS A 1 356 ? -2.118 -15.630 17.812 1.00 80.12 356 LYS A C 1
ATOM 2663 O O . LYS A 1 356 ? -2.946 -16.500 18.062 1.00 80.12 356 LYS A O 1
ATOM 2668 N N . PHE A 1 357 ? -1.455 -14.990 18.781 1.00 83.62 357 PHE A N 1
ATOM 2669 C CA . PHE A 1 357 ? -1.689 -15.224 20.210 1.00 83.62 357 PHE A CA 1
ATOM 2670 C C . PHE A 1 357 ? -3.127 -14.890 20.639 1.00 83.62 357 PHE A C 1
ATOM 2672 O O . PHE A 1 357 ? -3.701 -15.606 21.458 1.00 83.62 357 PHE A O 1
ATOM 2679 N N . ASN A 1 358 ? -3.720 -13.841 20.065 1.00 89.62 358 ASN A N 1
ATOM 2680 C CA . ASN A 1 358 ? -5.072 -13.363 20.357 1.00 89.62 358 ASN A CA 1
ATOM 2681 C C . ASN A 1 358 ? -6.176 -14.037 19.521 1.00 89.62 358 ASN A C 1
ATOM 2683 O O . ASN A 1 358 ? -7.337 -13.654 19.644 1.00 89.62 358 ASN A O 1
ATOM 2687 N N . GLY A 1 359 ? -5.838 -15.051 18.717 1.00 80.12 359 GLY A N 1
ATOM 2688 C CA . GLY A 1 359 ? -6.792 -15.806 17.899 1.00 80.12 359 GLY A CA 1
ATOM 2689 C C . GLY A 1 359 ? -6.873 -15.380 16.434 1.00 80.12 359 GLY A C 1
ATOM 2690 O O . GLY A 1 359 ? -7.698 -15.926 15.710 1.00 80.12 359 GLY A O 1
ATOM 2691 N N . ASN A 1 360 ? -6.034 -14.443 15.975 1.00 84.69 360 ASN A N 1
ATOM 2692 C CA . ASN A 1 360 ? -6.051 -14.035 14.572 1.00 84.69 360 ASN A CA 1
ATOM 2693 C C . ASN A 1 360 ? -5.636 -15.189 13.646 1.00 84.69 360 ASN A C 1
ATOM 2695 O O . ASN A 1 360 ? -4.580 -15.803 13.833 1.00 84.69 360 ASN A O 1
ATOM 2699 N N . ARG A 1 361 ? -6.470 -15.463 12.640 1.00 79.56 361 ARG A N 1
ATOM 2700 C CA . ARG A 1 361 ? -6.333 -16.599 11.718 1.00 79.56 361 ARG A CA 1
ATOM 2701 C C . ARG A 1 361 ? -5.358 -16.329 10.571 1.00 79.56 361 ARG A C 1
ATOM 2703 O O . ARG A 1 361 ? -4.872 -17.281 9.966 1.00 79.56 361 ARG A O 1
ATOM 2710 N N . GLY A 1 362 ? -5.063 -15.062 10.264 1.00 65.50 362 GLY A N 1
ATOM 2711 C CA . GLY A 1 362 ? -4.094 -14.618 9.246 1.00 65.50 362 GLY A CA 1
ATOM 2712 C C . GLY A 1 362 ? -4.503 -14.856 7.783 1.00 65.50 362 GLY A C 1
ATOM 2713 O O . GLY A 1 362 ? -4.182 -14.043 6.924 1.00 65.50 362 GLY A O 1
ATOM 2714 N N . GLY A 1 363 ? -5.244 -15.932 7.500 1.00 66.12 363 GLY A N 1
ATOM 2715 C CA . GLY A 1 363 ? -5.896 -16.214 6.214 1.00 66.12 363 GLY A CA 1
ATOM 2716 C C . GLY A 1 363 ? -7.350 -15.728 6.121 1.00 66.12 363 GLY A C 1
ATOM 2717 O O . GLY A 1 363 ? -8.080 -16.184 5.248 1.00 66.12 363 GLY A O 1
ATOM 2718 N N . ALA A 1 364 ? -7.779 -14.861 7.039 1.00 78.25 364 ALA A N 1
ATOM 2719 C CA . ALA A 1 364 ? -9.075 -14.182 7.039 1.00 78.25 364 ALA A CA 1
ATOM 2720 C C . ALA A 1 364 ? -8.827 -12.659 7.018 1.00 78.25 364 ALA A C 1
ATOM 2722 O O . ALA A 1 364 ? -7.855 -12.220 7.643 1.00 78.25 364 ALA A O 1
ATOM 2723 N N . PRO A 1 365 ? -9.644 -11.837 6.331 1.00 84.06 365 PRO A N 1
ATOM 2724 C CA . PRO A 1 365 ? -9.476 -10.387 6.348 1.00 84.06 365 PRO A CA 1
ATOM 2725 C C . PRO A 1 365 ? -9.599 -9.813 7.765 1.00 84.06 365 PRO A C 1
ATOM 2727 O O . PRO A 1 365 ? -10.580 -10.067 8.466 1.00 84.06 365 PRO A O 1
ATOM 2730 N N . ASN A 1 366 ? -8.620 -8.998 8.164 1.00 89.75 366 ASN A N 1
ATOM 2731 C CA . ASN A 1 366 ? -8.666 -8.244 9.414 1.00 89.75 366 ASN A CA 1
ATOM 2732 C C . ASN A 1 366 ? -9.579 -7.028 9.236 1.00 89.75 366 ASN A C 1
ATOM 2734 O O . ASN A 1 366 ? -9.377 -6.236 8.308 1.00 89.75 366 ASN A O 1
ATOM 2738 N N . VAL A 1 367 ? -10.547 -6.853 10.135 1.00 94.31 367 VAL A N 1
ATOM 2739 C CA . VAL A 1 367 ? -11.546 -5.779 10.078 1.00 94.31 367 VAL A CA 1
ATOM 2740 C C . VAL A 1 367 ? -11.655 -5.083 11.436 1.00 94.31 367 VAL A C 1
ATOM 2742 O O . VAL A 1 367 ? -12.021 -5.694 12.437 1.00 94.31 367 VAL A O 1
ATOM 2745 N N . ALA A 1 368 ? -11.351 -3.788 11.481 1.00 96.50 368 ALA A N 1
ATOM 2746 C CA . ALA A 1 368 ? -11.556 -2.938 12.648 1.00 96.50 368 ALA A CA 1
ATOM 2747 C C . ALA A 1 368 ? -12.818 -2.091 12.447 1.00 96.50 368 ALA A C 1
ATOM 2749 O O . ALA A 1 368 ? -12.861 -1.249 11.551 1.00 96.50 368 ALA A O 1
ATOM 2750 N N . VAL A 1 369 ? -13.836 -2.293 13.282 1.00 97.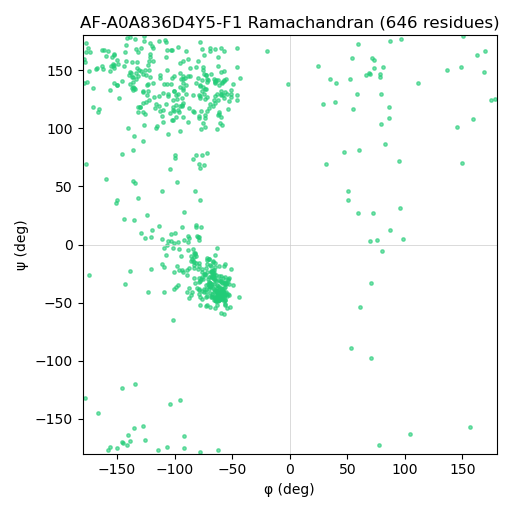69 369 VAL A N 1
ATOM 2751 C CA . VAL A 1 369 ? -15.043 -1.458 13.294 1.00 97.69 369 VAL A CA 1
ATOM 2752 C C . VAL A 1 369 ? -14.901 -0.442 14.418 1.00 97.69 369 VAL A C 1
ATOM 2754 O O . VAL A 1 369 ?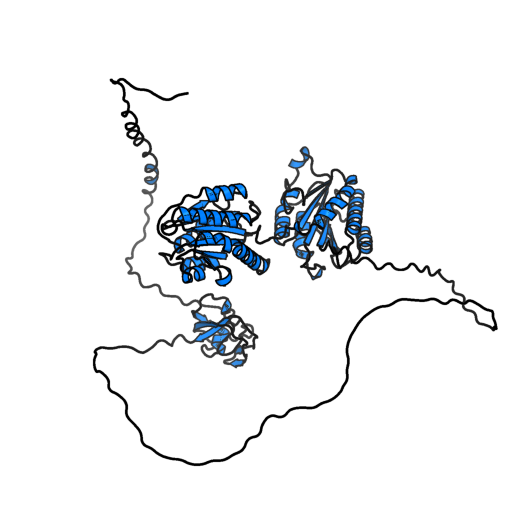 -14.914 -0.805 15.592 1.00 97.69 369 VAL A O 1
ATOM 2757 N N . VAL A 1 370 ? -14.724 0.825 14.057 1.00 97.81 370 VAL A N 1
ATOM 2758 C CA . VAL A 1 370 ? -14.511 1.938 14.988 1.00 97.81 370 VAL A CA 1
ATOM 2759 C C . VAL A 1 370 ? -15.822 2.681 15.196 1.00 97.81 370 VAL A C 1
ATOM 2761 O O . VAL A 1 370 ? -16.466 3.054 14.219 1.00 97.81 370 VAL A O 1
ATOM 2764 N N . MET A 1 371 ? -16.216 2.897 16.449 1.00 96.94 371 MET A N 1
ATOM 2765 C CA . MET A 1 371 ? -17.424 3.639 16.819 1.00 96.94 371 MET A CA 1
ATOM 2766 C C . MET A 1 371 ? -17.044 4.874 17.631 1.00 96.94 371 MET A C 1
ATOM 2768 O O . MET A 1 371 ? -16.358 4.721 18.635 1.00 96.94 371 MET A O 1
ATOM 2772 N N . VAL A 1 372 ? -17.506 6.062 17.226 1.00 94.94 372 VAL A N 1
ATOM 2773 C CA . VAL A 1 372 ? -17.296 7.325 17.959 1.00 94.94 372 VAL A CA 1
ATOM 2774 C C . VAL A 1 372 ? -18.606 8.102 18.113 1.00 94.94 372 VAL A C 1
ATOM 2776 O O . VAL A 1 372 ? -19.441 8.097 17.204 1.00 94.94 372 VAL A O 1
ATOM 2779 N N . ASP A 1 373 ? -18.767 8.784 19.248 1.00 91.12 373 ASP A N 1
ATOM 2780 C CA . ASP A 1 373 ? -19.830 9.769 19.489 1.00 91.12 373 ASP A CA 1
ATOM 2781 C C . ASP A 1 373 ? -19.278 11.174 19.193 1.00 91.12 373 ASP A C 1
ATOM 2783 O O . ASP A 1 373 ? -18.289 11.597 19.795 1.00 91.12 373 ASP A O 1
ATOM 2787 N N . GLY A 1 374 ? -19.860 11.888 18.232 1.00 89.69 374 GLY A N 1
ATOM 2788 C CA . GLY A 1 374 ? -19.333 13.166 17.754 1.00 89.69 374 GLY A CA 1
ATOM 2789 C C . GLY A 1 374 ? -18.036 13.015 16.950 1.00 89.69 374 GLY A C 1
ATOM 2790 O O . GLY A 1 374 ? -18.069 12.791 15.736 1.00 89.69 374 GLY A O 1
ATOM 2791 N N . TRP A 1 375 ? -16.887 13.215 17.603 1.00 92.75 375 TRP A N 1
ATOM 2792 C CA . TRP A 1 375 ? -15.565 13.232 16.969 1.00 92.75 375 TRP A CA 1
ATOM 2793 C C . TRP A 1 375 ? -14.423 12.836 17.931 1.00 92.75 375 TRP A C 1
ATOM 2795 O O . TRP A 1 375 ? -14.535 13.050 19.138 1.00 92.75 375 TRP A O 1
ATOM 2805 N N . PRO A 1 376 ? -13.299 12.292 17.416 1.00 94.62 376 PRO A N 1
ATOM 2806 C CA . PRO A 1 376 ? -12.127 11.945 18.223 1.00 94.62 376 PRO A CA 1
ATOM 2807 C C . PRO A 1 376 ? -11.498 13.131 18.968 1.00 94.62 376 PRO A C 1
ATOM 2809 O O . PRO A 1 376 ? -11.437 14.248 18.449 1.00 94.62 376 PRO A O 1
ATOM 2812 N N . THR A 1 377 ? -10.925 12.859 20.144 1.00 94.62 377 THR A N 1
ATOM 2813 C CA . THR A 1 377 ? -10.108 13.826 20.908 1.00 94.62 377 THR A CA 1
ATOM 2814 C C . THR A 1 377 ? -8.620 13.803 20.540 1.00 94.62 377 THR A C 1
ATOM 2816 O O . THR A 1 377 ? -7.853 14.629 21.031 1.00 94.62 377 THR A O 1
ATOM 2819 N N . ASP A 1 378 ? -8.196 12.881 19.673 1.00 95.31 378 ASP A N 1
ATOM 2820 C CA . ASP A 1 378 ? -6.843 12.774 19.124 1.00 95.31 378 ASP A CA 1
ATOM 2821 C C . ASP A 1 378 ? -6.856 12.673 17.585 1.00 95.31 378 ASP A C 1
ATOM 2823 O O . ASP A 1 378 ? -7.901 12.522 16.951 1.00 95.31 378 ASP A O 1
ATOM 2827 N N . LYS A 1 379 ? -5.680 12.797 16.956 1.00 91.94 379 LYS A N 1
ATOM 2828 C CA . LYS A 1 379 ? -5.544 12.644 15.499 1.00 91.94 379 LYS A CA 1
ATOM 2829 C C . LYS A 1 379 ? -5.600 11.166 15.122 1.00 91.94 379 LYS A C 1
ATOM 2831 O O . LYS A 1 379 ? -4.881 10.347 15.697 1.00 91.94 379 LYS A O 1
ATOM 2836 N N . VAL A 1 380 ? -6.409 10.831 14.121 1.00 93.69 380 VAL A N 1
ATOM 2837 C CA . VAL A 1 380 ? -6.610 9.453 13.660 1.00 93.69 380 VAL A CA 1
ATOM 2838 C C . VAL A 1 380 ? -5.808 9.126 12.408 1.00 93.69 380 VAL A C 1
ATOM 2840 O O . VAL A 1 380 ? -5.539 7.946 12.191 1.00 93.69 380 VAL A O 1
ATOM 2843 N N . GLU A 1 381 ? -5.418 10.111 11.587 1.00 85.56 381 GLU A N 1
ATOM 2844 C CA . GLU A 1 381 ? -4.841 9.852 10.260 1.00 85.56 381 GLU A CA 1
ATOM 2845 C C . GLU A 1 381 ? -3.604 8.948 10.322 1.00 85.56 381 GLU A C 1
ATOM 2847 O O . GLU A 1 381 ? -3.559 7.943 9.622 1.00 85.56 381 GLU A O 1
ATOM 2852 N N . GLU A 1 382 ? -2.619 9.256 11.167 1.00 81.69 382 GLU A N 1
ATOM 2853 C CA . GLU A 1 382 ? -1.358 8.504 11.233 1.00 81.69 382 GLU A CA 1
ATOM 2854 C C . GLU A 1 382 ? -1.549 7.077 11.770 1.00 81.69 382 GLU A C 1
ATOM 2856 O O . GLU A 1 382 ? -1.046 6.115 11.186 1.00 81.69 382 GLU A O 1
ATOM 2861 N N . ALA A 1 383 ? -2.328 6.919 12.843 1.00 89.38 383 ALA A N 1
ATOM 2862 C CA . ALA A 1 383 ? -2.640 5.608 13.407 1.00 89.38 383 ALA A CA 1
ATOM 2863 C C . ALA A 1 383 ? -3.450 4.744 12.430 1.00 89.38 383 ALA A C 1
ATOM 2865 O O . ALA A 1 383 ? -3.184 3.551 12.283 1.00 89.38 383 ALA A O 1
ATOM 2866 N N . SER A 1 384 ? -4.404 5.356 11.726 1.00 88.94 384 SER A N 1
ATOM 2867 C CA . SER A 1 384 ? -5.209 4.681 10.708 1.00 88.94 384 SER A CA 1
ATOM 2868 C C . SER A 1 384 ? -4.389 4.350 9.472 1.00 88.94 384 SER A C 1
ATOM 2870 O O . SER A 1 384 ? -4.537 3.261 8.931 1.00 88.94 384 SER A O 1
ATOM 2872 N N . ARG A 1 385 ? -3.471 5.232 9.059 1.00 79.56 385 ARG A N 1
ATOM 2873 C CA . ARG A 1 385 ? -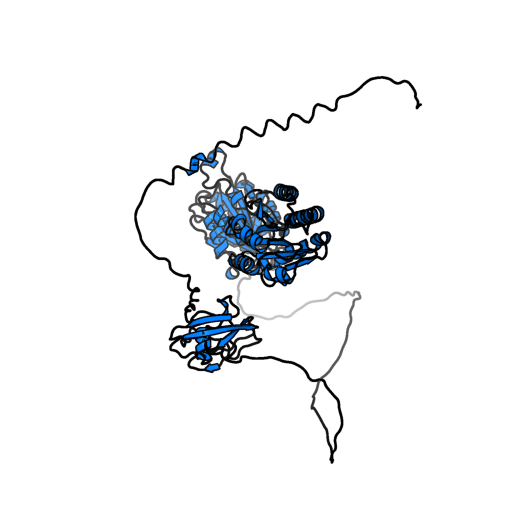2.487 4.948 8.014 1.00 79.56 385 ARG A CA 1
ATOM 2874 C C . ARG A 1 385 ? -1.712 3.688 8.388 1.00 79.56 385 ARG A C 1
ATOM 2876 O O . ARG A 1 385 ? -1.786 2.722 7.645 1.00 79.56 385 ARG A O 1
ATOM 2883 N N . PHE A 1 386 ? -1.103 3.625 9.574 1.00 79.31 386 PHE A N 1
ATOM 2884 C CA . PHE A 1 386 ? -0.389 2.430 10.046 1.00 79.31 386 PHE A CA 1
ATOM 2885 C C . PHE A 1 386 ? -1.270 1.159 10.081 1.00 79.31 386 PHE A C 1
ATOM 2887 O O . PHE A 1 386 ? -0.814 0.082 9.698 1.00 79.31 386 PHE A O 1
ATOM 2894 N N . ALA A 1 387 ? -2.550 1.273 10.448 1.00 86.69 387 ALA A N 1
ATOM 2895 C CA . ALA A 1 387 ? -3.503 0.159 10.421 1.00 86.69 387 ALA A CA 1
ATOM 2896 C C . ALA A 1 387 ? -3.802 -0.351 8.997 1.00 86.69 387 ALA A C 1
ATOM 2898 O O . ALA A 1 387 ? -3.711 -1.554 8.736 1.00 86.69 387 ALA A O 1
ATOM 2899 N N . ARG A 1 388 ? -4.094 0.554 8.053 1.00 80.44 388 ARG A N 1
ATOM 2900 C CA . ARG A 1 388 ? -4.280 0.225 6.628 1.00 80.44 388 ARG A CA 1
ATOM 2901 C C . ARG A 1 388 ? -2.999 -0.330 6.013 1.00 80.44 388 ARG A C 1
ATOM 2903 O O . ARG A 1 388 ? -3.025 -1.318 5.289 1.00 80.44 388 ARG A O 1
ATOM 2910 N N . GLU A 1 389 ? -1.854 0.245 6.372 1.00 65.31 389 GLU A N 1
ATOM 2911 C CA . GLU A 1 389 ? -0.540 -0.225 5.940 1.00 65.31 389 GLU A CA 1
ATOM 2912 C C . GLU A 1 389 ? -0.214 -1.640 6.453 1.00 65.31 389 GLU A C 1
ATOM 2914 O O . GLU A 1 389 ? 0.418 -2.413 5.733 1.00 65.31 389 GLU A O 1
ATOM 2919 N N . SER A 1 390 ? -0.716 -2.008 7.635 1.00 73.38 390 SER A N 1
ATOM 2920 C CA . SER A 1 390 ? -0.678 -3.380 8.171 1.00 73.38 390 SER A CA 1
ATOM 2921 C C . SER A 1 390 ? -1.661 -4.328 7.460 1.00 73.38 390 SER A C 1
ATOM 2923 O O . SER A 1 390 ? -1.484 -5.549 7.469 1.00 73.38 390 SER A O 1
ATOM 2925 N N . GLY A 1 391 ? -2.674 -3.768 6.792 1.00 74.38 391 GLY A N 1
ATOM 2926 C CA . GLY A 1 391 ? -3.717 -4.464 6.042 1.00 74.38 391 GLY A CA 1
ATOM 2927 C C . GLY A 1 391 ? -5.017 -4.699 6.813 1.00 74.38 391 GLY A C 1
ATOM 2928 O O . GLY A 1 391 ? -5.685 -5.705 6.583 1.00 74.38 391 GLY A O 1
ATOM 2929 N N . ILE A 1 392 ? -5.362 -3.799 7.738 1.00 87.62 392 ILE A N 1
ATOM 2930 C CA . ILE A 1 392 ? -6.615 -3.827 8.502 1.00 87.62 392 ILE A CA 1
ATOM 2931 C C . ILE A 1 392 ? -7.668 -2.969 7.794 1.00 87.62 392 ILE A C 1
ATOM 2933 O O . ILE A 1 392 ? -7.455 -1.782 7.554 1.00 87.62 392 ILE A O 1
ATOM 2937 N N . ASN A 1 393 ? -8.835 -3.553 7.525 1.00 89.69 393 ASN A N 1
ATOM 2938 C CA . ASN A 1 393 ? -9.998 -2.849 6.998 1.00 89.69 393 ASN A CA 1
ATOM 2939 C C . ASN A 1 393 ? -10.662 -2.014 8.096 1.00 89.69 393 ASN A C 1
ATOM 2941 O O . ASN A 1 393 ? -11.346 -2.568 8.952 1.00 89.69 393 ASN A O 1
ATOM 2945 N N . ILE A 1 394 ? -10.478 -0.693 8.074 1.00 93.62 394 ILE A N 1
ATOM 2946 C CA . ILE A 1 394 ? -11.179 0.221 8.983 1.00 93.62 394 ILE A CA 1
ATOM 2947 C C . ILE A 1 394 ? -12.563 0.554 8.419 1.00 93.62 394 ILE A C 1
ATOM 2949 O O . ILE A 1 394 ? -12.674 1.248 7.406 1.00 93.62 394 ILE A O 1
ATOM 2953 N N . PHE A 1 395 ? -13.603 0.120 9.131 1.00 95.69 395 PHE A N 1
ATOM 2954 C CA . PHE A 1 395 ? -14.936 0.715 9.069 1.00 95.69 395 PHE A CA 1
ATOM 2955 C C . PHE A 1 395 ? -15.065 1.776 10.159 1.00 95.69 395 PHE A C 1
ATOM 2957 O O . PHE A 1 395 ? -14.620 1.563 11.287 1.00 95.69 395 PHE A O 1
ATOM 2964 N N . PHE A 1 396 ? -15.687 2.908 9.835 1.00 95.50 396 PHE A N 1
ATOM 2965 C CA . PHE A 1 396 ? -15.811 4.042 10.750 1.00 95.50 396 PHE A CA 1
ATOM 2966 C C . PHE A 1 396 ? -17.280 4.445 10.897 1.00 95.50 396 PHE A C 1
ATOM 2968 O O . PHE A 1 396 ? -17.909 4.912 9.942 1.00 95.50 396 PHE A O 1
ATOM 2975 N N . ILE A 1 397 ? -17.822 4.233 12.094 1.00 96.62 397 ILE A N 1
ATOM 2976 C CA . ILE A 1 397 ? -19.197 4.540 12.478 1.00 96.62 397 ILE A CA 1
ATOM 2977 C C . ILE A 1 397 ? -19.180 5.825 13.307 1.00 96.62 397 ILE A C 1
ATOM 2979 O O . ILE A 1 397 ? -18.754 5.822 14.462 1.00 96.62 397 ILE A O 1
ATOM 2983 N N . THR A 1 398 ? -19.648 6.920 12.712 1.00 95.00 398 THR A N 1
ATOM 2984 C CA . THR A 1 398 ? -19.767 8.217 13.389 1.00 95.00 398 THR A CA 1
ATOM 2985 C C . THR A 1 398 ? -21.214 8.417 13.810 1.00 95.00 398 THR A C 1
ATOM 2987 O O . THR A 1 398 ? -22.095 8.526 12.955 1.00 95.00 398 THR A O 1
ATOM 2990 N N . ILE A 1 399 ? -21.467 8.466 15.115 1.00 94.69 399 ILE A N 1
ATOM 2991 C CA . ILE A 1 399 ? -22.790 8.704 15.697 1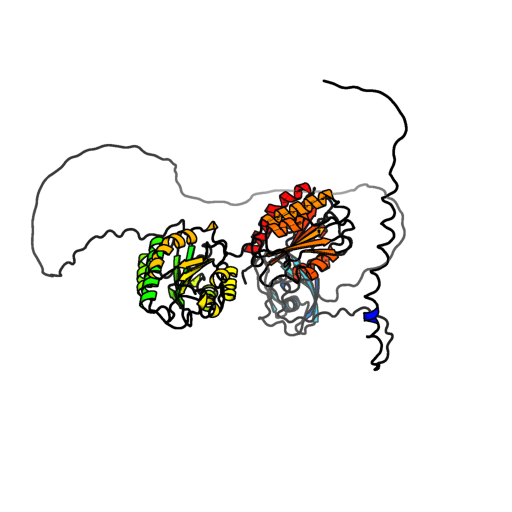.00 94.69 399 ILE A CA 1
ATOM 2992 C C . ILE A 1 399 ? -22.860 10.173 16.117 1.00 94.69 399 ILE A C 1
ATOM 2994 O O . ILE A 1 399 ? -21.921 10.659 16.733 1.00 94.69 399 ILE A O 1
ATOM 2998 N N . GLU A 1 400 ? -23.933 10.885 15.753 1.00 90.88 400 GLU A N 1
ATOM 2999 C CA . GLU A 1 400 ? -24.151 12.300 16.126 1.00 90.88 400 GLU A CA 1
ATOM 3000 C C . GLU A 1 400 ? -22.929 13.199 15.825 1.00 90.88 400 GLU A C 1
ATOM 3002 O O . GLU A 1 400 ? -22.474 13.983 16.652 1.00 90.88 400 GLU A O 1
ATOM 3007 N N . GLY A 1 401 ? -22.365 13.041 14.620 1.00 84.00 401 GLY A N 1
ATOM 3008 C CA . GLY A 1 401 ? -21.175 13.772 14.171 1.00 84.00 401 GLY A CA 1
ATOM 3009 C C . GLY A 1 401 ? -21.365 15.292 14.085 1.00 84.00 401 GLY A C 1
ATOM 3010 O O . GLY A 1 401 ? -22.473 15.769 13.850 1.00 84.00 401 GLY A O 1
ATOM 3011 N N . ALA A 1 402 ? -20.256 16.029 14.227 1.00 83.94 402 ALA A N 1
ATOM 3012 C CA . ALA A 1 402 ? -20.211 17.494 14.312 1.00 83.94 402 ALA A CA 1
ATOM 3013 C C . ALA A 1 402 ? -21.069 18.224 13.261 1.00 83.94 402 ALA A C 1
ATOM 3015 O O . ALA A 1 402 ? -20.898 18.015 12.054 1.00 83.94 402 ALA A O 1
ATOM 3016 N N . SER A 1 403 ? -21.914 19.149 13.723 1.00 84.56 403 SER A N 1
ATOM 3017 C CA . SER A 1 403 ? -22.613 20.107 12.862 1.00 84.56 403 SER A CA 1
ATOM 3018 C C . SER A 1 403 ? -21.650 21.140 12.260 1.00 84.56 403 SER A C 1
ATOM 3020 O O . SER A 1 403 ? -20.513 21.299 12.713 1.00 84.56 403 SER A O 1
ATOM 3022 N N . GLU A 1 404 ? -22.096 21.895 11.250 1.00 85.81 404 GLU A N 1
ATOM 3023 C CA . GLU A 1 404 ? -21.254 22.900 10.575 1.00 85.81 404 GLU A CA 1
ATOM 3024 C C . GLU A 1 404 ? -20.666 23.942 11.543 1.00 85.81 404 GLU A C 1
ATOM 3026 O O . GLU A 1 404 ? -19.520 24.357 11.378 1.00 85.81 404 GLU A O 1
ATOM 3031 N N . ASN A 1 405 ? -21.409 24.293 12.598 1.00 87.62 405 ASN A N 1
ATOM 3032 C CA . ASN A 1 405 ? -20.993 25.243 13.634 1.00 87.62 405 ASN A CA 1
ATOM 3033 C C . ASN A 1 405 ? -19.906 24.671 14.568 1.00 87.62 405 ASN A C 1
ATOM 3035 O O . ASN A 1 405 ? -19.155 25.422 15.194 1.00 87.62 405 ASN A O 1
ATOM 3039 N N . GLU A 1 406 ? -19.827 23.342 14.671 1.00 87.31 406 GLU A N 1
ATOM 3040 C CA . GLU A 1 406 ? -18.909 22.611 15.550 1.00 87.31 406 GLU A CA 1
ATOM 3041 C C . GLU A 1 406 ? -17.649 22.134 14.821 1.00 87.31 406 GLU A C 1
ATOM 3043 O O . GLU A 1 406 ? -16.633 21.883 15.468 1.00 87.31 406 GLU A O 1
ATOM 3048 N N . LYS A 1 407 ? -17.661 22.066 13.480 1.00 85.69 407 LYS A N 1
ATOM 3049 C CA . LYS A 1 407 ? -16.506 21.649 12.658 1.00 85.69 407 LYS A CA 1
ATOM 3050 C C . LYS A 1 407 ? -15.215 22.416 12.962 1.00 85.69 407 LYS A C 1
ATOM 3052 O O . LYS A 1 407 ? -14.139 21.841 12.829 1.00 85.69 407 LYS A O 1
ATOM 3057 N N . GLN A 1 408 ? -15.309 23.669 13.411 1.00 87.56 408 GLN A N 1
ATOM 3058 C CA . GLN A 1 408 ? -14.161 24.479 13.847 1.00 87.56 408 GLN A CA 1
ATOM 3059 C C . GLN A 1 408 ? -13.460 23.956 15.120 1.00 87.56 408 GLN A C 1
ATOM 3061 O O . GLN A 1 408 ? -12.288 24.254 15.331 1.00 87.56 408 GLN A O 1
ATOM 3066 N N . TYR A 1 409 ? -14.148 23.165 15.951 1.00 86.31 409 TYR A N 1
ATOM 3067 C CA . TYR A 1 409 ? -13.605 22.552 17.172 1.00 86.31 409 TYR A CA 1
ATOM 3068 C C . TYR A 1 409 ? -13.110 21.111 16.955 1.00 86.31 409 TYR A C 1
ATOM 3070 O O . TYR A 1 409 ? -12.559 20.495 17.869 1.00 86.31 409 TYR A O 1
ATOM 3078 N N . VAL A 1 410 ? -13.292 20.553 15.753 1.00 89.56 410 VAL A N 1
ATOM 3079 C CA . VAL A 1 410 ? -12.842 19.200 15.411 1.00 89.56 410 VAL A CA 1
ATOM 3080 C C . VAL A 1 410 ? -11.338 19.226 15.126 1.00 89.56 410 VAL A C 1
ATOM 3082 O O . VAL A 1 410 ? -10.901 19.739 14.099 1.00 89.56 410 VAL A O 1
ATOM 3085 N N . LEU A 1 411 ? -10.545 18.620 16.019 1.00 90.19 411 LEU A N 1
ATOM 3086 C CA . LEU A 1 411 ? -9.072 18.576 15.961 1.00 90.19 411 LEU A CA 1
ATOM 3087 C C . LEU A 1 411 ? -8.510 18.054 14.623 1.00 90.19 411 LEU A C 1
ATOM 3089 O O . LEU A 1 411 ? -7.412 18.432 14.210 1.00 90.19 411 LEU A O 1
ATOM 3093 N N . GLU A 1 412 ? -9.249 17.166 13.959 1.00 85.38 412 GLU A N 1
ATOM 3094 C CA . GLU A 1 412 ? -8.913 16.631 12.643 1.00 85.38 412 GLU A CA 1
ATOM 3095 C C . GLU A 1 412 ? -10.151 16.617 11.725 1.00 85.38 412 GLU A C 1
ATOM 3097 O O . GLU A 1 412 ? -10.923 15.653 11.727 1.00 85.38 412 GLU A O 1
ATOM 3102 N N . PRO A 1 413 ? -10.363 17.667 10.909 1.00 84.69 413 PRO A N 1
ATOM 3103 C CA . PRO A 1 413 ? -11.428 17.683 9.915 1.00 84.69 413 PRO A CA 1
ATOM 3104 C C . PRO A 1 413 ? -11.330 16.482 8.968 1.00 84.69 413 PRO A C 1
ATOM 3106 O O . PRO A 1 413 ? -10.239 16.061 8.573 1.00 84.69 413 PRO A O 1
ATOM 3109 N N . ASN A 1 414 ? -12.486 15.932 8.590 1.00 85.75 414 ASN A N 1
ATOM 3110 C CA . ASN A 1 414 ? -12.601 14.724 7.767 1.00 85.75 414 ASN A CA 1
ATOM 3111 C C . ASN A 1 414 ? -11.932 13.465 8.371 1.00 85.75 414 ASN A C 1
ATOM 3113 O O . ASN A 1 414 ? -11.567 12.559 7.619 1.00 85.75 414 ASN A O 1
ATOM 3117 N N . PHE A 1 415 ? -11.812 13.366 9.707 1.00 91.62 415 PHE A N 1
ATOM 3118 C CA . PHE A 1 415 ? -11.235 12.213 10.424 1.00 91.62 415 PHE A CA 1
ATOM 3119 C C . PHE A 1 415 ? -11.714 10.849 9.900 1.00 91.62 415 PHE A C 1
ATOM 3121 O O . PHE A 1 415 ? -10.891 9.974 9.648 1.00 91.62 415 PHE A O 1
ATOM 3128 N N . ALA A 1 416 ? -13.017 10.674 9.650 1.00 89.50 416 ALA A N 1
ATOM 3129 C CA . ALA A 1 416 ? -13.560 9.418 9.131 1.00 89.50 416 ALA A CA 1
ATOM 3130 C C . ALA A 1 416 ? -12.985 9.078 7.743 1.00 89.50 416 ALA A C 1
ATOM 3132 O O . ALA A 1 416 ? -12.498 7.970 7.541 1.00 89.50 416 ALA A O 1
ATOM 3133 N N . ASN A 1 417 ? -12.943 10.043 6.817 1.00 86.50 417 ASN A N 1
ATOM 3134 C CA . ASN A 1 417 ? -12.361 9.874 5.478 1.00 86.50 417 ASN A CA 1
ATOM 3135 C C . ASN A 1 417 ? -10.840 9.633 5.518 1.00 86.50 417 ASN A C 1
ATOM 3137 O O . ASN A 1 417 ? -10.324 8.870 4.708 1.00 86.50 417 ASN A O 1
ATOM 3141 N N . LYS A 1 418 ? -10.133 10.247 6.476 1.00 85.69 418 LYS A N 1
ATOM 3142 C CA . LYS A 1 418 ? -8.705 10.005 6.755 1.00 85.69 418 LYS A CA 1
ATOM 3143 C C . LYS A 1 418 ? -8.439 8.625 7.369 1.00 85.69 418 LYS A C 1
ATOM 3145 O O . LYS A 1 418 ? -7.337 8.088 7.211 1.00 85.69 418 LYS A O 1
ATOM 3150 N N . ALA A 1 419 ? -9.414 8.062 8.085 1.00 87.94 419 ALA A N 1
ATOM 3151 C CA . ALA A 1 419 ? -9.294 6.797 8.800 1.00 87.94 419 ALA A CA 1
ATOM 3152 C C . ALA A 1 419 ? -9.675 5.572 7.957 1.00 87.94 419 ALA A C 1
ATOM 3154 O O . ALA A 1 419 ? -8.982 4.552 8.005 1.00 87.94 419 ALA A O 1
ATOM 3155 N N . VAL A 1 420 ? -10.738 5.673 7.159 1.00 87.75 420 VAL A N 1
ATOM 3156 C CA . VAL A 1 420 ? -11.202 4.572 6.310 1.00 87.75 420 VAL A CA 1
ATOM 3157 C C . VAL A 1 420 ? -10.260 4.260 5.146 1.00 87.75 420 VAL A C 1
ATOM 3159 O O . VAL A 1 420 ? -9.329 4.993 4.820 1.00 87.75 420 VAL A O 1
ATOM 3162 N N . CYS A 1 421 ? -10.541 3.129 4.513 1.00 74.88 421 CYS A N 1
ATOM 3163 C CA . CYS A 1 421 ? -9.796 2.549 3.406 1.00 74.88 421 CYS A CA 1
ATOM 3164 C C . CYS A 1 421 ? -10.008 3.259 2.070 1.00 74.88 421 CYS A C 1
ATOM 3166 O O . CYS A 1 421 ? -9.063 3.437 1.312 1.00 74.88 421 CYS A O 1
ATOM 3168 N N . ARG A 1 422 ? -11.254 3.649 1.776 1.00 75.75 422 ARG A N 1
ATOM 3169 C CA . ARG A 1 422 ? -11.647 4.391 0.571 1.00 75.75 422 ARG A CA 1
ATOM 3170 C C . ARG A 1 422 ? -12.779 5.345 0.934 1.00 75.75 422 ARG A C 1
ATOM 3172 O O . ARG A 1 422 ? -13.691 4.972 1.669 1.00 75.75 422 ARG A O 1
ATOM 3179 N N . THR A 1 423 ? -12.762 6.549 0.380 1.00 76.50 423 THR A N 1
ATOM 3180 C CA . THR A 1 423 ? -13.737 7.623 0.657 1.00 76.50 423 THR A CA 1
ATOM 3181 C C . THR A 1 423 ? -15.057 7.484 -0.119 1.00 76.50 423 THR A C 1
ATOM 3183 O O . THR A 1 423 ? -15.865 8.404 -0.164 1.00 76.50 423 THR A O 1
ATOM 3186 N N . ASN A 1 424 ? -15.321 6.309 -0.696 1.00 74.12 424 ASN A N 1
ATOM 3187 C CA . ASN A 1 424 ? -16.476 5.994 -1.546 1.00 74.12 424 ASN A CA 1
ATOM 3188 C C . ASN A 1 424 ? -17.778 5.664 -0.776 1.00 74.12 424 ASN A C 1
ATOM 3190 O O . ASN A 1 424 ? -18.672 5.025 -1.327 1.00 74.12 424 ASN A O 1
ATOM 3194 N N . GLY A 1 425 ? -17.869 6.008 0.513 1.00 82.44 425 GLY A N 1
ATOM 3195 C CA . GLY A 1 425 ? -19.036 5.721 1.362 1.00 82.44 425 GLY A CA 1
ATOM 3196 C C . GLY A 1 425 ? -19.270 4.240 1.713 1.00 82.44 425 GLY A C 1
ATOM 3197 O O . GLY A 1 425 ? -20.261 3.931 2.377 1.00 82.44 425 GLY A O 1
ATOM 3198 N N . PHE A 1 426 ? -18.390 3.315 1.300 1.00 86.25 426 PHE A N 1
ATOM 3199 C CA . PHE A 1 426 ? -18.484 1.891 1.657 1.00 86.25 426 PHE A CA 1
ATOM 3200 C C . PHE A 1 426 ? -17.980 1.614 3.079 1.00 86.25 426 PHE A C 1
ATOM 3202 O O . PHE A 1 426 ? -18.589 0.841 3.810 1.00 86.25 426 PHE A O 1
ATOM 3209 N N . TYR A 1 427 ? -16.903 2.272 3.501 1.00 90.81 427 TYR A N 1
ATOM 3210 C CA . TYR A 1 427 ? -16.285 2.031 4.810 1.00 90.81 427 TYR A CA 1
ATOM 3211 C C . TYR A 1 427 ? -16.783 2.982 5.910 1.00 90.81 427 TYR A C 1
ATOM 3213 O O . TYR A 1 427 ? -16.687 2.663 7.093 1.00 90.81 427 TYR A O 1
ATOM 3221 N N . SER A 1 428 ? -17.323 4.145 5.540 1.00 92.94 428 SER A N 1
ATOM 3222 C CA . SER A 1 428 ? -17.924 5.107 6.467 1.00 92.94 428 SER A CA 1
ATOM 3223 C C . SER A 1 428 ? -19.434 4.883 6.621 1.00 92.94 428 SER A C 1
ATOM 3225 O O . SER A 1 428 ? -20.136 4.535 5.665 1.00 92.94 428 SER A O 1
ATOM 3227 N N . LEU A 1 429 ? -19.928 5.065 7.848 1.00 94.38 429 LEU A N 1
ATOM 3228 C CA . LEU A 1 429 ? -21.323 4.873 8.252 1.00 94.38 429 LEU A CA 1
ATOM 3229 C C . LEU A 1 429 ? -21.729 5.979 9.242 1.00 94.38 429 LEU A C 1
ATOM 3231 O O . LEU A 1 429 ? -21.419 5.906 10.428 1.00 94.38 429 LEU A O 1
ATOM 3235 N N . THR A 1 430 ? -22.430 7.009 8.767 1.00 93.62 430 THR A N 1
ATOM 3236 C CA . THR A 1 430 ? -22.901 8.115 9.622 1.00 93.62 430 THR A CA 1
ATOM 3237 C C . THR A 1 430 ? -24.287 7.813 10.191 1.00 93.62 430 THR A C 1
ATOM 3239 O O . THR A 1 430 ? -25.210 7.484 9.445 1.00 93.62 430 THR A O 1
ATOM 3242 N N . VAL A 1 431 ? -24.452 7.955 11.506 1.00 94.88 431 VAL A N 1
ATOM 3243 C CA . VAL A 1 431 ? -25.692 7.666 12.239 1.00 94.88 431 VAL A CA 1
ATOM 3244 C C . VAL A 1 431 ? -26.221 8.952 12.875 1.00 94.88 431 VAL A C 1
ATOM 3246 O O . VAL A 1 431 ? -25.575 9.546 13.731 1.00 94.88 431 VAL A O 1
ATOM 3249 N N . GLN A 1 432 ? -27.420 9.374 12.465 1.00 91.06 432 GLN A N 1
ATOM 3250 C CA . GLN A 1 432 ? -28.000 10.680 12.826 1.00 91.06 432 GLN A CA 1
ATOM 3251 C C . GLN A 1 432 ? -28.381 10.828 14.308 1.00 91.06 432 GLN A C 1
ATOM 3253 O O . GLN A 1 432 ? -28.523 11.941 14.796 1.00 91.06 432 GLN A O 1
ATOM 3258 N N . ASN A 1 433 ? -28.622 9.719 15.007 1.00 92.44 433 ASN A N 1
ATOM 3259 C CA . ASN A 1 433 ? -28.910 9.690 16.439 1.00 92.44 433 ASN A CA 1
ATOM 3260 C C . ASN A 1 433 ? -28.716 8.280 16.997 1.00 92.44 433 ASN A C 1
ATOM 3262 O O . ASN A 1 433 ? -28.928 7.293 16.285 1.00 92.44 433 ASN A O 1
ATOM 3266 N N . TRP A 1 434 ? -28.405 8.179 18.288 1.00 93.38 434 TRP A N 1
ATOM 3267 C CA . TRP A 1 434 ? -28.188 6.892 18.962 1.00 93.38 434 TRP A CA 1
ATOM 3268 C C . TRP A 1 434 ? -29.337 5.884 18.822 1.00 93.38 434 TRP A C 1
ATOM 3270 O O . TRP A 1 434 ? -29.092 4.682 18.726 1.00 93.38 434 TRP A O 1
ATOM 3280 N N . PHE A 1 435 ? -30.588 6.345 18.761 1.00 92.69 435 PHE A N 1
ATOM 3281 C CA . PHE A 1 435 ? -31.747 5.463 18.583 1.00 92.69 435 PHE A CA 1
ATOM 3282 C C . PHE A 1 435 ? -31.779 4.791 17.205 1.00 92.69 435 PHE A C 1
ATOM 3284 O O . PHE A 1 435 ? -32.303 3.687 17.080 1.00 92.69 435 PHE A O 1
ATOM 3291 N N . SER A 1 436 ? -31.199 5.416 16.177 1.00 93.94 436 SER A N 1
ATOM 3292 C CA . SER A 1 436 ? -31.154 4.887 14.809 1.00 93.94 436 SER A CA 1
ATOM 3293 C C . SER A 1 436 ? -30.001 3.910 14.557 1.00 93.94 436 SER A C 1
ATOM 3295 O O . SER A 1 436 ? -29.949 3.327 13.478 1.00 93.94 436 SER A O 1
ATOM 3297 N N . LEU A 1 437 ? -29.110 3.687 15.531 1.00 94.31 437 LEU A N 1
ATOM 3298 C CA . LEU A 1 437 ? -27.927 2.825 15.401 1.00 94.31 437 LEU A CA 1
ATOM 3299 C C . LEU A 1 437 ? -28.261 1.377 14.986 1.00 94.31 437 LEU A C 1
ATOM 3301 O O . LEU A 1 437 ? -27.527 0.779 14.202 1.00 94.31 437 LEU A O 1
ATOM 3305 N N . HIS A 1 438 ? -29.411 0.839 15.407 1.00 93.81 438 HIS A N 1
ATOM 3306 C CA . HIS A 1 438 ? -29.891 -0.487 14.983 1.00 93.81 438 HIS A CA 1
ATOM 3307 C C . HIS A 1 438 ? -30.045 -0.618 13.452 1.00 93.81 438 HIS A C 1
ATOM 3309 O O . HIS A 1 438 ? -29.853 -1.695 12.892 1.00 93.81 438 HIS A O 1
ATOM 3315 N N . LYS A 1 439 ? -30.331 0.483 12.740 1.00 95.44 439 LYS A N 1
ATOM 3316 C CA . LYS A 1 439 ? -30.472 0.497 11.271 1.00 95.44 439 LYS A CA 1
ATOM 3317 C C . LYS A 1 439 ? -29.141 0.261 10.556 1.00 95.44 439 LYS A C 1
ATOM 3319 O O . LYS A 1 439 ? -29.137 -0.093 9.382 1.00 95.44 439 LYS A O 1
ATOM 3324 N N . THR A 1 440 ? -28.023 0.438 11.259 1.00 95.94 440 THR A N 1
ATOM 3325 C CA . THR A 1 440 ? -26.663 0.256 10.740 1.00 95.94 440 THR A CA 1
ATOM 3326 C C . THR A 1 440 ? -26.208 -1.206 10.777 1.00 95.94 440 THR A C 1
ATOM 3328 O O . THR A 1 440 ? -25.268 -1.541 10.063 1.00 95.94 440 THR A O 1
ATOM 3331 N N . VAL A 1 441 ? -26.889 -2.092 11.522 1.00 96.81 441 VAL A N 1
ATOM 3332 C CA . VAL A 1 441 ? -26.519 -3.517 11.671 1.00 96.81 441 VAL A CA 1
ATOM 3333 C C . VAL A 1 441 ? -26.448 -4.214 10.309 1.00 96.81 441 VAL A C 1
ATOM 3335 O O . VAL A 1 441 ? -25.384 -4.671 9.903 1.00 96.81 441 VAL A O 1
ATOM 3338 N N . GLN A 1 442 ? -27.555 -4.232 9.563 1.00 95.81 442 GLN A N 1
ATOM 3339 C CA . GLN A 1 442 ? -27.642 -4.916 8.267 1.00 95.81 442 GLN A CA 1
ATOM 3340 C C . GLN A 1 442 ? -26.701 -4.314 7.195 1.00 95.81 442 GLN A C 1
ATOM 3342 O O . GLN A 1 442 ? -25.979 -5.076 6.546 1.00 95.81 442 GLN A O 1
ATOM 3347 N N . PRO A 1 443 ? -26.602 -2.974 7.026 1.00 95.75 443 PRO A N 1
ATOM 3348 C CA . PRO A 1 443 ? -25.577 -2.361 6.182 1.00 95.75 443 PRO A CA 1
ATOM 3349 C C . PRO A 1 443 ? -24.142 -2.725 6.575 1.00 95.75 443 PRO A C 1
ATOM 3351 O O . PRO A 1 443 ? -23.344 -3.003 5.684 1.00 95.75 443 PRO A O 1
ATOM 3354 N N . LEU A 1 444 ? -23.804 -2.729 7.871 1.00 96.25 444 LEU A N 1
ATOM 3355 C CA . LEU A 1 444 ? -22.464 -3.079 8.346 1.00 96.25 444 LEU A CA 1
ATOM 3356 C C . LEU A 1 444 ? -22.144 -4.539 8.029 1.00 96.25 444 LEU A C 1
ATOM 3358 O O . LEU A 1 444 ? -21.147 -4.789 7.362 1.00 96.25 444 LEU A O 1
ATOM 3362 N N . VAL A 1 445 ? -22.995 -5.481 8.448 1.00 95.56 445 VAL A N 1
ATOM 3363 C CA . VAL A 1 445 ? -22.779 -6.921 8.231 1.00 95.56 445 VAL A CA 1
ATOM 3364 C C . VAL A 1 445 ? -22.600 -7.224 6.747 1.00 95.56 445 VAL A C 1
ATOM 3366 O O . VAL A 1 445 ? -21.597 -7.823 6.367 1.00 95.56 445 VAL A O 1
ATOM 3369 N N . LYS A 1 446 ? -23.480 -6.702 5.880 1.00 94.25 446 LYS A N 1
ATOM 3370 C CA . LYS A 1 446 ? -23.349 -6.896 4.430 1.00 94.25 446 LYS A CA 1
ATOM 3371 C C . LYS A 1 446 ? -22.022 -6.370 3.871 1.00 94.25 446 LYS A C 1
ATOM 3373 O O . LYS A 1 446 ? -21.459 -7.009 2.995 1.00 94.25 446 LYS A O 1
ATOM 3378 N N . ARG A 1 447 ? -21.516 -5.228 4.351 1.00 94.00 447 ARG A N 1
ATOM 3379 C CA . ARG A 1 447 ? -20.228 -4.652 3.907 1.00 94.00 447 ARG A CA 1
ATOM 3380 C C . ARG A 1 447 ? -19.012 -5.373 4.503 1.00 94.00 447 ARG A C 1
ATOM 3382 O O . ARG A 1 447 ? -17.951 -5.374 3.892 1.00 94.00 447 ARG A O 1
ATOM 3389 N N . VAL A 1 448 ? -19.163 -5.961 5.687 1.00 93.31 448 VAL A N 1
ATOM 3390 C CA . VAL A 1 448 ? -18.125 -6.715 6.406 1.00 93.31 448 VAL A CA 1
ATOM 3391 C C . VAL A 1 448 ? -17.958 -8.131 5.846 1.00 93.31 448 VAL A C 1
ATOM 3393 O O . VAL A 1 448 ? -16.840 -8.630 5.829 1.00 93.31 448 VAL A O 1
ATOM 3396 N N . CYS A 1 449 ? -19.023 -8.755 5.338 1.00 92.12 449 CYS A N 1
ATOM 3397 C CA . CYS A 1 449 ? -18.957 -10.061 4.669 1.00 92.12 449 CYS A CA 1
ATOM 3398 C C . CYS A 1 449 ? -18.614 -9.978 3.164 1.00 92.12 449 CYS A C 1
ATOM 3400 O O . CYS A 1 449 ? -18.346 -10.998 2.540 1.00 92.12 449 CYS A O 1
ATOM 3402 N N . ASP A 1 450 ? -18.602 -8.780 2.569 1.00 89.38 450 ASP A N 1
ATOM 3403 C CA . ASP A 1 450 ? -18.245 -8.515 1.162 1.00 89.38 450 ASP A CA 1
ATOM 3404 C C . ASP A 1 450 ? -16.706 -8.530 1.002 1.00 89.38 450 ASP A C 1
ATOM 3406 O O . ASP A 1 450 ? -16.051 -7.495 0.844 1.00 89.38 450 ASP A O 1
ATOM 3410 N N . THR A 1 451 ? -16.108 -9.723 1.148 1.00 81.38 451 THR A N 1
ATOM 3411 C CA . THR A 1 451 ? -14.650 -9.929 1.276 1.00 81.38 451 THR A CA 1
ATOM 3412 C C . THR A 1 451 ? -13.849 -9.402 0.094 1.00 81.38 451 THR A C 1
ATOM 3414 O O . THR A 1 451 ? -12.748 -8.886 0.286 1.00 81.38 451 THR A O 1
ATOM 3417 N N . ASP A 1 452 ? -14.410 -9.464 -1.111 1.00 76.38 452 ASP A N 1
ATOM 3418 C CA . ASP A 1 452 ? -13.762 -9.000 -2.342 1.00 76.38 452 ASP A CA 1
ATOM 3419 C C . ASP A 1 452 ? -13.581 -7.474 -2.345 1.00 76.38 452 ASP A C 1
ATOM 3421 O O . ASP A 1 452 ? -12.668 -6.936 -2.975 1.00 76.38 452 ASP A O 1
ATOM 3425 N N . ARG A 1 453 ? -14.411 -6.760 -1.574 1.00 77.50 453 ARG A N 1
ATOM 3426 C CA . ARG A 1 453 ? -14.311 -5.312 -1.357 1.00 77.50 453 ARG A CA 1
ATOM 3427 C C . ARG A 1 453 ? -13.573 -4.948 -0.075 1.00 77.50 453 ARG A C 1
ATOM 3429 O O . ARG A 1 453 ? -13.359 -3.762 0.171 1.00 77.50 453 ARG A O 1
ATOM 3436 N N . LEU A 1 454 ? -13.066 -5.909 0.697 1.00 76.06 454 LEU A N 1
ATOM 3437 C CA . LEU A 1 454 ? -12.155 -5.667 1.828 1.00 76.06 454 LEU A CA 1
ATOM 3438 C C . LEU A 1 454 ? -10.697 -5.395 1.382 1.00 76.06 454 LEU A C 1
ATOM 3440 O O . LEU A 1 454 ? -9.720 -5.786 2.030 1.00 76.06 454 LEU A O 1
ATOM 3444 N N . ALA A 1 455 ? -10.553 -4.657 0.278 1.00 62.47 455 ALA A N 1
ATOM 3445 C CA . ALA A 1 455 ? -9.303 -4.253 -0.365 1.00 62.47 455 ALA A CA 1
ATOM 3446 C C . ALA A 1 455 ? -8.665 -3.006 0.290 1.00 62.47 455 ALA A C 1
ATOM 3448 O O . ALA A 1 455 ? -8.272 -2.051 -0.388 1.00 62.47 455 ALA A O 1
ATOM 3449 N N . CYS A 1 456 ? -8.606 -3.019 1.625 1.00 62.34 456 CYS A N 1
ATOM 3450 C CA . CYS A 1 456 ? -7.831 -2.098 2.465 1.00 62.34 456 CYS A CA 1
ATOM 3451 C C . CYS A 1 456 ? -6.449 -2.650 2.837 1.00 62.34 456 CYS A C 1
ATOM 3453 O O . CYS A 1 456 ? -5.607 -1.947 3.392 1.00 62.34 456 CYS A O 1
ATOM 3455 N N . SER A 1 457 ? -6.218 -3.927 2.536 1.00 53.59 457 SER A N 1
ATOM 3456 C CA . SER A 1 457 ? -4.879 -4.474 2.413 1.00 53.59 457 SER A CA 1
ATOM 3457 C C . SER A 1 457 ? -4.046 -3.592 1.482 1.00 53.59 457 SER A C 1
ATOM 3459 O O . SER A 1 457 ? -4.478 -3.275 0.371 1.00 53.59 457 SER A O 1
ATOM 3461 N N . LYS A 1 458 ? -2.811 -3.258 1.891 1.00 56.41 458 LYS A N 1
ATOM 3462 C CA . LYS A 1 458 ? -1.778 -2.951 0.898 1.00 56.41 458 LYS A CA 1
ATOM 3463 C C . LYS A 1 458 ? -1.725 -4.130 -0.068 1.00 56.41 458 LYS A C 1
ATOM 3465 O O . LYS A 1 458 ? -1.388 -5.247 0.335 1.00 56.41 458 LYS A O 1
ATOM 3470 N N . THR A 1 459 ? -2.047 -3.871 -1.322 1.00 60.28 459 THR A N 1
ATOM 3471 C CA . THR A 1 459 ? -1.801 -4.785 -2.431 1.00 60.28 459 THR A CA 1
ATOM 3472 C C . THR A 1 459 ? -0.641 -4.242 -3.260 1.00 60.28 459 THR A C 1
ATOM 3474 O O . THR A 1 459 ? -0.257 -3.075 -3.151 1.00 60.28 459 THR A O 1
ATOM 3477 N N . CYS A 1 460 ? -0.121 -5.072 -4.158 1.00 68.75 460 CYS A N 1
ATOM 3478 C CA . CYS A 1 460 ? 0.692 -4.609 -5.282 1.00 68.75 460 CYS A CA 1
ATOM 3479 C C . CYS A 1 460 ? 0.049 -3.446 -6.055 1.00 68.75 460 CYS A C 1
ATOM 3481 O O . CYS A 1 460 ? 0.763 -2.566 -6.524 1.00 68.75 460 CYS A O 1
ATOM 3483 N N . LEU A 1 461 ? -1.284 -3.430 -6.174 1.00 75.12 461 LEU A N 1
ATOM 3484 C CA . LEU A 1 461 ? -2.006 -2.527 -7.065 1.00 75.12 461 LEU A CA 1
ATOM 3485 C C . LEU A 1 461 ? -2.171 -1.108 -6.491 1.00 75.12 461 LEU A C 1
ATOM 3487 O O . LEU A 1 461 ? -2.338 -0.170 -7.266 1.00 75.12 461 LEU A O 1
ATOM 3491 N N . ASN A 1 462 ? -2.076 -0.916 -5.169 1.00 71.44 462 ASN A N 1
ATOM 3492 C CA . ASN A 1 462 ? -2.328 0.373 -4.495 1.00 71.44 462 ASN A CA 1
ATOM 3493 C C . ASN A 1 462 ? -1.183 0.881 -3.584 1.00 71.44 462 ASN A C 1
ATOM 3495 O O . ASN A 1 462 ? -1.319 1.904 -2.908 1.00 71.44 462 ASN A O 1
ATOM 3499 N N . SER A 1 463 ? -0.027 0.205 -3.553 1.00 77.00 463 SER A N 1
ATOM 3500 C CA . SER A 1 463 ? 1.050 0.496 -2.587 1.00 77.00 463 SER A CA 1
ATOM 3501 C C . SER A 1 463 ? 2.433 0.807 -3.197 1.00 77.00 463 SER A C 1
ATOM 3503 O O . SER A 1 463 ? 3.452 0.642 -2.510 1.00 77.00 463 SER A O 1
ATOM 3505 N N . ALA A 1 464 ? 2.491 1.299 -4.438 1.00 88.00 464 ALA A N 1
ATOM 3506 C CA . ALA A 1 464 ? 3.741 1.603 -5.148 1.00 88.00 464 ALA A CA 1
ATOM 3507 C C . ALA A 1 464 ? 3.863 3.066 -5.632 1.00 88.00 464 ALA A C 1
ATOM 3509 O O . ALA A 1 464 ? 2.871 3.737 -5.892 1.00 88.00 464 ALA A O 1
ATOM 3510 N N . ASP A 1 465 ? 5.098 3.540 -5.791 1.00 94.81 465 ASP A N 1
ATOM 3511 C CA . ASP A 1 465 ? 5.463 4.652 -6.672 1.00 94.81 465 ASP A CA 1
ATOM 3512 C C . ASP A 1 465 ? 6.130 4.023 -7.915 1.00 94.81 465 ASP A C 1
ATOM 3514 O O . ASP A 1 465 ? 7.190 3.398 -7.793 1.00 94.81 465 ASP A O 1
ATOM 3518 N N . ILE A 1 466 ? 5.494 4.127 -9.088 1.00 97.38 466 ILE A N 1
ATOM 3519 C CA . ILE A 1 466 ? 5.879 3.420 -10.325 1.00 97.38 466 ILE A CA 1
ATOM 3520 C C . ILE A 1 466 ? 6.443 4.404 -11.348 1.00 97.38 466 ILE A C 1
ATOM 3522 O O . ILE A 1 466 ? 5.704 5.188 -11.948 1.00 97.38 466 ILE A O 1
ATOM 3526 N N . GLY A 1 467 ? 7.762 4.383 -11.521 1.00 98.31 467 GLY A N 1
ATOM 3527 C CA . GLY A 1 467 ? 8.473 5.233 -12.470 1.00 98.31 467 GLY A CA 1
ATOM 3528 C C . GLY A 1 467 ? 8.761 4.500 -13.774 1.00 98.31 467 GLY A C 1
ATOM 3529 O O . GLY A 1 467 ? 9.527 3.537 -13.782 1.00 98.31 467 GLY A O 1
ATOM 3530 N N . PHE A 1 468 ? 8.181 4.974 -14.874 1.00 98.69 468 PHE A N 1
ATOM 3531 C CA . PHE A 1 468 ? 8.493 4.489 -16.216 1.00 98.69 468 PHE A CA 1
ATOM 3532 C C . PHE A 1 468 ? 9.727 5.204 -16.775 1.00 98.69 468 PHE A C 1
ATOM 3534 O O . PHE A 1 468 ? 9.780 6.435 -16.788 1.00 98.69 468 PHE A O 1
ATOM 3541 N N . VAL A 1 469 ? 10.701 4.427 -17.249 1.00 98.56 469 VAL A N 1
ATOM 3542 C CA . VAL A 1 469 ? 11.923 4.906 -17.907 1.00 98.56 469 VAL A CA 1
ATOM 3543 C C . VAL A 1 469 ? 11.874 4.420 -19.350 1.00 98.56 469 VAL A C 1
ATOM 3545 O O . VAL A 1 469 ? 12.056 3.234 -19.617 1.00 98.56 469 VAL A O 1
ATOM 3548 N N . ILE A 1 470 ? 11.521 5.325 -20.259 1.00 98.44 470 ILE A N 1
ATOM 3549 C CA . ILE A 1 470 ? 11.084 4.994 -21.618 1.00 98.44 470 ILE A CA 1
ATOM 3550 C C . ILE A 1 470 ? 12.179 5.367 -22.618 1.00 98.44 470 ILE A C 1
ATOM 3552 O O . ILE A 1 470 ? 12.537 6.542 -22.725 1.00 98.44 470 ILE A O 1
ATOM 3556 N N . ASP A 1 471 ? 12.677 4.391 -23.371 1.00 97.56 471 ASP A N 1
ATOM 3557 C CA . ASP A 1 471 ? 13.552 4.645 -24.512 1.00 97.56 471 ASP A CA 1
ATOM 3558 C C . ASP A 1 471 ? 12.792 5.395 -25.625 1.00 97.56 471 ASP A C 1
ATOM 3560 O O . ASP A 1 471 ? 11.719 4.980 -26.074 1.00 97.56 471 ASP A O 1
ATOM 3564 N N . GLY A 1 472 ? 13.335 6.544 -26.027 1.00 96.38 472 GLY A N 1
ATOM 3565 C CA . GLY A 1 472 ? 12.852 7.387 -27.120 1.00 96.38 472 GLY A CA 1
ATOM 3566 C C . GLY A 1 472 ? 13.814 7.451 -28.307 1.00 96.38 472 GLY A C 1
ATOM 3567 O O . GLY A 1 472 ? 13.728 8.395 -29.096 1.00 96.38 472 GLY A O 1
ATOM 3568 N N . SER A 1 473 ? 14.772 6.525 -28.387 1.00 95.88 473 SER A N 1
ATOM 3569 C CA . SER A 1 473 ? 15.848 6.480 -29.378 1.00 95.88 473 SER A CA 1
ATOM 3570 C C . SER A 1 473 ? 15.368 6.267 -30.819 1.00 95.88 473 SER A C 1
ATOM 3572 O O . SER A 1 473 ? 14.213 5.945 -31.107 1.00 95.88 473 SER A O 1
ATOM 3574 N N . SER A 1 474 ? 16.295 6.473 -31.758 1.00 93.81 474 SER A N 1
ATOM 3575 C CA . SER A 1 474 ? 16.050 6.381 -33.200 1.00 93.81 474 SER A CA 1
ATOM 3576 C C . SER A 1 474 ? 15.834 4.956 -33.718 1.00 93.81 474 SER A C 1
ATOM 3578 O O . SER A 1 474 ? 15.334 4.815 -34.832 1.00 93.81 474 SER A O 1
ATOM 3580 N N . SER A 1 475 ? 16.200 3.920 -32.954 1.00 93.00 475 SER A N 1
ATOM 3581 C CA . SER A 1 475 ? 15.886 2.519 -33.272 1.00 93.00 475 SER A CA 1
ATOM 3582 C C . SER A 1 475 ? 14.405 2.214 -33.046 1.00 93.00 475 SER A C 1
ATOM 3584 O O . SER A 1 475 ? 13.776 1.623 -33.925 1.00 93.00 475 SER A O 1
ATOM 3586 N N . VAL A 1 476 ? 13.823 2.742 -31.959 1.00 95.44 476 VAL A N 1
ATOM 3587 C CA . VAL A 1 476 ? 12.390 2.606 -31.663 1.00 95.44 476 VAL A CA 1
ATOM 3588 C C . VAL A 1 476 ? 11.564 3.209 -32.801 1.00 95.44 476 VAL A C 1
ATOM 3590 O O . VAL A 1 476 ? 10.766 2.520 -33.437 1.00 95.44 476 VAL A O 1
ATOM 3593 N N . GLY A 1 477 ? 11.748 4.500 -33.088 1.00 93.38 477 GLY A N 1
ATOM 3594 C CA . GLY A 1 477 ? 10.979 5.201 -34.117 1.00 93.38 477 GLY A CA 1
ATOM 3595 C C . GLY A 1 477 ? 9.514 5.496 -33.741 1.00 93.38 477 GLY A C 1
ATOM 3596 O O . GLY A 1 477 ? 8.892 4.866 -32.882 1.00 93.38 477 GLY A O 1
ATOM 3597 N N . THR A 1 478 ? 8.922 6.480 -34.424 1.00 94.00 478 THR A N 1
ATOM 3598 C CA . THR A 1 478 ? 7.639 7.106 -34.044 1.00 94.00 478 THR A CA 1
ATOM 3599 C C . THR A 1 478 ? 6.451 6.145 -33.891 1.00 94.00 478 THR A C 1
ATOM 3601 O O . THR A 1 478 ? 5.609 6.369 -33.020 1.00 94.00 478 THR A O 1
ATOM 3604 N N . SER A 1 479 ? 6.346 5.094 -34.717 1.00 94.06 479 SER A N 1
ATOM 3605 C CA . SER A 1 479 ? 5.221 4.142 -34.657 1.00 94.06 479 SER A CA 1
ATOM 3606 C C . SER A 1 479 ? 5.325 3.233 -33.433 1.00 94.06 479 SER A C 1
ATOM 3608 O O . SER A 1 479 ? 4.416 3.196 -32.606 1.00 94.06 479 SER A O 1
ATOM 3610 N N . ASN A 1 480 ? 6.473 2.578 -33.260 1.00 96.38 480 ASN A N 1
ATOM 3611 C CA . ASN A 1 480 ? 6.717 1.666 -32.145 1.00 96.38 480 ASN A CA 1
ATOM 3612 C C . ASN A 1 480 ? 6.667 2.399 -30.802 1.00 96.38 480 ASN A C 1
ATOM 3614 O O . ASN A 1 480 ? 6.126 1.875 -29.832 1.00 96.38 480 ASN A O 1
ATOM 3618 N N . PHE A 1 481 ? 7.122 3.656 -30.757 1.00 97.25 481 PHE A N 1
ATOM 3619 C CA . PHE A 1 481 ? 6.998 4.506 -29.574 1.00 97.25 481 PHE A CA 1
ATOM 3620 C C . PHE A 1 481 ? 5.530 4.710 -29.147 1.00 97.25 481 PHE A C 1
ATOM 3622 O O . PHE A 1 481 ? 5.232 4.766 -27.954 1.00 97.25 481 PHE A O 1
ATOM 3629 N N . ARG A 1 482 ? 4.568 4.741 -30.085 1.00 96.50 482 ARG A N 1
ATOM 3630 C CA . ARG A 1 482 ? 3.133 4.739 -29.739 1.00 96.50 482 ARG A CA 1
ATOM 3631 C C . ARG A 1 482 ? 2.677 3.400 -29.158 1.00 96.50 482 ARG A C 1
ATOM 3633 O O . ARG A 1 482 ? 1.896 3.419 -28.206 1.00 96.50 482 ARG A O 1
ATOM 3640 N N . THR A 1 483 ? 3.199 2.270 -29.637 1.00 96.75 483 THR A N 1
ATOM 3641 C CA . THR A 1 483 ? 2.965 0.952 -29.020 1.00 96.75 483 THR A CA 1
ATOM 3642 C C . THR A 1 483 ? 3.567 0.874 -27.608 1.00 96.75 483 THR A C 1
ATOM 3644 O O . THR A 1 483 ? 2.894 0.404 -26.690 1.00 96.75 483 THR A O 1
ATOM 3647 N N . VAL A 1 484 ? 4.763 1.434 -27.377 1.00 97.62 484 VAL A N 1
ATOM 3648 C CA . VAL A 1 484 ? 5.380 1.549 -26.039 1.00 97.62 484 VAL A CA 1
ATOM 3649 C C . VAL A 1 484 ? 4.520 2.400 -25.097 1.00 97.62 484 VAL A C 1
ATOM 3651 O O . VAL A 1 484 ? 4.199 1.958 -23.993 1.00 97.62 484 VAL A O 1
ATOM 3654 N N . LEU A 1 485 ? 4.057 3.580 -25.526 1.00 97.81 485 LEU A N 1
ATOM 3655 C CA . LEU A 1 485 ? 3.147 4.405 -24.718 1.00 97.81 485 LEU A CA 1
ATOM 3656 C C . LEU A 1 485 ? 1.809 3.702 -24.442 1.00 97.81 485 LEU A C 1
ATOM 3658 O O . LEU A 1 485 ? 1.261 3.837 -23.347 1.00 97.81 485 LEU A O 1
ATOM 3662 N N . GLN A 1 486 ? 1.289 2.916 -25.389 1.00 96.81 486 GLN A N 1
ATOM 3663 C CA . GLN A 1 486 ? 0.088 2.111 -25.169 1.00 96.81 486 GLN A CA 1
ATOM 3664 C C . GLN A 1 486 ? 0.344 0.954 -24.191 1.00 96.81 486 GLN A C 1
ATOM 3666 O O . GLN A 1 486 ? -0.525 0.676 -23.369 1.00 96.81 486 GLN A O 1
ATOM 3671 N N . PHE A 1 487 ? 1.524 0.326 -24.197 1.00 97.38 487 PHE A N 1
ATOM 3672 C CA . PHE A 1 487 ? 1.931 -0.645 -23.174 1.00 97.38 487 PHE A CA 1
ATOM 3673 C C . PHE A 1 487 ? 2.002 -0.002 -21.779 1.00 97.38 487 PHE A C 1
ATOM 3675 O O . PHE A 1 487 ? 1.376 -0.508 -20.846 1.00 97.38 487 PHE A O 1
ATOM 3682 N N . VAL A 1 488 ? 2.667 1.151 -21.646 1.00 98.19 488 VAL A N 1
ATOM 3683 C CA . VAL A 1 488 ? 2.740 1.929 -20.395 1.00 98.19 488 VAL A CA 1
ATOM 3684 C C . VAL A 1 488 ? 1.335 2.304 -19.904 1.00 98.19 488 VAL A C 1
ATOM 3686 O O . VAL A 1 488 ? 1.013 2.139 -18.725 1.00 98.19 488 VAL A O 1
ATOM 3689 N N . ALA A 1 489 ? 0.452 2.734 -20.810 1.00 97.56 489 ALA A N 1
ATOM 3690 C CA . ALA A 1 489 ? -0.940 3.045 -20.501 1.00 97.56 489 ALA A CA 1
ATOM 3691 C C . ALA A 1 489 ? -1.799 1.803 -20.192 1.00 97.56 489 ALA A C 1
ATOM 3693 O O . ALA A 1 489 ? -2.763 1.922 -19.439 1.00 97.56 489 ALA A O 1
ATOM 3694 N N . ASN A 1 490 ? -1.496 0.631 -20.757 1.00 95.69 490 ASN A N 1
ATOM 3695 C CA . ASN A 1 490 ? -2.156 -0.629 -20.411 1.00 95.69 490 ASN A CA 1
ATOM 3696 C C . ASN A 1 490 ? -1.757 -1.040 -18.988 1.00 95.69 490 ASN A C 1
ATOM 3698 O O . ASN A 1 490 ? -2.627 -1.192 -18.139 1.00 95.69 490 ASN A O 1
ATOM 3702 N N . LEU A 1 491 ? -0.455 -1.114 -18.697 1.00 94.69 491 LEU A N 1
ATOM 3703 C CA . LEU A 1 491 ? 0.056 -1.500 -17.381 1.00 94.69 491 LEU A CA 1
ATOM 3704 C C . LEU A 1 491 ? -0.421 -0.540 -16.274 1.00 94.69 491 LEU A C 1
ATOM 3706 O O . LEU A 1 491 ? -0.796 -0.979 -15.191 1.00 94.69 491 LEU A O 1
ATOM 3710 N N . SER A 1 492 ? -0.513 0.761 -16.571 1.00 95.06 492 SER A N 1
ATOM 3711 C CA . SER A 1 492 ? -1.056 1.785 -15.660 1.00 95.06 492 SER A CA 1
ATOM 3712 C C . SER A 1 492 ? -2.552 1.617 -15.329 1.00 95.06 492 SER A C 1
ATOM 3714 O O . SER A 1 492 ? -3.018 2.174 -14.335 1.00 95.06 492 SER A O 1
ATOM 3716 N N . ARG A 1 493 ? -3.340 0.875 -16.126 1.00 91.31 493 ARG A N 1
ATOM 3717 C CA . ARG A 1 493 ? -4.770 0.632 -15.831 1.00 91.31 493 ARG A CA 1
ATOM 3718 C C . ARG A 1 493 ? -4.989 -0.401 -14.734 1.00 91.31 493 ARG A C 1
ATOM 3720 O O . ARG A 1 493 ? -6.015 -0.309 -14.062 1.00 91.31 493 ARG A O 1
ATOM 3727 N N . GLU A 1 494 ? -4.035 -1.295 -14.506 1.00 86.81 494 GLU A N 1
ATOM 3728 C CA . GLU A 1 494 ? -4.141 -2.371 -13.512 1.00 86.81 494 GLU A CA 1
ATOM 3729 C C . GLU A 1 494 ? -3.979 -1.859 -12.067 1.00 86.81 494 GLU A C 1
ATOM 3731 O O . GLU A 1 494 ? -4.528 -2.432 -11.129 1.00 86.81 494 GLU A O 1
ATOM 3736 N N . PHE A 1 495 ? -3.280 -0.735 -11.874 1.00 84.56 495 PHE A N 1
ATOM 3737 C CA . PHE A 1 495 ? -3.040 -0.129 -10.559 1.00 84.56 495 PHE A CA 1
ATOM 3738 C C . PHE A 1 495 ? -4.170 0.816 -10.121 1.00 84.56 495 PHE A C 1
ATOM 3740 O O . PHE A 1 495 ? -4.835 1.450 -10.940 1.00 84.56 495 PHE A O 1
ATOM 3747 N N . GLU A 1 496 ? -4.383 0.970 -8.817 1.00 80.12 496 GLU A N 1
ATOM 3748 C CA . GLU A 1 496 ? -5.302 1.957 -8.239 1.00 80.12 496 GLU A CA 1
ATOM 3749 C C . GLU A 1 496 ? -4.545 3.270 -8.011 1.00 80.12 496 GLU A C 1
ATOM 3751 O O . GLU A 1 496 ? -3.708 3.358 -7.114 1.00 80.12 496 GLU A O 1
ATOM 3756 N N . ILE A 1 497 ? -4.798 4.270 -8.862 1.00 81.81 497 ILE A N 1
ATOM 3757 C CA . ILE A 1 497 ? -4.017 5.514 -8.901 1.00 81.81 497 ILE A CA 1
ATOM 3758 C C . ILE A 1 497 ? -4.666 6.595 -8.033 1.00 81.81 497 ILE A C 1
ATOM 3760 O O . ILE A 1 497 ? -5.797 6.996 -8.320 1.00 81.81 497 ILE A O 1
ATOM 3764 N N . SER A 1 498 ? -3.941 7.077 -7.018 1.00 76.69 498 SER A N 1
ATOM 3765 C CA . SER A 1 498 ? -4.291 8.266 -6.224 1.00 76.69 498 SER A CA 1
ATOM 3766 C C . SER A 1 498 ? -3.078 8.821 -5.461 1.00 76.69 498 SER A C 1
ATOM 3768 O O . SER A 1 498 ? -2.067 8.134 -5.306 1.00 76.69 498 SER A O 1
ATOM 3770 N N . ASP A 1 499 ? -3.185 10.033 -4.904 1.00 70.62 499 ASP A N 1
ATOM 3771 C CA . ASP A 1 499 ? -2.152 10.620 -4.032 1.00 70.62 499 ASP A CA 1
ATOM 3772 C C . ASP A 1 499 ? -1.800 9.758 -2.807 1.00 70.62 499 ASP A C 1
ATOM 3774 O O . ASP A 1 499 ? -0.677 9.837 -2.286 1.00 70.62 499 ASP A O 1
ATOM 3778 N N . THR A 1 500 ? -2.749 8.954 -2.320 1.00 66.31 500 THR A N 1
ATOM 3779 C CA . THR A 1 500 ? -2.569 8.034 -1.187 1.00 66.31 500 THR A CA 1
ATOM 3780 C C . THR A 1 500 ? -2.248 6.606 -1.614 1.00 66.31 500 THR A C 1
ATOM 3782 O O . THR A 1 500 ? -1.635 5.881 -0.828 1.00 66.31 500 THR A O 1
ATOM 3785 N N . ASP A 1 501 ? -2.595 6.222 -2.842 1.00 73.75 501 ASP A N 1
ATOM 3786 C CA . ASP A 1 501 ? -2.503 4.861 -3.383 1.00 73.75 501 ASP A CA 1
ATOM 3787 C C . ASP A 1 501 ? -1.308 4.741 -4.344 1.00 73.75 501 ASP A C 1
ATOM 3789 O O . ASP A 1 501 ? -0.214 5.200 -3.998 1.00 73.75 501 ASP A O 1
ATOM 3793 N N . THR A 1 502 ? -1.431 4.082 -5.497 1.00 85.81 502 THR A N 1
ATOM 3794 C CA . THR A 1 502 ? -0.308 4.004 -6.438 1.00 85.81 502 THR A CA 1
ATOM 3795 C C . THR A 1 502 ? -0.108 5.347 -7.137 1.00 85.81 502 THR A C 1
ATOM 3797 O O . THR A 1 502 ? -1.060 5.945 -7.631 1.00 85.81 502 THR A O 1
ATOM 3800 N N . ARG A 1 503 ? 1.138 5.818 -7.222 1.00 93.12 503 ARG A N 1
ATOM 3801 C CA . ARG A 1 503 ? 1.494 7.028 -7.981 1.00 93.12 503 ARG A CA 1
ATOM 3802 C C . ARG A 1 503 ? 2.356 6.650 -9.170 1.00 93.12 503 ARG A C 1
ATOM 3804 O O . ARG A 1 503 ? 3.189 5.754 -9.062 1.00 93.12 503 ARG A O 1
ATOM 3811 N N . ILE A 1 504 ? 2.163 7.329 -10.295 1.00 97.19 504 ILE A N 1
ATOM 3812 C CA . ILE A 1 504 ? 2.875 7.042 -11.543 1.00 97.19 504 ILE A CA 1
ATOM 3813 C C . ILE A 1 504 ? 3.607 8.298 -12.004 1.00 97.19 504 ILE A C 1
ATOM 3815 O O . ILE A 1 504 ? 3.066 9.396 -11.927 1.00 97.19 504 ILE A O 1
ATOM 3819 N N . GLY A 1 505 ? 4.839 8.120 -12.468 1.00 98.06 505 GLY A N 1
ATOM 3820 C CA . GLY A 1 505 ? 5.628 9.147 -13.139 1.00 98.06 505 GLY A CA 1
ATOM 3821 C C . GLY A 1 505 ? 6.323 8.547 -14.354 1.00 98.06 505 GLY A C 1
ATOM 3822 O O . GLY A 1 505 ? 6.520 7.330 -14.419 1.00 98.06 505 GLY A O 1
ATOM 3823 N N . ALA A 1 506 ? 6.692 9.382 -15.317 1.00 98.44 506 ALA A N 1
ATOM 3824 C CA . ALA A 1 506 ? 7.365 8.938 -16.531 1.00 98.44 506 ALA A CA 1
ATOM 3825 C C . ALA A 1 506 ? 8.521 9.868 -16.894 1.00 98.44 506 ALA A C 1
ATOM 3827 O O . ALA A 1 506 ? 8.438 11.088 -16.744 1.00 98.44 506 ALA A O 1
ATOM 3828 N N . MET A 1 507 ? 9.588 9.277 -17.416 1.00 98.00 507 MET A N 1
ATOM 3829 C CA . MET A 1 507 ? 10.687 9.976 -18.067 1.00 98.00 507 MET A CA 1
ATOM 3830 C C . MET A 1 507 ? 11.028 9.291 -19.388 1.00 98.00 507 MET A C 1
ATOM 3832 O O . MET A 1 507 ? 10.857 8.079 -19.531 1.00 98.00 507 MET A O 1
ATOM 3836 N N . GLN A 1 508 ? 11.542 10.072 -20.330 1.00 97.81 508 GLN A N 1
ATOM 3837 C CA . GLN A 1 508 ? 12.062 9.590 -21.602 1.00 97.81 508 GLN A CA 1
ATOM 3838 C C . GLN A 1 508 ? 13.575 9.804 -21.642 1.00 97.81 508 GLN A C 1
ATOM 3840 O O . GLN A 1 508 ? 14.083 10.792 -21.099 1.00 97.81 508 GLN A O 1
ATOM 3845 N N . TYR A 1 509 ? 14.296 8.891 -22.284 1.00 97.81 509 TYR A N 1
ATOM 3846 C CA . TYR A 1 509 ? 15.727 9.038 -22.516 1.00 97.81 509 TYR A CA 1
ATOM 3847 C C . TYR A 1 509 ? 16.101 8.768 -23.969 1.00 97.81 509 TYR A C 1
ATOM 3849 O O . TYR A 1 509 ? 15.448 7.992 -24.664 1.00 97.81 509 TYR A O 1
ATOM 3857 N N . THR A 1 510 ? 17.163 9.434 -24.404 1.00 96.25 510 THR A N 1
ATOM 3858 C CA . THR A 1 510 ? 17.900 9.139 -25.628 1.00 96.25 510 THR A CA 1
ATOM 3859 C C . THR A 1 510 ? 19.401 9.172 -25.297 1.00 96.25 510 THR A C 1
ATOM 3861 O O . THR A 1 510 ? 19.835 8.459 -24.390 1.00 96.25 510 THR A O 1
ATOM 3864 N N . TYR A 1 511 ? 20.191 10.046 -25.933 1.00 92.56 511 TYR A N 1
ATOM 3865 C CA . TYR A 1 511 ? 21.477 10.490 -25.383 1.00 92.56 511 TYR A CA 1
ATOM 3866 C C . TYR A 1 511 ? 21.280 11.330 -24.109 1.00 92.56 511 TYR A C 1
ATOM 3868 O O . TYR A 1 511 ? 22.052 11.211 -23.157 1.00 92.56 511 TYR A O 1
ATOM 3876 N N . GLU A 1 512 ? 20.228 12.154 -24.094 1.00 94.38 512 GLU A N 1
ATOM 3877 C CA . GLU A 1 512 ? 19.826 13.029 -22.988 1.00 94.38 512 GLU A CA 1
ATOM 3878 C C . GLU A 1 512 ? 18.622 12.440 -22.232 1.00 94.38 512 GLU A C 1
ATOM 3880 O O . GLU A 1 512 ? 17.987 11.488 -22.685 1.00 94.38 512 GLU A O 1
ATOM 3885 N N . GLN A 1 513 ? 18.297 12.976 -21.054 1.00 97.25 513 GLN A N 1
ATOM 3886 C CA . GLN A 1 513 ? 17.232 12.461 -20.187 1.00 97.25 513 GLN A CA 1
ATOM 3887 C C . GLN A 1 513 ? 16.264 13.587 -19.819 1.00 97.25 513 GLN A C 1
ATOM 3889 O O . GLN A 1 513 ? 16.693 14.661 -19.392 1.00 97.25 513 GLN A O 1
ATOM 3894 N N . ARG A 1 514 ? 14.954 13.340 -19.941 1.00 96.25 514 ARG A N 1
ATOM 3895 C CA . ARG A 1 514 ? 13.915 14.313 -19.578 1.00 96.25 514 ARG A CA 1
ATOM 3896 C C . ARG A 1 514 ? 12.779 13.672 -18.785 1.00 96.25 514 ARG A C 1
ATOM 3898 O O . ARG A 1 514 ? 12.266 12.615 -19.151 1.00 96.25 514 ARG A O 1
ATOM 3905 N N . LEU A 1 515 ? 12.364 14.326 -17.705 1.00 97.56 515 LEU A N 1
ATOM 3906 C CA . LEU A 1 515 ? 11.130 13.996 -16.996 1.00 97.56 515 LEU A CA 1
ATOM 3907 C C . LEU A 1 515 ? 9.931 14.430 -17.856 1.00 97.56 515 LEU A C 1
ATOM 3909 O O . LEU A 1 515 ? 9.869 15.585 -18.266 1.00 97.56 515 LEU A O 1
ATOM 3913 N N . GLU A 1 516 ? 8.993 13.520 -18.124 1.00 97.81 516 GLU A N 1
ATOM 3914 C CA . GLU A 1 516 ? 7.725 13.844 -18.796 1.00 97.81 516 GLU A CA 1
ATOM 3915 C C . GLU A 1 516 ? 6.688 14.319 -17.772 1.00 97.81 516 GLU A C 1
ATOM 3917 O O . GLU A 1 516 ? 5.987 15.291 -18.027 1.00 97.81 516 GLU A O 1
ATOM 3922 N N . PHE A 1 517 ? 6.600 13.631 -16.622 1.00 97.94 517 PHE A N 1
ATOM 3923 C CA . PHE A 1 517 ? 5.803 14.049 -15.464 1.00 97.94 517 PHE A CA 1
ATOM 3924 C C . PHE A 1 517 ? 6.211 13.334 -14.165 1.00 97.94 517 PHE A C 1
ATOM 3926 O O . PHE A 1 517 ? 6.682 12.191 -14.175 1.00 97.94 517 PHE A O 1
ATOM 3933 N N . GLY A 1 518 ? 6.019 14.008 -13.027 1.00 96.88 518 GLY A N 1
ATOM 3934 C CA . GLY A 1 518 ? 6.385 13.507 -11.693 1.00 96.88 518 GLY A CA 1
ATOM 3935 C C . GLY A 1 518 ? 5.288 12.714 -10.963 1.00 96.88 518 GLY A C 1
ATOM 3936 O O . GLY A 1 518 ? 4.108 12.809 -11.288 1.00 96.88 518 GLY A O 1
ATOM 3937 N N . PHE A 1 519 ? 5.667 12.003 -9.887 1.00 95.56 519 PHE A N 1
ATOM 3938 C CA . PHE A 1 519 ? 4.738 11.333 -8.945 1.00 95.56 519 PHE A CA 1
ATOM 3939 C C . PHE A 1 519 ? 3.795 12.286 -8.180 1.00 95.56 519 PHE A C 1
ATOM 3941 O O . PHE A 1 519 ? 3.036 11.854 -7.309 1.00 95.56 519 PHE A O 1
ATOM 3948 N N . ASP A 1 520 ? 3.946 13.585 -8.394 1.00 90.75 520 ASP A N 1
ATOM 3949 C CA . ASP A 1 520 ? 3.275 14.690 -7.721 1.00 90.75 520 ASP A CA 1
ATOM 3950 C C . ASP A 1 520 ? 2.478 15.583 -8.693 1.00 90.75 520 ASP A C 1
ATOM 3952 O O . ASP A 1 520 ? 1.952 16.608 -8.276 1.00 90.75 520 ASP A O 1
ATOM 3956 N N . GLU A 1 521 ? 2.371 15.196 -9.972 1.00 93.06 521 GLU A N 1
ATOM 3957 C CA . GLU A 1 521 ? 1.723 15.996 -11.025 1.00 93.06 521 GLU A CA 1
ATOM 3958 C C . GLU A 1 521 ? 0.290 15.545 -11.361 1.00 93.06 521 GLU A C 1
ATOM 3960 O O . GLU A 1 521 ? -0.583 16.383 -11.581 1.00 93.06 521 GLU A O 1
ATOM 3965 N N . TYR A 1 522 ? 0.020 14.233 -11.366 1.00 93.25 522 TYR A N 1
ATOM 3966 C CA . TYR A 1 522 ? -1.296 13.673 -11.701 1.00 93.25 522 TYR A CA 1
ATOM 3967 C C . TYR A 1 522 ? -1.770 12.672 -10.646 1.00 93.25 522 TYR A C 1
ATOM 3969 O O . TYR A 1 522 ? -1.164 11.618 -10.451 1.00 93.25 522 TYR A O 1
ATOM 3977 N N . SER A 1 523 ? -2.901 12.977 -10.007 1.00 83.19 523 SER A N 1
ATOM 3978 C CA . SER A 1 523 ? -3.478 12.181 -8.918 1.00 83.19 523 SER A CA 1
ATOM 3979 C C . SER A 1 523 ? -4.677 11.317 -9.321 1.00 83.19 523 SER A C 1
ATOM 3981 O O . SER A 1 523 ? -5.247 10.637 -8.469 1.00 83.19 523 SER A O 1
ATOM 3983 N N . THR A 1 524 ? -5.067 11.286 -10.602 1.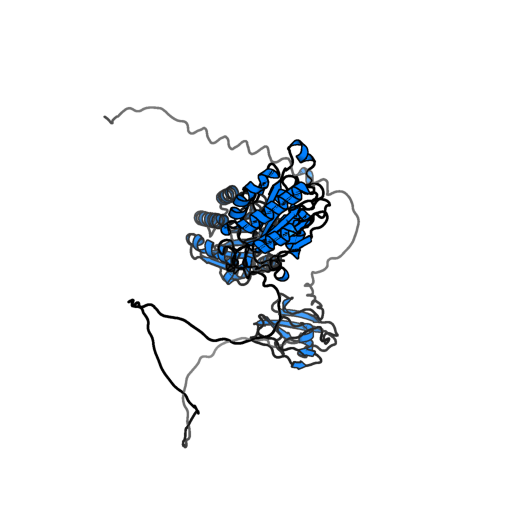00 83.06 524 THR A N 1
ATOM 3984 C CA . THR A 1 524 ? -6.162 10.429 -11.094 1.00 83.06 524 THR A CA 1
ATOM 3985 C C . THR A 1 524 ? -5.708 9.488 -12.209 1.00 83.06 524 THR A C 1
ATOM 3987 O O . THR A 1 524 ? -4.839 9.814 -13.023 1.00 83.06 524 THR A O 1
ATOM 3990 N N . LYS A 1 525 ? -6.350 8.314 -12.297 1.00 86.25 525 LYS A N 1
ATOM 3991 C CA . LYS A 1 525 ? -6.113 7.343 -13.379 1.00 86.25 525 LYS A CA 1
ATOM 3992 C C . LYS A 1 525 ? -6.385 7.940 -14.765 1.00 86.25 525 LYS A C 1
ATOM 3994 O O . LYS A 1 525 ? -5.637 7.660 -15.696 1.00 86.25 525 LYS A O 1
ATOM 3999 N N . SER A 1 526 ? -7.419 8.768 -14.913 1.00 91.88 526 SER A N 1
ATOM 4000 C CA . SER A 1 526 ? -7.728 9.460 -16.171 1.00 91.88 526 SER A CA 1
ATOM 4001 C C . SER A 1 526 ? -6.607 10.403 -16.601 1.00 91.88 526 SER A C 1
ATOM 4003 O O . SER A 1 526 ? -6.211 10.381 -17.767 1.00 91.88 526 SER A O 1
ATOM 4005 N N . ASP A 1 527 ? -6.061 11.189 -15.674 1.00 93.25 527 ASP A N 1
ATOM 4006 C CA . ASP A 1 527 ? -5.093 12.232 -16.016 1.00 93.25 527 ASP A CA 1
ATOM 4007 C C . ASP A 1 527 ? -3.718 11.646 -16.324 1.00 93.25 527 ASP A C 1
ATOM 4009 O O . ASP A 1 527 ? -3.128 12.017 -17.337 1.00 93.25 527 ASP A O 1
ATOM 4013 N N . VAL A 1 528 ? -3.275 10.636 -15.562 1.00 97.00 528 VAL A N 1
ATOM 4014 C CA . VAL A 1 528 ? -2.073 9.841 -15.877 1.00 97.00 528 VAL A CA 1
ATOM 4015 C C . VAL A 1 528 ? -2.183 9.204 -17.268 1.00 97.00 528 VAL A C 1
ATOM 4017 O O . VAL A 1 528 ? -1.281 9.348 -18.092 1.00 97.00 528 VAL A O 1
ATOM 4020 N N . LEU A 1 529 ? -3.305 8.546 -17.586 1.00 97.50 529 LEU A N 1
ATOM 4021 C CA . LEU A 1 529 ? -3.504 7.912 -18.898 1.00 97.50 529 LEU A CA 1
ATOM 4022 C C . LEU A 1 529 ? -3.585 8.920 -20.051 1.00 97.50 529 LEU A C 1
ATOM 4024 O O . LEU A 1 529 ? -3.271 8.571 -21.189 1.00 97.50 529 LEU A O 1
ATOM 4028 N N . ASN A 1 530 ? -3.995 10.158 -19.779 1.00 97.31 530 ASN A N 1
ATOM 4029 C CA . ASN A 1 530 ? -3.985 11.237 -20.759 1.00 97.31 530 ASN A CA 1
ATOM 4030 C C . ASN A 1 530 ? -2.600 11.894 -20.881 1.00 97.31 530 ASN A C 1
ATOM 4032 O O . ASN A 1 530 ? -2.218 12.257 -21.990 1.00 97.31 530 ASN A O 1
ATOM 4036 N N . ALA A 1 531 ? -1.821 11.984 -19.799 1.00 97.88 531 ALA A N 1
ATOM 4037 C CA . ALA A 1 531 ? -0.433 12.440 -19.818 1.00 97.88 531 ALA A CA 1
ATOM 4038 C C . ALA A 1 531 ? 0.460 11.491 -20.631 1.00 97.88 531 ALA A C 1
ATOM 4040 O O . ALA A 1 531 ? 1.119 11.940 -21.565 1.00 97.88 531 ALA A O 1
ATOM 4041 N N . ILE A 1 532 ? 0.379 10.176 -20.383 1.00 98.12 532 ILE A N 1
ATOM 4042 C CA . ILE A 1 532 ? 1.120 9.145 -21.136 1.00 98.12 532 ILE A CA 1
ATOM 4043 C C . ILE A 1 532 ? 0.872 9.270 -22.651 1.00 98.12 532 ILE A C 1
ATOM 4045 O O . ILE A 1 532 ? 1.809 9.214 -23.438 1.00 98.12 532 ILE A O 1
ATOM 4049 N N . LYS A 1 533 ? -0.373 9.511 -23.087 1.00 96.06 533 LYS A N 1
ATOM 4050 C CA . LYS A 1 533 ? -0.701 9.702 -24.517 1.00 96.06 533 LYS A CA 1
ATOM 4051 C C . LYS A 1 533 ? -0.085 10.969 -25.130 1.00 96.06 533 LYS A C 1
ATOM 4053 O O . LYS A 1 533 ? 0.164 10.990 -26.338 1.00 96.06 533 LYS A O 1
ATOM 4058 N N . ARG A 1 534 ? 0.123 12.024 -24.332 1.00 96.12 534 ARG A N 1
ATOM 4059 C CA . ARG A 1 534 ? 0.695 13.307 -24.782 1.00 96.12 534 ARG A CA 1
ATOM 4060 C C . ARG A 1 534 ? 2.215 13.272 -24.942 1.00 96.12 534 ARG A C 1
ATOM 4062 O O . ARG A 1 534 ? 2.730 14.129 -25.652 1.00 96.12 534 ARG A O 1
ATOM 4069 N N . VAL A 1 535 ? 2.908 12.301 -24.340 1.00 97.00 535 VAL A N 1
ATOM 4070 C CA . VAL A 1 535 ? 4.366 12.135 -24.467 1.00 97.00 535 VAL A CA 1
ATOM 4071 C C . VAL A 1 535 ? 4.770 12.104 -25.946 1.00 97.00 535 VAL A C 1
ATOM 4073 O O . VAL A 1 535 ? 4.262 11.304 -26.738 1.00 97.00 535 VAL A O 1
ATOM 4076 N N . GLY A 1 536 ? 5.665 13.016 -26.327 1.00 95.44 536 GLY A N 1
ATOM 4077 C CA . GLY A 1 536 ? 6.173 13.148 -27.691 1.00 95.44 536 GLY A CA 1
ATOM 4078 C C . GLY A 1 536 ? 7.457 12.349 -27.894 1.00 95.44 536 GLY A C 1
ATOM 4079 O O . GLY A 1 536 ? 8.373 12.459 -27.081 1.00 95.44 536 GLY A O 1
ATOM 4080 N N . TYR A 1 537 ? 7.536 11.587 -28.983 1.00 96.81 537 TYR A N 1
ATOM 4081 C CA . TYR A 1 537 ? 8.758 10.906 -29.424 1.00 96.81 537 TYR A CA 1
ATOM 4082 C C . TYR A 1 537 ? 9.911 11.906 -29.641 1.00 96.81 537 TYR A C 1
ATOM 4084 O O . TYR A 1 537 ? 9.668 13.008 -30.139 1.00 96.81 537 TYR A O 1
ATOM 4092 N N . TRP A 1 538 ? 11.140 11.540 -29.258 1.00 88.69 538 TRP A N 1
ATOM 4093 C CA . TRP A 1 538 ? 12.297 12.449 -29.259 1.00 88.69 538 TRP A CA 1
ATOM 4094 C C . TRP A 1 538 ? 13.347 12.135 -30.341 1.00 88.69 538 TRP A C 1
ATOM 4096 O O . TRP A 1 538 ? 13.809 13.064 -31.003 1.00 88.69 538 TRP A O 1
ATOM 4106 N N . SER A 1 539 ? 13.663 10.855 -30.581 1.00 90.44 539 SER A N 1
ATOM 4107 C CA . SER A 1 539 ? 14.792 10.375 -31.401 1.00 90.44 539 SER A CA 1
ATOM 4108 C C . SER A 1 539 ? 16.179 10.692 -30.809 1.00 90.44 539 SER A C 1
ATOM 4110 O O . SER A 1 539 ? 16.408 11.730 -30.193 1.00 90.44 539 SER A O 1
ATOM 4112 N N . GLY A 1 540 ? 17.141 9.789 -31.014 1.00 93.25 540 GLY A N 1
ATOM 4113 C CA . GLY A 1 540 ? 18.527 9.913 -30.542 1.00 93.25 540 GLY A CA 1
ATOM 4114 C C . GLY A 1 540 ? 19.211 8.548 -30.419 1.00 93.25 540 GLY A C 1
ATOM 4115 O O . GLY A 1 540 ? 18.802 7.604 -31.090 1.00 93.25 540 GLY A O 1
ATOM 4116 N N . GLY A 1 541 ? 20.252 8.439 -29.593 1.00 92.31 541 GLY A N 1
ATOM 4117 C CA . GLY A 1 541 ? 20.818 7.150 -29.169 1.00 92.31 541 GLY A CA 1
ATOM 4118 C C . GLY A 1 541 ? 20.194 6.643 -27.867 1.00 92.31 541 GLY A C 1
ATOM 4119 O O . GLY A 1 541 ? 19.175 7.174 -27.442 1.00 92.31 541 GLY A O 1
ATOM 4120 N N . THR A 1 542 ? 20.830 5.662 -27.225 1.00 92.94 542 THR A N 1
ATOM 4121 C CA . THR A 1 542 ? 20.292 4.926 -26.065 1.00 92.94 542 THR A CA 1
ATOM 4122 C C . THR A 1 542 ? 21.295 4.941 -24.896 1.00 92.94 542 THR A C 1
ATOM 4124 O O . THR A 1 542 ? 22.158 4.070 -24.790 1.00 92.94 542 THR A O 1
ATOM 4127 N N . SER A 1 543 ? 21.221 5.952 -24.022 1.00 96.94 543 SER A N 1
ATOM 4128 C CA . SER A 1 543 ? 22.068 6.100 -22.818 1.00 96.94 543 SER A CA 1
ATOM 4129 C C . SER A 1 543 ? 21.325 5.641 -21.555 1.00 96.94 543 SER A C 1
ATOM 4131 O O . SER A 1 543 ? 20.832 6.443 -20.754 1.00 96.94 543 SER A O 1
ATOM 4133 N N . THR A 1 544 ? 21.192 4.326 -21.399 1.00 97.50 544 THR A N 1
ATOM 4134 C CA . THR A 1 544 ? 20.380 3.677 -20.356 1.00 97.50 544 THR A CA 1
ATOM 4135 C C . THR A 1 544 ? 20.979 3.826 -18.953 1.00 97.50 544 THR A C 1
ATOM 4137 O O . THR A 1 544 ? 20.240 3.934 -17.974 1.00 97.50 544 THR A O 1
ATOM 4140 N N . GLY A 1 545 ? 22.307 3.879 -18.816 1.00 97.44 545 GLY A N 1
ATOM 4141 C CA . GLY A 1 545 ? 22.976 4.068 -17.525 1.00 97.44 545 GLY A CA 1
ATOM 4142 C C . GLY A 1 545 ? 22.713 5.460 -16.943 1.00 97.44 545 GLY A C 1
ATOM 4143 O O . GLY A 1 545 ? 22.328 5.605 -15.777 1.00 97.44 545 GLY A O 1
ATOM 4144 N N . ALA A 1 546 ? 22.828 6.487 -17.783 1.00 98.00 546 ALA A N 1
ATOM 4145 C CA . ALA A 1 546 ? 22.430 7.855 -17.482 1.00 98.00 546 ALA A CA 1
ATOM 4146 C C . ALA A 1 546 ? 20.923 7.958 -17.183 1.00 98.00 546 ALA A C 1
ATOM 4148 O O . ALA A 1 546 ? 20.541 8.622 -16.218 1.00 98.00 546 ALA A O 1
ATOM 4149 N N . ALA A 1 547 ? 20.071 7.245 -17.932 1.00 98.12 547 ALA A N 1
ATOM 4150 C CA . ALA A 1 547 ? 18.630 7.184 -17.680 1.00 98.12 547 ALA A CA 1
ATOM 4151 C C . ALA A 1 547 ? 18.290 6.638 -16.283 1.00 98.12 547 ALA A C 1
ATOM 4153 O O . ALA A 1 547 ? 17.494 7.246 -15.566 1.00 98.12 547 ALA A O 1
ATOM 4154 N N . ILE A 1 548 ? 18.941 5.550 -15.855 1.00 98.50 548 ILE A N 1
ATOM 4155 C CA . ILE A 1 548 ? 18.778 4.991 -14.504 1.00 98.50 548 ILE A CA 1
ATOM 4156 C C . ILE A 1 548 ? 19.209 6.009 -13.437 1.00 98.50 548 ILE A C 1
ATOM 4158 O O . ILE A 1 548 ? 18.468 6.248 -12.484 1.00 98.50 548 ILE A O 1
ATOM 4162 N N . ASN A 1 549 ? 20.366 6.661 -13.591 1.00 98.00 549 ASN A N 1
ATOM 4163 C CA . ASN A 1 549 ? 20.811 7.681 -12.633 1.00 98.00 549 ASN A CA 1
ATOM 4164 C C . ASN A 1 549 ? 19.831 8.866 -12.548 1.00 98.00 549 ASN A C 1
ATOM 4166 O O . ASN A 1 549 ? 19.440 9.259 -11.447 1.00 98.00 549 ASN A O 1
ATOM 4170 N N . TYR A 1 550 ? 19.366 9.382 -13.689 1.00 98.31 550 TYR A N 1
ATOM 4171 C CA . TYR A 1 550 ? 18.383 10.466 -13.747 1.00 98.31 550 TYR A CA 1
ATOM 4172 C C . TYR A 1 550 ? 17.053 10.067 -13.085 1.00 98.31 550 TYR A C 1
ATOM 4174 O O . TYR A 1 550 ? 16.506 10.838 -12.291 1.00 98.31 550 TYR A O 1
ATOM 4182 N N . ALA A 1 551 ? 16.569 8.839 -13.311 1.00 98.38 551 ALA A N 1
ATOM 4183 C CA . ALA A 1 551 ? 15.386 8.303 -12.637 1.00 98.38 551 ALA A CA 1
ATOM 4184 C C . ALA A 1 551 ? 15.549 8.311 -11.107 1.00 98.38 551 ALA A C 1
ATOM 4186 O O . ALA A 1 551 ? 14.635 8.703 -10.376 1.00 98.38 551 ALA A O 1
ATOM 4187 N N . LEU A 1 552 ? 16.724 7.923 -10.602 1.00 97.75 552 LEU A N 1
ATOM 4188 C CA . LEU A 1 552 ? 17.013 7.894 -9.166 1.00 97.75 552 LEU A CA 1
ATOM 4189 C C . LEU A 1 552 ? 17.098 9.285 -8.524 1.00 97.75 552 LEU A C 1
ATOM 4191 O O . LEU A 1 552 ? 16.852 9.403 -7.322 1.00 97.75 552 LEU A O 1
ATOM 4195 N N . GLU A 1 553 ? 17.458 10.318 -9.286 1.00 96.19 553 GLU A N 1
ATOM 4196 C CA . GLU A 1 553 ? 17.667 11.676 -8.769 1.00 96.19 553 GLU A CA 1
ATOM 4197 C C . GLU A 1 553 ? 16.478 12.616 -8.965 1.00 96.19 553 GLU A C 1
ATOM 4199 O O . GLU A 1 553 ? 16.196 13.409 -8.067 1.00 96.19 553 GLU A O 1
ATOM 4204 N N . GLN A 1 554 ? 15.763 12.518 -10.087 1.00 96.25 554 GLN A N 1
ATOM 4205 C CA . GLN A 1 554 ? 14.648 13.415 -10.412 1.00 96.25 554 GLN A CA 1
ATOM 4206 C C . GLN A 1 554 ? 13.284 12.811 -10.053 1.00 96.25 554 GLN A C 1
ATOM 4208 O O . GLN A 1 554 ? 12.394 13.529 -9.596 1.00 96.25 554 GLN A O 1
ATOM 4213 N N . LEU A 1 555 ? 13.126 11.489 -10.199 1.00 95.75 555 LEU A N 1
ATOM 4214 C CA . LEU A 1 555 ? 11.848 10.800 -10.000 1.00 95.75 555 LEU A CA 1
ATOM 4215 C C . LEU A 1 555 ? 11.780 10.086 -8.637 1.00 95.75 555 LEU A C 1
ATOM 4217 O O . LEU A 1 555 ? 11.030 10.502 -7.752 1.00 95.75 555 LEU A O 1
ATOM 4221 N N . PHE A 1 556 ? 12.616 9.071 -8.389 1.00 96.44 556 PHE A N 1
ATOM 4222 C CA . PHE A 1 556 ? 12.580 8.289 -7.138 1.00 96.44 556 PHE A CA 1
ATOM 4223 C C . PHE A 1 556 ? 13.051 9.046 -5.887 1.00 96.44 556 PHE A C 1
ATOM 4225 O O . PHE A 1 556 ? 12.774 8.605 -4.769 1.00 96.44 556 PHE A O 1
ATOM 4232 N N . LYS A 1 557 ? 13.672 10.221 -6.047 1.00 93.25 557 LYS A N 1
ATOM 4233 C CA . LYS A 1 557 ? 13.942 11.170 -4.955 1.00 93.25 557 LYS A CA 1
ATOM 4234 C C . LYS A 1 557 ? 12.659 11.794 -4.378 1.00 93.25 557 LYS A C 1
ATOM 4236 O O . LYS A 1 557 ? 12.636 12.107 -3.193 1.00 93.25 557 LYS A O 1
ATOM 4241 N N . LYS A 1 558 ? 11.583 11.910 -5.174 1.00 91.12 558 LYS A N 1
ATOM 4242 C CA . LYS A 1 558 ? 10.236 12.351 -4.744 1.00 91.12 558 LYS A CA 1
ATOM 4243 C C . LYS A 1 558 ? 9.333 11.202 -4.249 1.00 91.12 558 LYS A C 1
ATOM 4245 O O . LYS A 1 558 ? 8.125 11.381 -4.047 1.00 91.12 558 LYS A O 1
ATOM 4250 N N . SER A 1 559 ? 9.873 9.991 -4.104 1.00 91.19 559 SER A N 1
ATOM 4251 C CA . SER A 1 559 ? 9.098 8.843 -3.626 1.00 91.19 559 SER A CA 1
ATOM 4252 C C . SER A 1 559 ? 8.771 8.968 -2.131 1.00 91.19 559 SER A C 1
ATOM 4254 O O . SER A 1 559 ? 9.607 9.406 -1.339 1.00 91.19 559 SER A O 1
ATOM 4256 N N . LYS A 1 560 ? 7.550 8.589 -1.731 1.00 83.25 560 LYS A N 1
ATOM 4257 C CA . LYS A 1 560 ? 7.111 8.635 -0.324 1.00 83.25 560 LYS A CA 1
ATOM 4258 C C . LYS A 1 560 ? 7.753 7.463 0.445 1.00 83.25 560 LYS A C 1
ATOM 4260 O O . LYS A 1 560 ? 7.694 6.343 -0.058 1.00 83.25 560 LYS A O 1
ATOM 4265 N N . PRO A 1 561 ? 8.293 7.650 1.670 1.00 70.44 561 PRO A N 1
ATOM 4266 C CA . PRO A 1 561 ? 9.021 6.596 2.397 1.00 70.44 561 PRO A CA 1
ATOM 4267 C C . PRO A 1 561 ? 8.272 5.263 2.570 1.00 70.44 561 PRO A C 1
ATOM 4269 O O . PRO A 1 561 ? 8.899 4.210 2.608 1.00 70.44 561 PRO A O 1
ATOM 4272 N N . ASN A 1 562 ? 6.938 5.305 2.630 1.00 67.81 562 ASN A N 1
ATOM 4273 C CA . ASN A 1 562 ? 6.080 4.142 2.873 1.00 67.81 562 ASN A CA 1
ATOM 4274 C C . ASN A 1 562 ? 5.608 3.434 1.578 1.00 67.81 562 ASN A C 1
ATOM 4276 O O . ASN A 1 562 ? 4.799 2.502 1.645 1.00 67.81 562 ASN A O 1
ATOM 4280 N N . LYS A 1 563 ? 6.074 3.871 0.396 1.00 76.31 563 LYS A N 1
ATOM 4281 C CA . LYS A 1 563 ? 5.734 3.293 -0.917 1.00 76.31 563 LYS A CA 1
ATOM 4282 C C . LYS A 1 563 ? 6.863 2.406 -1.438 1.00 76.31 563 LYS A C 1
ATOM 4284 O O . LYS A 1 563 ? 8.040 2.722 -1.275 1.00 76.31 563 LYS A O 1
ATOM 4289 N N . ARG A 1 564 ? 6.511 1.302 -2.109 1.00 86.62 564 ARG A N 1
ATOM 4290 C CA . ARG A 1 564 ? 7.500 0.522 -2.871 1.00 86.62 564 ARG A CA 1
ATOM 4291 C C . ARG A 1 564 ? 7.895 1.283 -4.126 1.00 86.62 564 ARG A C 1
ATOM 4293 O O . ARG A 1 564 ? 7.021 1.758 -4.840 1.00 86.62 564 ARG A O 1
ATOM 4300 N N . LYS A 1 565 ? 9.191 1.365 -4.407 1.00 94.56 565 LYS A N 1
ATOM 4301 C CA . LYS A 1 565 ? 9.723 2.035 -5.596 1.00 94.56 565 LYS A CA 1
ATOM 4302 C C . LYS A 1 565 ? 9.876 1.006 -6.704 1.00 94.56 565 LYS A C 1
ATOM 4304 O O . LYS A 1 565 ? 10.736 0.135 -6.593 1.00 94.56 565 LYS A O 1
ATOM 4309 N N . LEU A 1 566 ? 9.039 1.095 -7.732 1.00 96.50 566 LEU A N 1
ATOM 4310 C CA . LEU A 1 566 ? 9.095 0.216 -8.899 1.00 96.50 566 LEU A CA 1
ATOM 4311 C C . LEU A 1 566 ? 9.572 1.034 -10.099 1.00 96.50 566 LEU A C 1
ATOM 4313 O O . LEU A 1 566 ? 8.892 1.968 -10.516 1.00 96.50 566 LEU A O 1
ATOM 4317 N N . MET A 1 567 ? 10.735 0.702 -10.646 1.00 98.38 567 MET A N 1
ATOM 4318 C CA . MET A 1 567 ? 11.232 1.253 -11.904 1.00 98.38 567 MET A CA 1
ATOM 4319 C C . MET A 1 567 ? 10.925 0.270 -13.024 1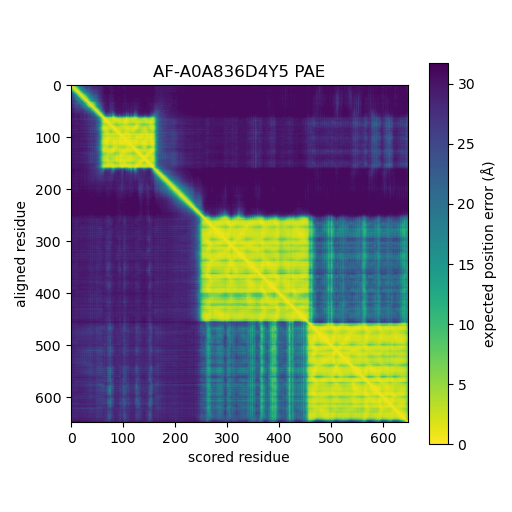.00 98.38 567 MET A C 1
ATOM 4321 O O . MET A 1 567 ? 11.288 -0.898 -12.925 1.00 98.38 567 MET A O 1
ATOM 4325 N N . ILE A 1 568 ? 10.249 0.736 -14.070 1.00 98.44 568 ILE A N 1
ATOM 4326 C CA . ILE A 1 568 ? 9.906 -0.073 -15.240 1.00 98.44 568 ILE A CA 1
ATOM 4327 C C . ILE A 1 568 ? 10.630 0.543 -16.430 1.00 98.44 568 ILE A C 1
ATOM 4329 O O . ILE A 1 568 ? 10.221 1.584 -16.945 1.00 98.44 568 ILE A O 1
ATOM 4333 N N . LEU A 1 569 ? 11.752 -0.072 -16.795 1.00 98.62 569 LEU A N 1
ATOM 4334 C CA . LEU A 1 569 ? 12.643 0.389 -17.850 1.00 98.62 569 LEU A CA 1
ATOM 4335 C C . LEU A 1 569 ? 12.331 -0.360 -19.143 1.00 98.62 569 LEU A C 1
ATOM 4337 O O . LEU A 1 569 ? 12.259 -1.588 -19.136 1.00 98.62 569 LEU A O 1
ATOM 4341 N N . ILE A 1 570 ? 12.144 0.379 -20.233 1.00 98.25 570 ILE A N 1
ATOM 4342 C CA . ILE A 1 570 ? 11.809 -0.157 -21.555 1.00 98.25 570 ILE A CA 1
ATOM 4343 C C . ILE A 1 570 ? 12.887 0.304 -22.536 1.00 98.25 570 ILE A C 1
ATOM 4345 O O . ILE A 1 570 ? 13.100 1.508 -22.641 1.00 98.25 570 ILE A O 1
ATOM 4349 N N . THR A 1 571 ? 13.534 -0.635 -23.233 1.00 97.06 571 THR A N 1
ATOM 4350 C CA . THR A 1 571 ? 14.614 -0.398 -24.216 1.00 97.06 571 THR A CA 1
ATOM 4351 C C . THR A 1 571 ? 14.426 -1.291 -25.443 1.00 97.06 571 THR A C 1
ATOM 4353 O O . THR A 1 571 ? 13.932 -2.413 -25.302 1.00 97.06 571 THR A O 1
ATOM 4356 N N . ASP A 1 572 ? 14.822 -0.834 -26.634 1.00 93.12 572 ASP A N 1
ATOM 4357 C CA . ASP A 1 572 ? 14.815 -1.666 -27.854 1.00 93.12 572 ASP A CA 1
ATOM 4358 C C . ASP A 1 572 ? 16.207 -2.064 -28.367 1.00 93.12 572 ASP A C 1
ATOM 4360 O O . ASP A 1 572 ? 16.329 -2.832 -29.322 1.00 93.12 572 ASP A O 1
ATOM 4364 N N . GLY A 1 573 ? 17.257 -1.571 -27.708 1.00 88.31 573 GLY A N 1
ATOM 4365 C CA . GLY A 1 573 ? 18.639 -1.748 -28.130 1.00 88.31 573 GLY A CA 1
ATOM 4366 C C . GLY A 1 573 ? 19.624 -1.886 -26.972 1.00 88.31 573 GLY A C 1
ATOM 4367 O O . GLY A 1 573 ? 19.252 -2.050 -25.805 1.00 88.31 573 GLY A O 1
ATOM 4368 N N . ARG A 1 574 ? 20.909 -1.849 -27.331 1.00 93.19 574 ARG A N 1
ATOM 4369 C CA . ARG A 1 574 ? 22.053 -1.938 -26.415 1.00 93.19 574 ARG A CA 1
ATOM 4370 C C . ARG A 1 574 ? 22.490 -0.544 -25.956 1.00 93.19 574 ARG A C 1
ATOM 4372 O O . ARG A 1 574 ? 22.467 0.390 -26.754 1.00 93.19 574 ARG A O 1
ATOM 4379 N N . SER A 1 575 ? 22.913 -0.403 -24.701 1.00 95.75 575 SER A N 1
ATOM 4380 C CA . SER A 1 575 ? 23.320 0.899 -24.163 1.00 95.75 575 SER A CA 1
ATOM 4381 C C . SER A 1 575 ? 24.669 1.384 -24.707 1.00 95.75 575 SER A C 1
ATOM 4383 O O . SER A 1 575 ? 25.594 0.596 -24.905 1.00 95.75 575 SER A O 1
ATOM 4385 N N . TYR A 1 576 ? 24.816 2.702 -24.877 1.00 94.62 576 TYR A N 1
ATOM 4386 C CA . TYR A 1 576 ? 26.107 3.342 -25.188 1.00 94.62 576 TYR A CA 1
ATOM 4387 C C . TYR A 1 576 ? 26.995 3.591 -23.949 1.00 94.62 576 TYR A C 1
ATOM 4389 O O . TYR A 1 576 ? 28.148 4.001 -24.090 1.00 94.62 576 TYR A O 1
ATOM 4397 N N . ASP A 1 577 ? 26.476 3.359 -22.741 1.00 96.25 577 ASP A N 1
ATOM 4398 C CA . ASP A 1 577 ? 27.110 3.638 -21.447 1.00 96.25 577 ASP A CA 1
ATOM 4399 C C . ASP A 1 577 ? 27.037 2.444 -20.466 1.00 96.25 577 ASP A C 1
ATOM 4401 O O . ASP A 1 577 ? 26.297 1.484 -20.680 1.00 96.25 577 ASP A O 1
ATOM 4405 N N . ASP A 1 578 ? 27.827 2.466 -19.379 1.00 94.12 578 ASP A N 1
ATOM 4406 C CA . ASP A 1 578 ? 27.809 1.371 -18.394 1.00 94.12 578 ASP A CA 1
ATOM 4407 C C . ASP A 1 578 ? 26.524 1.388 -17.554 1.00 94.12 578 ASP A C 1
ATOM 4409 O O . ASP A 1 578 ? 26.294 2.276 -16.731 1.00 94.12 578 ASP A O 1
ATOM 4413 N N . ILE A 1 579 ? 25.717 0.341 -17.723 1.00 95.69 579 ILE A N 1
ATOM 4414 C CA . ILE A 1 579 ? 24.482 0.118 -16.965 1.00 95.69 579 ILE A CA 1
ATOM 4415 C C . ILE A 1 579 ? 24.707 -0.552 -15.597 1.00 95.69 579 ILE A C 1
ATOM 4417 O O . ILE A 1 579 ? 23.790 -0.574 -14.775 1.00 95.69 579 ILE A O 1
ATOM 4421 N N . ARG A 1 580 ? 25.915 -1.059 -15.296 1.00 94.00 580 ARG A N 1
ATOM 4422 C CA . ARG A 1 580 ? 26.189 -1.865 -14.089 1.00 94.00 580 ARG A CA 1
ATOM 4423 C C . ARG A 1 580 ? 26.168 -1.027 -12.819 1.00 94.00 580 ARG A C 1
ATOM 4425 O O . ARG A 1 580 ? 25.488 -1.385 -11.857 1.00 94.00 580 ARG A O 1
ATOM 4432 N N . ILE A 1 581 ? 26.918 0.076 -12.792 1.00 94.50 581 ILE A N 1
ATOM 4433 C CA . ILE A 1 581 ? 26.981 0.948 -11.607 1.00 94.50 581 ILE A CA 1
ATOM 4434 C C . ILE A 1 581 ? 25.615 1.613 -11.324 1.00 94.50 581 ILE A C 1
ATOM 4436 O O . ILE A 1 581 ? 25.176 1.553 -10.170 1.00 94.50 581 ILE A O 1
ATOM 4440 N N . PRO A 1 582 ? 24.893 2.171 -12.321 1.00 97.19 582 PRO A N 1
ATOM 4441 C CA . PRO A 1 582 ? 23.553 2.723 -12.117 1.00 97.19 582 PRO A CA 1
ATOM 4442 C C . PRO A 1 582 ? 22.531 1.687 -11.623 1.00 97.19 582 PRO A C 1
ATOM 4444 O O . PRO A 1 582 ? 21.798 1.970 -10.674 1.00 97.19 582 PRO A O 1
ATOM 4447 N N . ALA A 1 583 ? 22.507 0.474 -12.193 1.00 96.69 583 ALA A N 1
ATOM 4448 C CA . ALA A 1 583 ? 21.586 -0.585 -11.767 1.00 96.69 583 ALA A CA 1
ATOM 4449 C C . ALA A 1 583 ? 21.827 -1.016 -10.308 1.00 96.69 583 ALA A C 1
ATOM 4451 O O . ALA A 1 583 ? 20.894 -1.027 -9.501 1.00 96.69 583 ALA A O 1
ATOM 4452 N N . MET A 1 584 ? 23.086 -1.263 -9.921 1.00 94.75 584 MET A N 1
ATOM 4453 C CA . MET A 1 584 ? 23.428 -1.566 -8.523 1.00 94.75 584 MET A CA 1
ATOM 4454 C C . MET A 1 584 ? 23.033 -0.427 -7.569 1.00 94.75 584 MET A C 1
ATOM 4456 O O . MET A 1 584 ? 22.556 -0.686 -6.461 1.00 94.75 584 MET A O 1
ATOM 4460 N N . LEU A 1 585 ? 23.192 0.834 -7.988 1.00 96.00 585 LEU A N 1
ATOM 4461 C CA . LEU A 1 585 ? 22.780 1.996 -7.198 1.00 96.00 585 LEU A CA 1
ATOM 4462 C C . LEU A 1 585 ? 21.251 2.093 -7.058 1.00 96.00 585 LEU A C 1
ATOM 4464 O O . LEU A 1 585 ? 20.771 2.502 -5.998 1.00 96.00 585 LEU A O 1
ATOM 4468 N N . ALA A 1 586 ? 20.485 1.694 -8.079 1.00 96.62 586 ALA A N 1
ATOM 4469 C CA . ALA A 1 586 ? 19.027 1.612 -8.010 1.00 96.62 586 ALA A CA 1
ATOM 4470 C C . ALA A 1 586 ? 18.580 0.574 -6.974 1.00 96.62 586 ALA A C 1
ATOM 4472 O O . ALA A 1 586 ? 17.843 0.908 -6.040 1.00 96.62 586 ALA A O 1
ATOM 4473 N N . HIS A 1 587 ? 19.103 -0.652 -7.076 1.00 93.88 587 HIS A N 1
ATOM 4474 C CA . HIS A 1 587 ? 18.769 -1.741 -6.154 1.00 93.88 587 HIS A CA 1
ATOM 4475 C C . HIS A 1 587 ? 19.167 -1.377 -4.710 1.00 93.88 587 HIS A C 1
ATOM 4477 O O . HIS A 1 587 ? 18.369 -1.544 -3.788 1.00 93.88 587 HIS A O 1
ATOM 4483 N N . HIS A 1 588 ? 20.344 -0.768 -4.503 1.00 91.50 588 HIS A N 1
ATOM 4484 C CA . HIS A 1 588 ? 20.797 -0.298 -3.184 1.00 91.50 588 HIS A CA 1
ATOM 4485 C C . HIS A 1 588 ? 19.950 0.861 -2.613 1.00 91.50 588 HIS A C 1
ATOM 4487 O O . HIS A 1 588 ? 19.812 0.988 -1.397 1.00 91.50 588 HIS A O 1
ATOM 4493 N N . LYS A 1 589 ? 19.333 1.702 -3.457 1.00 91.44 589 LYS A N 1
ATOM 4494 C CA . LYS A 1 589 ? 18.366 2.743 -3.037 1.00 91.44 589 LYS A CA 1
ATOM 4495 C C . LYS A 1 589 ? 16.956 2.186 -2.742 1.00 91.44 589 LYS A C 1
ATOM 4497 O O . LYS A 1 589 ? 16.032 2.969 -2.485 1.00 91.44 589 LYS A O 1
ATOM 4502 N N . GLY A 1 590 ? 16.786 0.860 -2.768 1.00 91.44 590 GLY A N 1
ATOM 4503 C CA . GLY A 1 590 ? 15.509 0.179 -2.556 1.00 91.44 590 GLY A CA 1
ATOM 4504 C C . GLY A 1 590 ? 14.543 0.328 -3.732 1.00 91.44 590 GLY A C 1
ATOM 4505 O O . GLY A 1 590 ? 13.332 0.324 -3.520 1.00 91.44 590 GLY A O 1
ATOM 4506 N N . VAL A 1 591 ? 15.067 0.523 -4.948 1.00 96.06 591 VAL A N 1
ATOM 4507 C CA . VAL A 1 591 ? 14.279 0.567 -6.185 1.00 96.06 591 VAL A CA 1
ATOM 4508 C C . VAL A 1 591 ? 14.317 -0.803 -6.844 1.00 96.06 591 VAL A C 1
ATOM 4510 O O . VAL A 1 591 ? 15.367 -1.267 -7.292 1.00 96.06 591 VAL A O 1
ATOM 4513 N N . ILE A 1 592 ? 13.154 -1.443 -6.901 1.00 95.31 592 ILE A N 1
ATOM 4514 C CA . ILE A 1 592 ? 12.961 -2.696 -7.621 1.00 95.31 592 ILE A CA 1
ATOM 4515 C C . ILE A 1 592 ? 12.846 -2.345 -9.100 1.00 95.31 592 ILE A C 1
ATOM 4517 O O . ILE A 1 592 ? 12.039 -1.496 -9.477 1.00 95.31 592 ILE A O 1
ATOM 4521 N N . THR A 1 593 ? 13.660 -2.977 -9.934 1.00 97.88 593 THR A N 1
ATOM 4522 C CA . THR A 1 593 ? 13.770 -2.661 -11.357 1.00 97.88 593 THR A CA 1
ATOM 4523 C C . THR A 1 593 ? 13.259 -3.820 -12.197 1.00 97.88 593 THR A C 1
ATOM 4525 O O . THR A 1 593 ? 13.804 -4.920 -12.134 1.00 97.88 593 THR A O 1
ATOM 4528 N N . TYR A 1 594 ? 12.229 -3.543 -12.990 1.00 98.25 594 TYR A N 1
ATOM 4529 C CA . TYR A 1 594 ? 11.701 -4.405 -14.036 1.00 98.25 594 TYR A CA 1
ATOM 4530 C C . TYR A 1 594 ? 12.272 -3.914 -15.373 1.00 98.25 594 TYR A C 1
ATOM 4532 O O . TYR A 1 594 ? 12.074 -2.752 -15.732 1.00 98.25 594 TYR A O 1
ATOM 4540 N N . ALA A 1 595 ? 13.008 -4.770 -16.079 1.00 98.12 595 ALA A N 1
ATOM 4541 C CA . ALA A 1 595 ? 13.650 -4.452 -17.354 1.00 98.12 595 ALA A CA 1
ATOM 4542 C C . ALA A 1 595 ? 12.880 -5.122 -18.496 1.00 98.12 595 ALA A C 1
ATOM 4544 O O . ALA A 1 595 ? 12.623 -6.323 -18.442 1.00 98.12 595 ALA A O 1
ATOM 4545 N N . ILE A 1 596 ? 12.494 -4.358 -19.514 1.00 98.31 596 ILE A N 1
ATOM 4546 C CA . ILE A 1 596 ? 11.669 -4.826 -20.629 1.00 98.31 596 ILE A CA 1
ATOM 4547 C C . ILE A 1 596 ? 12.389 -4.496 -21.934 1.00 98.31 596 ILE A C 1
ATOM 4549 O O . ILE A 1 596 ? 12.409 -3.350 -22.380 1.00 98.31 596 ILE A O 1
ATOM 4553 N N . GLY A 1 597 ? 12.998 -5.517 -22.523 1.00 97.00 597 GLY A N 1
ATOM 4554 C CA . GLY A 1 597 ? 13.606 -5.455 -23.839 1.00 97.00 597 GLY A CA 1
ATOM 4555 C C . GLY A 1 597 ? 12.602 -5.736 -24.949 1.00 97.00 597 GLY A C 1
ATOM 4556 O O . GLY A 1 597 ? 11.712 -6.578 -24.801 1.00 97.00 597 GLY A O 1
ATOM 4557 N N . VAL A 1 598 ? 12.781 -5.055 -26.074 1.00 95.88 598 VAL A N 1
ATOM 4558 C CA . VAL A 1 598 ? 12.043 -5.292 -27.316 1.00 95.88 598 VAL A CA 1
ATOM 4559 C C . VAL A 1 598 ? 13.026 -5.484 -28.470 1.00 95.88 598 VAL A C 1
ATOM 4561 O O . VAL A 1 598 ? 14.077 -4.852 -28.473 1.00 95.88 598 VAL A O 1
ATOM 4564 N N . ALA A 1 599 ? 12.686 -6.321 -29.451 1.00 92.81 599 ALA A N 1
ATOM 4565 C CA . ALA A 1 599 ? 13.391 -6.483 -30.727 1.00 92.81 599 ALA A CA 1
ATOM 4566 C C . ALA A 1 599 ? 14.907 -6.762 -30.615 1.00 92.81 599 ALA A C 1
ATOM 4568 O O . ALA A 1 599 ? 15.309 -7.922 -30.579 1.00 92.81 599 ALA A O 1
ATOM 4569 N N . TRP A 1 600 ? 15.755 -5.728 -30.572 1.00 89.50 600 TRP A N 1
ATOM 4570 C CA . TRP A 1 600 ? 17.221 -5.848 -30.558 1.00 89.50 600 TRP A CA 1
ATOM 4571 C C . TRP A 1 600 ? 17.845 -5.616 -29.169 1.00 89.50 600 TRP A C 1
ATOM 4573 O O . TRP A 1 600 ? 19.070 -5.535 -29.039 1.00 89.50 600 TRP A O 1
ATOM 4583 N N . ALA A 1 601 ? 17.020 -5.524 -28.121 1.00 93.94 601 ALA A N 1
ATOM 4584 C CA . ALA A 1 601 ? 17.462 -5.323 -26.747 1.00 93.94 601 ALA A CA 1
ATOM 4585 C C . ALA A 1 601 ? 18.388 -6.450 -26.250 1.00 93.94 601 ALA A C 1
ATOM 4587 O O . ALA A 1 601 ? 18.090 -7.640 -26.365 1.00 93.94 601 ALA A O 1
ATOM 4588 N N . ALA A 1 602 ? 19.511 -6.069 -25.642 1.00 92.25 602 ALA A N 1
ATOM 4589 C CA . ALA A 1 602 ? 20.539 -7.004 -25.200 1.00 92.25 602 ALA A CA 1
ATOM 4590 C C . ALA A 1 602 ? 20.154 -7.692 -23.873 1.00 92.25 602 ALA A C 1
ATOM 4592 O O . ALA A 1 602 ? 20.183 -7.064 -22.813 1.00 92.25 602 ALA A O 1
ATOM 4593 N N . GLN A 1 603 ? 19.819 -8.990 -23.908 1.00 92.31 603 GLN A N 1
ATOM 4594 C CA . GLN A 1 603 ? 19.401 -9.753 -22.717 1.00 92.31 603 GLN A CA 1
ATOM 4595 C C . GLN A 1 603 ? 20.432 -9.707 -21.575 1.00 92.31 603 GLN A C 1
ATOM 4597 O O . GLN A 1 603 ? 20.050 -9.663 -20.408 1.00 92.31 603 GLN A O 1
ATOM 4602 N N . ASP A 1 604 ? 21.730 -9.658 -21.894 1.00 93.12 604 ASP A N 1
ATOM 4603 C CA . ASP A 1 604 ? 22.801 -9.540 -20.902 1.00 93.12 604 ASP A CA 1
ATOM 4604 C C . ASP A 1 604 ? 22.807 -8.186 -20.169 1.00 93.12 604 ASP A C 1
ATOM 4606 O O . ASP A 1 604 ? 23.295 -8.106 -19.045 1.00 93.12 604 ASP A O 1
ATOM 4610 N N . GLU A 1 605 ? 22.225 -7.137 -20.755 1.00 95.06 605 GLU A N 1
ATOM 4611 C CA . GLU A 1 605 ? 22.018 -5.843 -20.094 1.00 95.06 605 GLU A CA 1
ATOM 4612 C C . GLU A 1 605 ? 20.688 -5.809 -19.328 1.00 95.06 605 GLU A C 1
ATOM 4614 O O . GLU A 1 605 ? 20.659 -5.314 -18.198 1.00 95.06 605 GLU A O 1
ATOM 4619 N N . LEU A 1 606 ? 19.620 -6.422 -19.859 1.00 97.12 606 LEU A N 1
ATOM 4620 C CA . LEU A 1 606 ? 18.342 -6.585 -19.147 1.00 97.12 606 LEU A CA 1
ATOM 4621 C C . LEU A 1 606 ? 18.528 -7.322 -17.812 1.00 97.12 606 LEU A C 1
ATOM 4623 O O . LEU A 1 606 ? 18.028 -6.860 -16.787 1.00 97.12 606 LEU A O 1
ATOM 4627 N N . ASP A 1 607 ? 19.294 -8.417 -17.803 1.00 96.19 607 ASP A N 1
ATOM 4628 C CA . ASP A 1 607 ? 19.562 -9.231 -16.609 1.00 96.19 607 ASP A CA 1
ATOM 4629 C C . ASP A 1 607 ? 20.387 -8.496 -15.532 1.00 96.19 607 ASP A C 1
ATOM 4631 O O . ASP A 1 607 ? 20.306 -8.836 -14.349 1.00 96.19 607 ASP A O 1
ATOM 4635 N N . ILE A 1 608 ? 21.169 -7.481 -15.920 1.00 94.38 608 ILE A N 1
ATOM 4636 C CA . ILE A 1 608 ? 21.942 -6.630 -14.999 1.00 94.38 608 ILE A CA 1
ATOM 4637 C C . ILE A 1 608 ? 21.082 -5.481 -14.458 1.00 94.38 608 ILE A C 1
ATOM 4639 O O . ILE A 1 608 ? 21.166 -5.150 -13.274 1.00 94.38 608 ILE A O 1
ATOM 4643 N N . ILE A 1 609 ? 20.262 -4.866 -15.316 1.00 97.44 609 ILE A N 1
ATOM 4644 C CA . ILE A 1 609 ? 19.342 -3.781 -14.947 1.00 97.44 609 ILE A CA 1
ATOM 4645 C C . ILE A 1 609 ? 18.262 -4.307 -13.987 1.00 97.44 609 ILE A C 1
ATOM 4647 O O . ILE A 1 609 ? 17.922 -3.651 -12.998 1.00 97.44 609 ILE A O 1
ATOM 4651 N N . ALA A 1 610 ? 17.748 -5.507 -14.255 1.00 97.31 610 ALA A N 1
ATOM 4652 C CA . ALA A 1 610 ? 16.702 -6.157 -13.485 1.00 97.31 610 ALA A CA 1
ATOM 4653 C C . ALA A 1 610 ? 17.117 -6.489 -12.039 1.00 97.31 610 ALA A C 1
ATOM 4655 O O . ALA A 1 610 ? 18.227 -6.945 -11.746 1.00 97.31 610 ALA A O 1
ATOM 4656 N N . THR A 1 611 ? 16.183 -6.314 -11.103 1.00 95.38 611 THR A N 1
ATOM 4657 C CA . THR A 1 611 ? 16.386 -6.752 -9.718 1.00 95.38 611 THR A CA 1
ATOM 4658 C C . THR A 1 611 ? 16.486 -8.277 -9.643 1.00 95.38 611 THR A C 1
ATOM 4660 O O . THR A 1 611 ? 15.832 -9.015 -10.375 1.00 95.38 611 THR A O 1
ATOM 4663 N N . HIS A 1 612 ? 17.363 -8.776 -8.773 1.00 89.38 612 HIS A N 1
ATOM 4664 C CA . HIS A 1 612 ? 17.634 -10.207 -8.694 1.00 89.38 612 HIS A CA 1
ATOM 4665 C C . HIS A 1 612 ? 16.534 -10.974 -7.930 1.00 89.38 612 HIS A C 1
ATOM 4667 O O . HIS A 1 612 ? 16.127 -10.536 -6.852 1.00 89.38 612 HIS A O 1
ATOM 4673 N N . PRO A 1 613 ? 16.101 -12.157 -8.413 1.00 92.50 613 PRO A N 1
ATOM 4674 C CA . PRO A 1 613 ? 16.595 -12.864 -9.600 1.00 92.50 613 PRO A CA 1
ATOM 4675 C C . PRO A 1 613 ? 16.058 -12.277 -10.918 1.00 92.50 613 PRO A C 1
ATOM 4677 O O . PRO A 1 613 ? 14.860 -12.025 -11.047 1.00 92.50 613 PRO A O 1
ATOM 4680 N N . ALA A 1 614 ? 16.943 -12.138 -11.913 1.00 90.19 614 ALA A N 1
ATOM 4681 C CA . ALA A 1 614 ? 16.636 -11.510 -13.201 1.00 90.19 614 ALA A CA 1
ATOM 4682 C C . ALA A 1 614 ? 15.420 -12.132 -13.906 1.00 90.19 614 ALA A C 1
ATOM 4684 O O . ALA A 1 614 ? 14.522 -11.407 -14.295 1.00 90.19 614 ALA A O 1
ATOM 4685 N N . ARG A 1 615 ? 15.299 -13.466 -13.954 1.00 91.56 615 ARG A N 1
ATOM 4686 C CA . ARG A 1 615 ? 14.160 -14.199 -14.564 1.00 91.56 615 ARG A CA 1
ATOM 4687 C C . ARG A 1 615 ? 12.749 -13.764 -14.110 1.00 91.56 615 ARG A C 1
ATOM 4689 O O . ARG A 1 615 ? 11.767 -14.123 -14.750 1.00 91.56 615 ARG A O 1
ATOM 4696 N N . ASP A 1 616 ? 12.640 -13.117 -12.947 1.00 92.69 616 ASP A N 1
ATOM 4697 C CA . ASP A 1 616 ? 11.373 -12.685 -12.350 1.00 92.69 616 ASP A CA 1
ATOM 4698 C C . ASP A 1 616 ? 11.120 -11.168 -12.579 1.00 92.69 616 ASP A C 1
ATOM 4700 O O . ASP A 1 616 ? 10.047 -10.666 -12.245 1.00 92.69 616 ASP A O 1
ATOM 4704 N N . HIS A 1 617 ? 12.065 -10.450 -13.202 1.00 96.06 617 HIS A N 1
ATOM 4705 C CA . HIS A 1 617 ? 12.058 -8.987 -13.375 1.00 96.06 617 HIS A CA 1
ATOM 4706 C C . HIS A 1 617 ? 12.525 -8.505 -14.770 1.00 96.06 617 HIS A C 1
ATOM 4708 O O . HIS A 1 617 ? 12.171 -7.400 -15.176 1.00 96.06 617 HIS A O 1
ATOM 4714 N N . ALA A 1 618 ? 13.297 -9.308 -15.502 1.00 97.62 618 ALA A N 1
ATOM 4715 C CA . ALA A 1 618 ? 13.717 -9.098 -16.883 1.00 97.62 618 ALA A CA 1
ATOM 4716 C C . ALA A 1 618 ? 12.739 -9.792 -17.841 1.00 97.62 618 ALA A C 1
ATOM 4718 O O . ALA A 1 618 ? 12.362 -10.948 -17.639 1.00 97.62 618 ALA A O 1
ATOM 4719 N N . PHE A 1 619 ? 12.348 -9.083 -18.895 1.00 97.19 619 PHE A N 1
ATOM 4720 C CA . PHE A 1 619 ? 11.405 -9.526 -19.915 1.00 97.19 619 PHE A CA 1
ATOM 4721 C C . PHE A 1 619 ? 11.931 -9.147 -21.294 1.00 97.19 619 PHE A C 1
ATOM 4723 O O . PHE A 1 619 ? 12.498 -8.071 -21.459 1.00 97.19 619 PHE A O 1
ATOM 4730 N N . PHE A 1 620 ? 11.696 -10.005 -22.280 1.00 96.50 620 PHE A N 1
ATOM 4731 C CA . PHE A 1 620 ? 12.049 -9.771 -23.676 1.00 96.50 620 PHE A CA 1
ATOM 4732 C C . PHE A 1 620 ? 10.860 -10.134 -24.571 1.00 96.50 620 PHE A C 1
ATOM 4734 O O . PHE A 1 620 ? 10.149 -11.102 -24.285 1.00 96.50 620 PHE A O 1
ATOM 4741 N N . VAL A 1 621 ? 10.640 -9.358 -25.634 1.00 95.50 621 VAL A N 1
ATOM 4742 C CA . VAL A 1 621 ? 9.684 -9.660 -26.710 1.00 95.50 621 VAL A CA 1
ATOM 4743 C C . VAL A 1 621 ? 10.274 -9.303 -28.071 1.00 95.50 621 VAL A C 1
ATOM 4745 O O . VAL A 1 621 ? 10.855 -8.237 -28.246 1.00 95.50 621 VAL A O 1
ATOM 4748 N N . ASP A 1 622 ? 10.069 -10.169 -29.059 1.00 92.25 622 ASP A N 1
ATOM 4749 C CA . ASP A 1 622 ? 10.674 -10.041 -30.392 1.00 92.25 622 ASP A CA 1
ATOM 4750 C C . ASP A 1 622 ? 10.124 -8.844 -31.197 1.00 92.25 622 ASP A C 1
ATOM 4752 O O . ASP A 1 622 ? 10.786 -8.326 -32.091 1.00 92.25 622 ASP A O 1
ATOM 4756 N N . GLU A 1 623 ? 8.914 -8.376 -30.867 1.00 92.31 623 GLU A N 1
ATOM 4757 C CA . GLU A 1 623 ? 8.197 -7.315 -31.586 1.00 92.31 623 GLU A CA 1
ATOM 4758 C C . GLU A 1 623 ? 7.492 -6.374 -30.596 1.00 92.31 623 GLU A C 1
ATOM 4760 O O . GLU A 1 623 ? 6.956 -6.820 -29.577 1.00 92.31 623 GLU A O 1
ATOM 4765 N N . PHE A 1 624 ? 7.403 -5.080 -30.922 1.00 93.12 624 PHE A N 1
ATOM 4766 C CA . PHE A 1 624 ? 6.705 -4.087 -30.092 1.00 93.12 624 PHE A CA 1
ATOM 4767 C C . PHE A 1 624 ? 5.235 -4.436 -29.854 1.00 93.12 624 PHE A C 1
ATOM 4769 O O . PHE A 1 624 ? 4.746 -4.309 -28.731 1.00 93.12 624 PHE A O 1
ATOM 4776 N N . ASP A 1 625 ? 4.540 -4.940 -30.873 1.00 91.88 625 ASP A N 1
ATOM 4777 C CA . ASP A 1 625 ? 3.131 -5.321 -30.754 1.00 91.88 625 ASP A CA 1
ATOM 4778 C C . ASP A 1 625 ? 2.918 -6.513 -29.806 1.00 91.88 625 ASP A C 1
ATOM 4780 O O . ASP A 1 625 ? 1.813 -6.701 -29.307 1.00 91.88 625 ASP A O 1
ATOM 4784 N N . ASN A 1 626 ? 3.965 -7.264 -29.444 1.00 93.62 626 ASN A N 1
ATOM 4785 C CA . ASN A 1 626 ? 3.886 -8.325 -28.438 1.00 93.62 626 ASN A CA 1
ATOM 4786 C C . ASN A 1 626 ? 3.986 -7.821 -26.986 1.00 93.62 626 ASN A C 1
ATOM 4788 O O . ASN A 1 626 ? 3.704 -8.595 -26.067 1.00 93.62 626 ASN A O 1
ATOM 4792 N N . LEU A 1 627 ? 4.295 -6.538 -26.745 1.00 93.19 627 LEU A N 1
ATOM 4793 C CA . LEU A 1 627 ? 4.424 -5.955 -25.398 1.00 93.19 627 LEU A CA 1
ATOM 4794 C C . LEU A 1 627 ? 3.198 -6.194 -24.498 1.00 93.19 627 LEU A C 1
ATOM 4796 O O . LEU A 1 627 ? 3.348 -6.393 -23.291 1.00 93.19 627 LEU A O 1
ATOM 4800 N N . TYR A 1 628 ? 1.974 -6.231 -25.043 1.00 91.56 628 TYR A N 1
ATOM 4801 C CA . TYR A 1 628 ? 0.775 -6.475 -24.224 1.00 91.56 628 TYR A CA 1
ATOM 4802 C C . TYR A 1 628 ? 0.793 -7.850 -23.530 1.00 91.56 628 TYR A C 1
ATOM 4804 O O . TYR A 1 628 ? 0.210 -7.991 -22.455 1.00 91.56 628 TYR A O 1
ATOM 4812 N N . LYS A 1 629 ? 1.492 -8.847 -24.095 1.00 91.62 629 LYS A N 1
ATOM 4813 C CA . LYS A 1 629 ? 1.627 -10.201 -23.527 1.00 91.62 629 LYS A CA 1
ATOM 4814 C C . LYS A 1 629 ? 2.424 -10.198 -22.215 1.00 91.62 629 LYS A C 1
ATOM 4816 O O . LYS A 1 629 ? 2.232 -11.078 -21.380 1.00 91.62 629 LYS A O 1
ATOM 4821 N N . VAL A 1 630 ? 3.275 -9.189 -22.011 1.00 93.88 630 VAL A N 1
ATOM 4822 C CA . VAL A 1 630 ? 4.113 -9.015 -20.813 1.00 93.88 630 VAL A CA 1
ATOM 4823 C C . VAL A 1 630 ? 3.314 -8.442 -19.632 1.00 93.88 630 VAL A C 1
ATOM 4825 O O . VAL A 1 630 ? 3.612 -8.769 -18.482 1.00 93.88 630 VAL A O 1
ATOM 4828 N N . VAL A 1 631 ? 2.259 -7.651 -19.891 1.00 93.94 631 VAL A N 1
ATOM 4829 C CA . VAL A 1 631 ? 1.473 -6.940 -18.856 1.00 93.94 631 VAL A CA 1
ATOM 4830 C C . VAL A 1 631 ? 0.988 -7.867 -17.727 1.00 93.94 631 VAL A C 1
ATOM 4832 O O . VAL A 1 631 ? 1.327 -7.590 -16.573 1.00 93.94 631 VAL A O 1
ATOM 4835 N N . PRO A 1 632 ? 0.286 -8.995 -17.983 1.00 89.88 632 PRO A N 1
ATOM 4836 C CA . PRO A 1 632 ? -0.219 -9.845 -16.902 1.00 89.88 632 PRO A CA 1
ATOM 4837 C C . PRO A 1 632 ? 0.904 -10.481 -16.076 1.00 89.88 632 PRO A C 1
ATOM 4839 O O . PRO A 1 632 ? 0.742 -10.709 -14.877 1.00 89.88 632 PRO A O 1
ATOM 4842 N N . LYS A 1 633 ? 2.058 -10.756 -16.700 1.00 91.56 633 LYS A N 1
ATOM 4843 C CA . LYS A 1 633 ? 3.188 -11.410 -16.036 1.00 91.56 633 LYS A CA 1
ATOM 4844 C C . LYS A 1 633 ? 3.994 -10.441 -15.170 1.00 91.56 633 LYS A C 1
ATOM 4846 O O . LYS A 1 633 ? 4.368 -10.812 -14.060 1.00 91.56 633 LYS A O 1
ATOM 4851 N N . VAL A 1 634 ? 4.181 -9.197 -15.616 1.00 93.06 634 VAL A N 1
ATOM 4852 C CA . VAL A 1 634 ? 4.760 -8.126 -14.788 1.00 93.06 634 VAL A CA 1
ATOM 4853 C C . VAL A 1 634 ? 3.874 -7.856 -13.571 1.00 93.06 634 VAL A C 1
ATOM 4855 O O . VAL A 1 634 ? 4.381 -7.864 -12.453 1.00 93.06 634 VAL A O 1
ATOM 4858 N N . ILE A 1 635 ? 2.550 -7.733 -13.743 1.00 88.06 635 ILE A N 1
ATOM 4859 C CA . ILE A 1 635 ? 1.618 -7.591 -12.609 1.00 88.06 635 ILE A CA 1
ATOM 4860 C C . ILE A 1 635 ? 1.700 -8.795 -11.660 1.00 88.06 635 ILE A C 1
ATOM 4862 O O . ILE A 1 635 ? 1.845 -8.605 -10.452 1.00 88.06 635 ILE A O 1
ATOM 4866 N N . GLN A 1 636 ? 1.679 -10.031 -12.177 1.00 83.69 636 GLN A N 1
ATOM 4867 C CA . GLN A 1 636 ? 1.821 -11.235 -11.348 1.00 83.69 636 GLN A CA 1
ATOM 4868 C C . GLN A 1 636 ? 3.118 -11.215 -10.527 1.00 83.69 636 GLN A C 1
ATOM 4870 O O . GLN A 1 636 ? 3.095 -11.560 -9.343 1.00 83.69 636 GLN A O 1
ATOM 4875 N N . ASN A 1 637 ? 4.240 -10.812 -11.125 1.00 89.62 637 ASN A N 1
ATOM 4876 C CA . ASN A 1 637 ? 5.533 -10.801 -10.447 1.00 89.62 637 ASN A CA 1
ATOM 4877 C C . ASN A 1 637 ? 5.607 -9.684 -9.395 1.00 89.62 637 ASN A C 1
ATOM 4879 O O . ASN A 1 637 ? 5.924 -9.990 -8.246 1.00 89.62 637 ASN A O 1
ATOM 4883 N N . ILE A 1 638 ? 5.150 -8.465 -9.713 1.00 87.38 638 ILE A N 1
ATOM 4884 C CA . ILE A 1 638 ? 4.996 -7.365 -8.741 1.00 87.38 638 ILE A CA 1
ATOM 4885 C C . ILE A 1 638 ? 4.119 -7.807 -7.558 1.00 87.38 638 ILE A C 1
ATOM 4887 O O . ILE A 1 638 ? 4.454 -7.544 -6.406 1.00 87.38 638 ILE A O 1
ATOM 4891 N N . CYS A 1 639 ? 3.020 -8.528 -7.799 1.00 79.25 639 CYS A N 1
ATOM 4892 C CA . CYS A 1 639 ? 2.159 -9.065 -6.740 1.00 79.25 639 CYS A CA 1
ATOM 4893 C C . CYS A 1 639 ? 2.785 -10.219 -5.944 1.00 79.25 639 CYS A C 1
ATOM 4895 O O . CYS A 1 639 ? 2.566 -10.324 -4.735 1.00 79.25 639 CYS A O 1
ATOM 4897 N N . THR A 1 640 ? 3.589 -11.066 -6.582 1.00 77.31 640 THR A N 1
ATOM 4898 C CA . THR A 1 640 ? 4.313 -12.157 -5.912 1.00 77.31 640 THR A CA 1
ATOM 4899 C C . THR A 1 640 ? 5.389 -11.595 -4.986 1.00 77.31 640 THR A C 1
ATOM 4901 O O . THR A 1 640 ? 5.490 -11.987 -3.825 1.00 77.31 640 THR A O 1
ATOM 4904 N N . GLU A 1 641 ? 6.145 -10.611 -5.468 1.00 77.69 641 GLU A N 1
ATOM 4905 C CA . GLU A 1 641 ? 7.152 -9.884 -4.703 1.00 77.69 641 GLU A CA 1
ATOM 4906 C C . GLU A 1 641 ? 6.530 -8.989 -3.616 1.00 77.69 641 GLU A C 1
ATOM 4908 O O . GLU A 1 641 ? 7.086 -8.830 -2.522 1.00 77.69 641 GLU A O 1
ATOM 4913 N N . PHE A 1 642 ? 5.338 -8.434 -3.870 1.00 74.25 642 PHE A N 1
ATOM 4914 C CA . PHE A 1 642 ? 4.588 -7.697 -2.857 1.00 74.25 642 PHE A CA 1
ATOM 4915 C C . PHE A 1 642 ? 4.293 -8.574 -1.637 1.00 74.25 642 PHE A C 1
ATOM 4917 O O . PHE A 1 642 ? 4.516 -8.158 -0.500 1.00 74.25 642 PHE A O 1
ATOM 4924 N N . ASN A 1 643 ? 3.853 -9.808 -1.871 1.00 64.00 643 ASN A N 1
ATOM 4925 C CA . ASN A 1 643 ? 3.442 -10.722 -0.810 1.00 64.00 643 ASN A CA 1
ATOM 4926 C C . ASN A 1 643 ? 4.594 -11.524 -0.172 1.00 64.00 643 ASN A C 1
ATOM 4928 O O . ASN A 1 643 ? 4.380 -12.127 0.877 1.00 64.00 643 ASN A O 1
ATOM 4932 N N . SER A 1 644 ? 5.796 -11.547 -0.764 1.00 60.34 644 SER A N 1
ATOM 4933 C CA . SER A 1 644 ? 6.926 -12.354 -0.270 1.00 60.34 644 SER A CA 1
ATOM 4934 C C . SER A 1 644 ? 7.872 -11.630 0.697 1.00 60.34 644 SER A C 1
ATOM 4936 O O . SER A 1 644 ? 8.540 -12.287 1.498 1.00 60.34 644 SER A O 1
ATOM 4938 N N . GLN A 1 645 ? 7.936 -10.296 0.655 1.00 54.69 645 GLN A N 1
ATOM 4939 C CA . GLN A 1 645 ? 8.722 -9.506 1.611 1.00 54.69 645 GLN A CA 1
ATOM 4940 C C . GLN A 1 645 ? 7.934 -9.319 2.926 1.00 54.69 645 GLN A C 1
ATOM 4942 O O . GLN A 1 645 ? 6.728 -9.059 2.874 1.00 54.69 645 GLN A O 1
ATOM 4947 N N . PRO A 1 646 ? 8.575 -9.417 4.109 1.00 40.12 646 PRO A N 1
ATOM 4948 C CA . PRO A 1 646 ? 7.895 -9.197 5.383 1.00 40.12 646 PRO A CA 1
ATOM 4949 C C . PRO A 1 646 ? 7.359 -7.762 5.489 1.00 40.12 646 PRO A C 1
ATOM 4951 O O . PRO A 1 646 ? 8.010 -6.804 5.072 1.00 40.12 646 PRO A O 1
ATOM 4954 N N . ARG A 1 647 ? 6.166 -7.614 6.074 1.00 42.66 647 ARG A N 1
ATOM 4955 C CA . ARG A 1 647 ? 5.609 -6.307 6.444 1.00 42.66 647 ARG A CA 1
ATOM 4956 C C . ARG A 1 647 ? 6.312 -5.837 7.723 1.00 42.66 647 ARG A C 1
ATOM 4958 O O . ARG A 1 647 ? 5.987 -6.338 8.797 1.00 42.66 647 ARG A O 1
ATOM 4965 N N . ASN A 1 648 ? 7.304 -4.958 7.560 1.00 31.12 648 ASN A N 1
ATOM 4966 C CA . ASN A 1 648 ? 7.991 -4.250 8.650 1.00 31.12 648 ASN A CA 1
ATOM 4967 C C . ASN A 1 648 ? 7.033 -3.319 9.410 1.00 31.12 648 ASN A C 1
ATOM 4969 O O . ASN A 1 648 ? 6.194 -2.690 8.725 1.00 31.12 648 ASN A O 1
#

InterPro domains:
  IPR002035 von Willebrand factor, type A [PF00092] (263-411)
  IPR002035 von Willebrand factor, type A [PF00092] (465-630)
  IPR002035 von Willebrand factor, type A [PS50234] (263-448)
  IPR002035 von Willebrand factor, type A [PS50234] (465-634)
  IPR002035 von Willebrand factor, type A [SM00327] (261-449)
  IPR002035 von Willebrand factor, type A [SM00327] (463-639)
  IPR004043 LCCL domain [PF03815] (73-155)
  IPR004043 LCCL domain [PS50820] (62-155)
  IPR004043 LCCL domain [SM00603] (64-146)
  IPR036465 von Willebrand factor A-like domain superfamily [G3DSA:3.40.50.410] (251-454)
  IPR036465 von Willebrand factor A-like domain superfamily [G3DSA:3.40.50.410] (462-646)
  IPR036465 von Willebrand factor A-like domain superfamily [SSF53300] (258-451)
  IPR036465 von Willebrand factor A-like domain superfamily [SSF53300] (437-641)
  IPR036609 LCCL domain superfamily [G3DSA:2.170.130.20] (62-160)
  IPR036609 LCCL domain superfamily [SSF69848] (63-158)
  IPR050525 Extracellular Matrix Assembly and Organization [PTHR24020] (102-460)

Sequence (648 aa):
MDKKGGDDIQEEKGEKGAVLIFMGIVVLTMKASVIEMFLVLLVTGIQSNEEMTKKMKRPKFTVPQISCDVRAGKITNVEFIVKCPPGCQDPRYHVYGTDVYASYSSVCGAAVHSGVLDNSGGKILVRKVAGQSGYKGSYSNGVRSLSLPRWRESFVVSGETARADQSPSGPETAAQPVTVTQVPGTTAVEATHTTLPKPSPSADSTASGLRPQPAGQRSKGLGEPALWKPESVLLDAGFVPKEELSTQSLEPASQGDPSCKVDLSFLIDGSSSIGKRRFRMQKQFLTDVAQTLDIGPAGPLMGVVQYGDNPATQFNLKTHMNSQDVKAAIEKISQRGGLSNTGRAISFVTKNFFSKFNGNRGGAPNVAVVMVDGWPTDKVEEASRFARESGINIFFITIEGASENEKQYVLEPNFANKAVCRTNGFYSLTVQNWFSLHKTVQPLVKRVCDTDRLACSKTCLNSADIGFVIDGSSSVGTSNFRTVLQFVANLSREFEISDTDTRIGAMQYTYEQRLEFGFDEYSTKSDVLNAIKRVGYWSGGTSTGAAINYALEQLFKKSKPNKRKLMILITDGRSYDDIRIPAMLAHHKGVITYAIGVAWAAQDELDIIATHPARDHAFFVDEFDNLYKVVPKVIQNICTEFNSQPRN

Solvent-accessible surface area (backbone atoms only — not comparable to full-atom values): 38249 Å² total; per-residue (Å²): 139,78,88,84,81,88,86,87,88,83,91,81,88,76,97,86,82,84,89,84,69,89,84,73,66,90,76,77,80,88,86,81,87,71,76,76,83,68,68,79,83,79,78,82,85,91,81,88,84,81,89,80,96,71,82,85,70,80,82,80,83,76,69,47,76,49,63,44,75,45,28,48,68,80,51,86,68,56,62,50,62,40,27,35,60,51,64,35,56,50,82,87,32,47,24,29,18,60,78,53,28,39,22,83,12,10,48,42,19,42,27,22,35,64,61,60,33,64,64,73,39,49,61,37,36,38,36,56,46,77,37,46,79,54,32,62,40,50,76,34,76,80,24,70,28,35,62,41,70,62,45,84,39,20,30,38,69,38,54,83,87,81,88,83,87,91,83,88,88,84,85,84,87,89,86,86,90,85,84,90,87,87,84,86,87,87,87,89,87,92,88,79,90,85,89,86,81,88,91,85,89,83,88,88,90,88,82,88,88,83,88,86,87,85,91,83,85,88,84,93,85,90,89,88,90,90,80,84,91,88,86,88,81,92,86,87,91,81,93,72,88,79,76,83,84,75,81,73,77,81,71,81,76,60,46,25,43,65,80,34,44,31,40,37,38,39,38,38,65,20,23,49,87,62,41,74,70,50,46,52,51,53,45,48,47,53,36,54,39,34,56,72,55,31,24,7,82,60,9,19,30,53,21,37,30,39,23,6,71,63,58,44,75,75,43,39,39,65,73,42,60,31,36,65,54,45,34,62,50,50,73,68,63,77,79,78,30,52,48,43,29,49,13,61,31,42,39,45,40,58,77,63,50,78,29,66,91,35,43,44,77,81,86,36,57,41,34,36,42,37,42,41,72,39,65,54,74,43,67,30,43,68,27,25,44,54,23,26,66,74,30,31,28,32,33,35,36,33,31,50,50,68,50,86,88,44,48,84,74,45,86,47,75,63,42,63,59,50,34,27,67,52,82,80,62,75,30,51,45,82,31,89,37,79,87,55,47,68,70,47,39,65,60,46,51,58,57,66,43,38,62,89,75,56,72,23,39,65,43,57,41,35,38,27,36,40,38,36,41,36,60,29,18,54,84,56,38,74,68,47,48,50,45,50,40,48,39,56,45,52,55,57,64,73,37,45,46,23,88,86,34,16,27,51,24,37,29,42,25,13,73,59,72,46,78,75,45,46,64,84,72,45,56,40,59,68,52,45,53,50,49,50,70,65,64,74,82,70,53,46,46,46,28,53,15,61,36,47,46,47,42,53,62,70,47,59,61,71,54,59,92,90,40,46,37,37,35,44,35,39,38,48,50,64,59,83,45,72,40,61,66,31,25,53,51,36,50,75,72,60,31,46,27,34,18,38,30,25,60,63,30,42,64,79,55,30,46,54,46,9,37,84,63,23,88,70,26,32,47,76,36,78,40,61,88,50,49,66,73,48,44,68,54,53,52,50,35,50,39,50,56,51,71,68,55,82,90,127

=== Feature glossary ===
The record interleaves many kinds of information about one protein. Here is each kind framed as the question it answers.

Q: What known structures does this most resemble?
A: Structural nearest neighbors (via Foldseek easy-search vs the PDB). Reported per hit: target PDB id, E-value, and alignment TM-score. A TM-score above ~0.5 is the conventional threshold for 'same fold'.

Q: Where is each backbone atom in 3D?
A: The mmCIF table is the protein's shape written out atom by atom. For each backbone N, Cα, C, and carbonyl O, it records an (x, y, z) coordinate triple in Å plus the residue type, chain letter, and residue number.

Q: What are the backbone torsion angles?
A: The φ/ψ torsion pair specifies the backbone conformation at each residue. φ rotates about the N–Cα bond, ψ about the Cα–C bond. Steric clashes forbid most of the (φ, ψ) plane — the allowed regions (α-helix basin, β-sheet basin, left-handed helix) are the Ramachandran-allowed regions.

Q: Which residues are buried vs exposed?
A: Solvent-accessible surface area (SASA) is the area in Å² traced out by the centre of a 1.4 Å probe sphere (a water molecule) rolled over the protein's van der Waals surface (Shrake–Rupley / Lee–Richards construction). Buried residues have near-zero SASA; fully exposed residues can exceed 200 Å². The total SASA scales roughly with the number of surface residues.

Q: How confident is the AlphaFold model at each residue?
A: pLDDT is the predicted lDDT-Cα score: AlphaFold's confidence that the local environment of each residue (all inter-atomic distances within 15 Å) is correctly placed. It is a per-residue number between 0 and 100, with higher meaning more reliable.

Q: What does the local fold look like, residue by residue?
A: 3Di is Foldseek's structural alphabet. Each residue is assigned one of twenty discrete states based on how its Cα sits relative to its spatial (not sequential) neighbors. Aligning 3Di strings finds structural homologs roughly as well as full 3D superposition, but orders of magnitude faster.

Q: How big and how compact is the whole molecule?
A: Radius of gyration (Rg) is the root-mean-square distance of Cα atoms from their centroid — a single number for overall size and compactness. A globular domain of N residues has Rg ≈ 2.2·N^0.38 Å; an extended or disordered chain has a much larger Rg. The Cα contact count is the number of residue pairs whose Cα atoms are within 8 Å and are more than four positions apart in sequence — a standard proxy for tertiary packing density. The bounding box is the smallest axis-aligned box enclosing all Cα atoms.

Q: Which residues are in helices, strands, or loops?
A: DSSP 8-state secondary structure assigns each residue one of H (α-helix), G (3₁₀-helix), I (π-helix), E (extended β-strand), B (isolated β-bridge), T (hydrogen-bonded turn), S (bend), or '-' (coil). The assignment is computed from backbone hydrogen-bond geometry via the Kabsch–Sander algorithm.

Q: How mobile is each atom in the crystal?
A: Crystallographic B-factors measure how much each atom's electron density is smeared out, in Å². They rise in mobile loops and surface residues and fall in the buried interior. In AlphaFold models this column is repurposed to hold pLDDT instead.

Q: What if only a Cα trace is available?
A: P-SEA three-state annotation labels each residue as helix, strand, or coil based purely on the geometry of the Cα trace. It serves as a fallback when the full backbone (and thus DSSP) is unavailable.

Q: What family and function is it annotated with?
A: Database cross-references. InterPro integrates a dozen domain/family signature databases into unified entries with residue-range hits. GO terms attach function/process/location labels with evidence codes. CATH codes position the fold in a four-level structural taxonomy. Organism is the NCBI-taxonomy species name.

Q: Are the domains correctly placed relative to each other?
A: Predicted Aligned Error (PAE) is an AlphaFold confidence matrix: entry (i, j) is the expected error in the position of residue j, in ångströms, when the prediction is superimposed on the true structure at residue i. Low PAE within a block of residues means that block is internally rigid and well-predicted; high PAE between two blocks means their relative placement is uncertain even if each block individually is confident.

Q: What do the diagnostic plots show?
A: Three diagnostic plots accompany the record. The Cα contact map visualizes the tertiary structure as a 2D adjacency matrix (8 Å cutoff, sequence-local contacts suppressed). The Ramachandran plot shows the distribution of backbone (φ, ψ) torsions, with points in the α and β basins reflecting secondary structure content. The PAE plot shows AlphaFold's inter-residue confidence as a color matrix.

Q: What is the amino-acid chain?
A: Primary structure: the covalent order of the twenty standard amino acids along the backbone. Two proteins with the same sequence will (almost always) fold to the same structure; two with 30% identity often share a fold but not the details.

Q: What do the rendered images show?
A: The six renders are orthographic views along the three Cartesian axes in both directions. Representation (cartoon, sticks, or surface) and color scheme (sequence-rainbow or by-chain) vary across proteins so the training set covers all the common visualization conventions.